Protein AF-A0A931V722-F1 (afdb_monomer)

Radius of gyration: 30.25 Å; Cα contacts (8 Å, |Δi|>4): 783; chains: 1; bounding box: 71×93×78 Å

Foldseek 3Di:
DDDDDDDDDDDDDDDDDDDDDDDDDDDPDDDDDPDDDPDDPDPDDPDPPDDPDDPDDPPPPPPPDPPDDDPPVPPPDDPPLVQQVVLQCLAPQDDDPPPDPPQQVQCPFFAQNCLQQFQCNQVCQLVVNWADAPQWDRAAQSNLQAFWGAHNVRDIDGTTHHDDRSGSGHDPVSFFDDDQVARCVRPVDHDPQPTDTSRAQDQPRWHFAQADPADPGRHGDTLDNQRSCSSVRNHQAFNDHLRRLQDADDVPDFDRAPAFLCPARHFRHLSCLLSLHRADDDPPDDFDFDCLNVDHNRQQLFQFAQDVSSVRGTRNNSHGDVVSVCVVLVVAPDDDLCRVPLLVLLLLLLLLLLVLCLVVVFKALDRDPPGDGDDPVNSPPSLLQSITTHQWDADDPGDTDGDGDHRLQSSLVNLSNSQNSNVSSSSSTSLSNQQSSQSSSCVSVVAGRPSDRDND

Solvent-accessible surface area (backbone atoms only — not comparable to full-atom values): 26664 Å² total; per-residue (Å²): 140,86,83,88,82,87,93,83,91,85,90,88,81,86,87,90,88,87,90,85,90,82,91,81,92,77,79,83,83,74,80,81,74,81,80,72,78,79,74,77,81,74,77,81,70,78,81,72,78,78,73,78,78,68,79,78,68,78,74,79,77,69,93,69,73,94,82,80,80,83,68,78,88,69,56,79,83,60,80,93,41,67,64,52,51,55,29,27,61,69,14,93,55,52,67,70,87,90,74,63,93,72,32,60,73,38,20,33,61,68,32,50,50,10,43,63,34,13,31,52,19,46,56,29,31,58,70,59,55,60,35,75,67,81,78,30,58,81,67,36,55,33,55,36,36,18,46,43,22,34,37,66,86,66,47,81,43,66,44,14,19,66,57,79,39,73,46,52,39,60,47,67,65,34,53,27,60,76,48,78,85,63,31,55,91,71,55,77,57,68,66,89,91,67,74,46,63,63,50,67,42,49,92,83,30,56,20,22,34,32,32,24,90,52,86,87,56,60,53,22,33,75,47,45,65,18,17,70,20,29,56,52,37,53,52,29,21,36,78,44,29,44,58,74,69,53,42,72,52,59,84,92,44,54,60,36,63,37,83,34,39,75,54,58,33,55,66,36,17,46,39,22,43,29,46,47,56,50,54,57,73,60,89,95,62,86,77,54,74,37,75,60,58,70,40,69,34,34,58,42,58,37,20,26,42,64,30,74,90,51,81,55,36,62,35,48,34,57,58,65,42,70,71,56,56,39,75,77,42,69,85,63,81,76,93,66,89,49,59,93,47,52,31,57,49,39,48,48,44,49,47,55,40,49,54,54,40,34,74,69,50,41,27,11,68,46,86,53,86,78,50,48,62,63,50,77,67,66,71,68,66,79,58,55,58,63,58,24,33,22,28,36,39,80,32,92,93,63,68,68,41,73,37,57,32,39,35,67,59,48,32,31,54,33,33,49,45,40,45,30,38,40,72,55,40,31,65,51,14,52,54,27,44,46,39,45,47,40,55,31,31,23,65,77,70,72,42,65,35,89,80,48,72,60,87,117

Secondary structure (DSSP, 8-state):
--------------------------PPPPPPPPPPPPPPPPPPPPPPPPP-PPPPPS-PPP---TTSSS-GGGSTT-TT-HHHHHHHHHSTT---TTS-TTGGGTS-TT-STHHHHSTTHHHHHHTT--B--TTSPPPSSGGGT--EEE-TTS-EEE-B-----------HHHHB---TTT-HHHHS---TT---BSS--STT--EEES--SSSS----EEEE--GGGHHHHTTSS-SS-HHHHSPPPBTTB--EE---TT-SS-S--HHHHHTT-SSPPPTT------GGGG-TTSTHHHHS-EEGGGTTEEPTT-PPPHHHHHHH-TT---SSS-GGGHHHHHHHHHHHHHHHHHHTT-EE--SSSS-PPPPTTTTTS--GGG-EE--EEEPTTSSEEE-EE-HHHHHHHHHHHHHHHH-STTTT-HHHHHHHHHHHHHHHHSS--TT-SS--

Sequence (456 aa):
MSRALTFATLFASLAAAASIAACSGEGPEGPPGPTGQPGAPGATGPTGPAGATGPTGPAALADGGVDAISPVSCLQPCHGFGNIVDQWKFSGHFRVSAMAADEPVWTTAGAACGMCHAVDGLPRRVAGTVGSVPGGDTPKNIQQGHLNYKNATGQVVEATYTGFGKNAIIHCQTCHTIDASNDPHRTGTFTLGTIPLRVAAGADDVSYIEKSPDTTAVTGQEAGKLKQGNTCVFCHKSRKDVTFYILPNEGTTPKNAITSPFWGPHEGPQADIFSSKGGYHTAGLTYGTSMHATISAGCPSCHMQKNPATADLPDHSMIPQLTFCKTCHTTYTGSTYDIFGGQTVSRNLLKELQSLLNAKGLLTRSETAPYGALEPSMLTDGAYHLDRARPSVPATGGGTTPNVVDERTAGALYNYFVIARGRDFGIHNPLYSKQLLWDSINYIKGSAPTALPSRP

Structure (mmCIF, N/CA/C/O backbone):
data_AF-A0A931V722-F1
#
_entry.id   AF-A0A931V722-F1
#
loop_
_atom_site.group_PDB
_atom_site.id
_atom_site.type_symbol
_atom_site.label_atom_id
_atom_site.label_alt_id
_atom_site.label_comp_id
_atom_site.label_asym_id
_atom_site.label_entity_id
_atom_site.label_seq_id
_atom_site.pdbx_PDB_ins_code
_atom_site.Cartn_x
_atom_site.Cartn_y
_atom_site.Cartn_z
_atom_site.occupancy
_atom_site.B_iso_or_equiv
_atom_site.auth_seq_id
_atom_site.auth_comp_id
_atom_site.auth_asym_id
_atom_site.auth_atom_id
_atom_site.pdbx_PDB_model_num
ATOM 1 N N . MET A 1 1 ? 24.604 -65.827 40.538 1.00 35.75 1 MET A N 1
ATOM 2 C CA . MET A 1 1 ? 23.809 -66.890 39.883 1.00 35.75 1 MET A CA 1
ATOM 3 C C . MET A 1 1 ? 22.463 -66.969 40.601 1.00 35.75 1 MET A C 1
ATOM 5 O O . MET A 1 1 ? 22.505 -66.985 41.818 1.00 35.75 1 MET A O 1
ATOM 9 N N . SER A 1 2 ? 21.262 -66.980 40.021 1.00 38.09 2 SER A N 1
ATOM 10 C CA . SER A 1 2 ? 20.740 -66.666 38.681 1.00 38.09 2 SER A CA 1
ATOM 11 C C . SER A 1 2 ? 19.208 -66.482 38.817 1.00 38.09 2 SER A C 1
ATOM 13 O O . SER A 1 2 ? 18.586 -67.141 39.644 1.00 38.09 2 SER A O 1
ATOM 15 N N . ARG A 1 3 ? 18.640 -65.538 38.053 1.00 39.72 3 ARG A N 1
ATOM 16 C CA . ARG A 1 3 ? 17.266 -64.967 38.079 1.00 39.72 3 ARG A CA 1
ATOM 17 C C . ARG A 1 3 ? 16.336 -65.708 37.080 1.00 39.72 3 ARG A C 1
ATOM 19 O O . ARG A 1 3 ? 16.845 -66.103 36.041 1.00 39.72 3 ARG A O 1
ATOM 26 N N . ALA A 1 4 ? 15.091 -66.107 37.415 1.00 41.47 4 ALA A N 1
ATOM 27 C CA . ALA A 1 4 ? 13.795 -65.363 37.418 1.00 41.47 4 ALA A CA 1
ATOM 28 C C . ALA A 1 4 ? 13.261 -65.004 35.995 1.00 41.47 4 ALA A C 1
ATOM 30 O O . ALA A 1 4 ? 14.073 -64.585 35.184 1.00 41.47 4 ALA A O 1
ATOM 31 N N . LEU A 1 5 ? 11.971 -65.065 35.591 1.00 40.41 5 LEU A N 1
ATOM 32 C CA . LEU A 1 5 ? 10.654 -65.240 36.249 1.00 40.41 5 LEU A CA 1
ATOM 33 C C . LEU A 1 5 ? 9.516 -65.482 35.177 1.00 40.41 5 LEU A C 1
ATOM 35 O O . LEU A 1 5 ? 9.644 -64.985 34.064 1.00 40.41 5 LEU A O 1
ATOM 39 N N . THR A 1 6 ? 8.446 -66.216 35.562 1.00 40.41 6 THR A N 1
ATOM 40 C CA . THR A 1 6 ? 6.967 -66.257 35.210 1.00 40.41 6 THR A CA 1
ATOM 41 C C . THR A 1 6 ? 6.345 -65.363 34.100 1.00 40.41 6 THR A C 1
ATOM 43 O O . THR A 1 6 ? 6.782 -64.231 33.957 1.00 40.41 6 THR A O 1
ATOM 46 N N . PHE A 1 7 ? 5.320 -65.694 33.272 1.00 38.97 7 PHE A N 1
ATOM 47 C CA . PHE A 1 7 ? 4.009 -66.433 33.293 1.00 38.97 7 PHE A CA 1
ATOM 48 C C . PHE A 1 7 ? 2.792 -65.752 33.991 1.00 38.97 7 PHE A C 1
ATOM 50 O O . PHE A 1 7 ? 2.768 -65.704 35.215 1.00 38.97 7 PHE A O 1
ATOM 57 N N . ALA A 1 8 ? 1.779 -65.315 33.204 1.00 36.41 8 ALA A N 1
ATOM 58 C CA . ALA A 1 8 ? 0.316 -65.203 33.491 1.00 36.41 8 ALA A CA 1
ATOM 59 C C . ALA A 1 8 ? -0.425 -64.637 32.228 1.00 36.41 8 ALA A C 1
ATOM 61 O O . ALA A 1 8 ? -0.046 -63.559 31.784 1.00 36.41 8 ALA A O 1
ATOM 62 N N . THR A 1 9 ? -1.260 -65.342 31.427 1.00 40.66 9 THR A N 1
ATOM 63 C CA . THR A 1 9 ? -2.670 -65.846 31.582 1.00 40.66 9 THR A CA 1
ATOM 64 C C . THR A 1 9 ? -3.740 -64.732 31.714 1.00 40.66 9 THR A C 1
ATOM 66 O O . THR A 1 9 ? -3.469 -63.770 32.410 1.00 40.66 9 THR A O 1
ATOM 69 N N . LEU A 1 10 ? -4.979 -64.752 31.180 1.00 35.16 10 LEU A N 1
ATOM 70 C CA . LEU A 1 10 ? -5.835 -65.749 30.511 1.00 35.16 10 LEU A CA 1
ATOM 71 C C . LEU A 1 10 ? -7.092 -65.066 29.883 1.00 35.16 10 LEU A C 1
ATOM 73 O O . LEU A 1 10 ? -7.456 -63.957 30.258 1.00 35.16 10 LEU A O 1
ATOM 77 N N . PHE A 1 11 ? -7.764 -65.818 29.003 1.00 39.69 11 PHE A N 1
ATOM 78 C CA . PHE A 1 11 ? -9.138 -65.744 28.461 1.00 39.69 11 PHE A CA 1
ATOM 79 C C . PHE A 1 11 ? -10.311 -65.506 29.443 1.00 39.69 11 PHE A C 1
ATOM 81 O O . PHE A 1 11 ? -10.224 -65.953 30.583 1.00 39.69 11 PHE A O 1
ATOM 88 N N . ALA A 1 12 ? -11.451 -65.002 28.915 1.00 35.78 12 ALA A N 1
ATOM 89 C CA . ALA A 1 12 ? -12.863 -65.449 29.123 1.00 35.78 12 ALA A CA 1
ATOM 90 C C . ALA A 1 12 ? -13.858 -64.367 28.594 1.00 35.78 12 ALA A C 1
ATOM 92 O O . ALA A 1 12 ? -13.531 -63.193 28.702 1.00 35.78 12 ALA A O 1
ATOM 93 N N . SER A 1 13 ? -15.086 -64.565 28.077 1.00 38.72 13 SER A N 1
ATOM 94 C CA . SER A 1 13 ? -15.911 -65.687 27.564 1.00 38.72 13 SER A CA 1
ATOM 95 C C . SER A 1 13 ? -17.358 -65.180 27.280 1.00 38.72 13 SER A C 1
ATOM 97 O O . SER A 1 13 ? -17.796 -64.291 27.999 1.00 38.72 13 SER A O 1
ATOM 99 N N . LEU A 1 14 ? -18.074 -65.820 26.327 1.00 36.59 14 LEU A N 1
ATOM 100 C CA . LEU A 1 14 ? -19.547 -66.089 26.201 1.00 36.59 14 LEU A CA 1
ATOM 101 C C . LEU A 1 14 ? -20.579 -64.939 26.399 1.00 36.59 14 LEU A C 1
ATOM 103 O O . LEU A 1 14 ? -20.574 -64.269 27.416 1.00 36.59 14 LEU A O 1
ATOM 107 N N . ALA A 1 15 ? -21.494 -64.600 25.476 1.00 36.88 15 ALA A N 1
ATOM 108 C CA . ALA A 1 15 ? -22.575 -65.333 24.778 1.00 36.88 15 ALA A CA 1
ATOM 109 C C . ALA A 1 15 ? -23.903 -65.538 25.560 1.00 36.88 15 ALA A C 1
ATOM 111 O O . ALA A 1 15 ? -23.911 -66.076 26.661 1.00 36.88 15 ALA A O 1
ATOM 112 N N . ALA A 1 16 ? -24.996 -65.229 24.837 1.00 35.62 16 ALA A N 1
ATOM 113 C CA . ALA A 1 16 ? -26.380 -65.739 24.889 1.00 35.62 16 ALA A CA 1
ATOM 114 C C . ALA A 1 16 ? -27.400 -65.201 25.924 1.00 35.62 16 ALA A C 1
ATOM 116 O O . ALA A 1 16 ? -27.266 -65.425 27.118 1.00 35.62 16 ALA A O 1
ATOM 117 N N . ALA A 1 17 ? -28.518 -64.648 25.418 1.00 38.59 17 ALA A N 1
ATOM 118 C CA . ALA A 1 17 ? -29.883 -65.148 25.668 1.00 38.59 17 ALA A CA 1
ATOM 119 C C . ALA A 1 17 ? -30.927 -64.429 24.780 1.00 38.59 17 ALA A C 1
ATOM 121 O O . ALA A 1 17 ? -30.861 -63.222 24.565 1.00 38.59 17 ALA A O 1
ATOM 122 N N . ALA A 1 18 ? -31.875 -65.210 24.261 1.00 42.75 18 ALA A N 1
ATOM 123 C CA . ALA A 1 18 ? -32.950 -64.849 23.335 1.00 42.75 18 ALA A CA 1
ATOM 124 C C . ALA A 1 18 ? -34.303 -64.640 24.056 1.00 42.75 18 ALA A C 1
ATOM 126 O O . ALA A 1 18 ? -34.430 -65.091 25.195 1.00 42.75 18 ALA A O 1
ATOM 127 N N . SER A 1 19 ? -35.324 -64.094 23.358 1.00 38.34 19 SER A N 1
ATOM 128 C CA . SER A 1 19 ? -36.688 -64.682 23.176 1.00 38.34 19 SER A CA 1
ATOM 129 C C . SER A 1 19 ? -37.878 -63.681 23.123 1.00 38.34 19 SER A C 1
ATOM 131 O O . SER A 1 19 ? -38.067 -62.910 24.055 1.00 38.34 19 SER A O 1
ATOM 133 N N . ILE A 1 20 ? -38.745 -63.876 22.101 1.00 40.62 20 ILE A N 1
ATOM 134 C CA . ILE A 1 20 ? -40.241 -63.782 22.052 1.00 40.62 20 ILE A CA 1
ATOM 135 C C . ILE A 1 20 ? -40.974 -62.518 21.491 1.00 40.62 20 ILE A C 1
ATOM 137 O O . ILE A 1 20 ? -41.006 -61.472 22.124 1.00 40.62 20 ILE A O 1
ATOM 141 N N . ALA A 1 21 ? -41.686 -62.770 20.360 1.00 37.38 21 ALA A N 1
ATOM 142 C CA . ALA A 1 21 ? -43.027 -62.324 19.871 1.00 37.38 21 ALA A CA 1
ATOM 143 C C . ALA A 1 21 ? -43.339 -60.829 19.587 1.00 37.38 21 ALA A C 1
ATOM 145 O O . ALA A 1 21 ? -42.953 -59.966 20.353 1.00 37.38 21 ALA A O 1
ATOM 146 N N . ALA A 1 22 ? -44.131 -60.418 18.578 1.00 33.94 22 ALA A N 1
ATOM 147 C CA . ALA A 1 22 ? -44.829 -61.066 17.456 1.00 33.94 22 ALA A CA 1
ATOM 148 C C . ALA A 1 22 ? -45.273 -60.003 16.406 1.00 33.94 22 ALA A C 1
ATOM 150 O O . ALA A 1 22 ? -45.583 -58.877 16.769 1.00 33.94 22 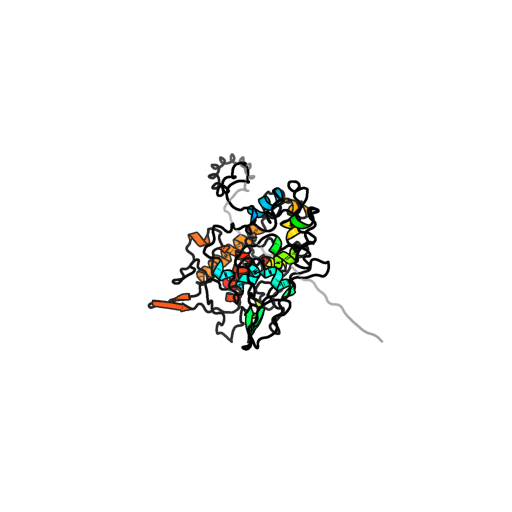ALA A O 1
ATOM 151 N N . CYS A 1 23 ? -45.321 -60.426 15.132 1.00 39.00 23 CYS A N 1
ATOM 152 C CA . CYS A 1 23 ? -46.146 -59.985 13.984 1.00 39.00 23 CYS A CA 1
ATOM 153 C C . CYS A 1 23 ? -46.652 -58.526 13.858 1.00 39.00 23 CYS A C 1
ATOM 155 O O . CYS A 1 23 ? -47.669 -58.184 14.453 1.00 39.00 23 CYS A O 1
ATOM 157 N N . SER A 1 24 ? -46.094 -57.786 12.884 1.00 45.19 24 SER A N 1
ATOM 158 C CA . SER A 1 24 ? -46.843 -56.949 11.915 1.00 45.19 24 SER A CA 1
ATOM 159 C C . SER A 1 24 ? -45.910 -56.290 10.876 1.00 45.19 24 SER A C 1
ATOM 161 O O . SER A 1 24 ? -45.039 -55.529 11.282 1.00 45.19 24 SER A O 1
ATOM 163 N N . GLY A 1 25 ? -46.155 -56.531 9.574 1.00 42.38 25 GLY A N 1
ATOM 164 C CA . GLY A 1 25 ? -45.626 -55.770 8.414 1.00 42.38 25 GLY A CA 1
ATOM 165 C C . GLY A 1 25 ? -44.134 -55.990 8.105 1.00 42.38 25 GLY A C 1
ATOM 166 O O . GLY A 1 25 ? -43.350 -56.226 9.008 1.00 42.38 25 GLY A O 1
ATOM 167 N N . GLU A 1 26 ? -43.606 -55.989 6.886 1.00 46.84 26 GLU A N 1
ATOM 168 C CA . GLU A 1 26 ? -44.071 -55.775 5.514 1.00 46.84 26 GLU A CA 1
ATOM 169 C C . GLU A 1 26 ? -43.140 -56.623 4.609 1.00 46.84 26 GLU A C 1
ATOM 171 O O . GLU A 1 26 ? -42.088 -57.088 5.057 1.00 46.84 26 GLU A O 1
ATOM 176 N N . GLY A 1 27 ? -43.533 -56.906 3.363 1.00 58.31 27 GLY A N 1
ATOM 177 C CA . GLY A 1 27 ? -42.704 -57.693 2.438 1.00 58.31 27 GLY A CA 1
ATOM 178 C C . GLY A 1 27 ? -41.359 -57.015 2.117 1.00 58.31 27 GLY A C 1
ATOM 179 O O . GLY A 1 27 ? -41.231 -55.807 2.311 1.00 58.31 27 GLY A O 1
ATOM 180 N N . PRO A 1 28 ? -40.353 -57.762 1.618 1.00 59.91 28 PRO A N 1
ATOM 181 C CA . PRO A 1 28 ? -39.078 -57.171 1.223 1.00 59.91 28 PRO A CA 1
ATOM 182 C C . PRO A 1 28 ? -39.290 -56.088 0.156 1.00 59.91 28 PRO A C 1
ATOM 184 O O . PRO A 1 28 ? -40.061 -56.279 -0.787 1.00 59.91 28 PRO A O 1
ATOM 187 N N . GLU A 1 29 ? -38.604 -54.958 0.327 1.00 56.06 29 GLU A N 1
ATOM 188 C CA . GLU A 1 29 ? -38.649 -53.808 -0.574 1.00 56.06 29 GLU A CA 1
ATOM 189 C C . GLU A 1 29 ? -38.316 -54.235 -2.013 1.00 56.06 29 GLU A C 1
ATOM 191 O O . GLU A 1 29 ? -37.338 -54.948 -2.264 1.00 56.06 29 GLU A O 1
ATOM 196 N N . GLY A 1 30 ? -39.177 -53.850 -2.958 1.00 66.44 30 GLY A N 1
ATOM 197 C CA . GLY A 1 30 ? -38.980 -54.143 -4.375 1.00 66.44 30 GLY A CA 1
ATOM 198 C C . GLY A 1 30 ? -37.708 -53.478 -4.917 1.00 66.44 30 GLY A C 1
ATOM 199 O O . GLY A 1 30 ? -37.232 -52.499 -4.343 1.00 66.44 30 GLY A O 1
ATOM 200 N N . PRO A 1 31 ? -37.141 -53.983 -6.030 1.00 62.56 31 PRO A N 1
ATOM 201 C CA . PRO A 1 31 ? -35.965 -53.372 -6.635 1.00 62.56 31 PRO A CA 1
ATOM 202 C C . PRO A 1 31 ? -36.228 -51.885 -6.935 1.00 62.56 31 PRO A C 1
ATOM 204 O O . PRO A 1 31 ? -37.341 -51.545 -7.352 1.00 62.56 31 PRO A O 1
ATOM 207 N N . PRO A 1 32 ? -35.225 -51.003 -6.759 1.00 66.19 32 PRO A N 1
ATOM 208 C CA . PRO A 1 32 ? -35.363 -49.587 -7.072 1.00 66.19 32 PRO A CA 1
ATOM 209 C C . PRO A 1 32 ? -35.894 -49.396 -8.495 1.00 66.19 32 PRO A C 1
ATOM 211 O O . PRO A 1 32 ? -35.394 -50.011 -9.441 1.00 66.19 32 PRO A O 1
ATOM 214 N N . GLY A 1 33 ? -36.914 -48.547 -8.646 1.00 68.62 33 GLY A N 1
ATOM 215 C CA . GLY A 1 33 ? -37.436 -48.185 -9.961 1.00 68.62 33 GLY A CA 1
ATOM 216 C C . GLY A 1 33 ? -36.340 -47.572 -10.847 1.00 68.62 33 GLY A C 1
ATOM 217 O O . GLY A 1 33 ? -35.378 -47.002 -10.326 1.00 68.62 33 GLY A O 1
ATOM 218 N N . PRO A 1 34 ? -36.455 -47.676 -12.184 1.00 61.88 34 PRO A N 1
ATOM 219 C CA . PRO A 1 34 ? -35.480 -47.083 -13.090 1.00 61.88 34 PRO A CA 1
ATOM 220 C C . PRO A 1 34 ? -35.351 -45.581 -12.820 1.00 61.88 34 PRO A C 1
ATOM 222 O O . PRO A 1 34 ? -36.354 -44.879 -12.673 1.00 61.88 34 PRO A O 1
ATOM 225 N N . THR A 1 35 ? -34.112 -45.090 -12.766 1.00 64.00 35 THR A N 1
ATOM 226 C CA . THR A 1 35 ? -33.805 -43.664 -12.633 1.00 64.00 35 THR A CA 1
ATOM 227 C C . THR A 1 35 ? -34.564 -42.880 -13.702 1.00 64.00 35 THR A C 1
ATOM 229 O O . THR A 1 35 ? -34.419 -43.159 -14.894 1.00 64.00 35 THR A O 1
ATOM 232 N N . GLY A 1 36 ? -35.387 -41.914 -13.281 1.00 59.03 36 GLY A N 1
ATOM 233 C CA . GLY A 1 36 ? -36.123 -41.050 -14.203 1.00 59.03 36 GLY A CA 1
ATOM 234 C C . GLY A 1 36 ? -35.173 -40.361 -15.183 1.00 59.03 36 GLY A C 1
ATOM 235 O O . GLY A 1 36 ? -34.058 -39.986 -14.809 1.00 59.03 36 GLY A O 1
ATOM 236 N N . GLN A 1 37 ? -35.596 -40.213 -16.443 1.00 52.72 37 GLN A N 1
ATOM 237 C CA . GLN A 1 37 ? -34.810 -39.471 -17.428 1.00 52.72 37 GLN A CA 1
ATOM 238 C C . GLN A 1 37 ? -34.486 -38.068 -16.885 1.00 52.72 37 GLN A C 1
ATOM 240 O O . GLN A 1 37 ? -35.372 -37.434 -16.302 1.00 52.72 37 GLN A O 1
ATOM 245 N N . PRO A 1 38 ? -33.247 -37.571 -17.066 1.00 64.56 38 PRO A N 1
ATOM 246 C CA . PRO A 1 38 ? -32.904 -36.203 -16.711 1.00 64.56 38 PRO A CA 1
ATOM 247 C C . PRO A 1 38 ? -33.912 -35.234 -17.328 1.00 64.56 38 PRO A C 1
ATOM 249 O O . PRO A 1 38 ? -34.219 -35.331 -18.518 1.00 64.56 38 PRO A O 1
ATOM 252 N N . GLY A 1 39 ? -34.437 -34.313 -16.517 1.00 61.50 39 GLY A N 1
ATOM 253 C CA . GLY A 1 39 ? -35.309 -33.255 -17.015 1.00 61.50 39 GLY A CA 1
ATOM 254 C C . GLY A 1 39 ? -34.611 -32.479 -18.132 1.00 61.50 39 GLY A C 1
ATOM 255 O O . GLY A 1 39 ? -33.396 -32.270 -18.078 1.00 61.50 39 GLY A O 1
ATOM 256 N N . ALA A 1 40 ? -35.372 -32.071 -19.150 1.00 49.94 40 ALA A N 1
ATOM 257 C CA . ALA A 1 40 ? -34.847 -31.229 -20.218 1.00 49.94 40 ALA A CA 1
ATOM 258 C C . ALA A 1 40 ? -34.124 -30.010 -19.606 1.00 49.94 40 ALA A C 1
ATOM 260 O O . ALA A 1 40 ? -34.650 -29.427 -18.649 1.00 49.94 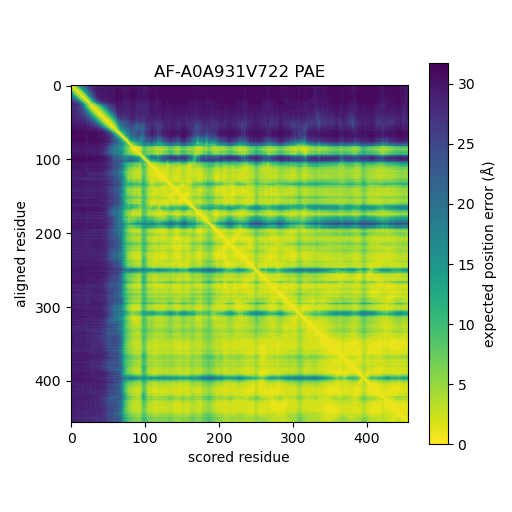40 ALA A O 1
ATOM 261 N N . PRO A 1 41 ? -32.938 -29.623 -20.115 1.00 61.50 41 PRO A N 1
ATOM 262 C CA . PRO A 1 41 ? -32.246 -28.431 -19.648 1.00 61.50 41 PRO A CA 1
ATOM 263 C C . PRO A 1 41 ? -33.205 -27.240 -19.630 1.00 61.50 41 PRO A C 1
ATOM 265 O O . PRO A 1 41 ? -33.883 -26.971 -20.624 1.00 61.50 41 PRO A O 1
ATOM 268 N N . GLY A 1 42 ? -33.284 -26.551 -18.489 1.00 59.78 42 GLY A N 1
ATOM 269 C CA . GLY A 1 42 ? -34.082 -25.335 -18.376 1.00 59.78 42 GLY A CA 1
ATOM 270 C C . GLY A 1 42 ? -33.653 -24.333 -19.446 1.00 59.78 42 GLY A C 1
ATOM 271 O O . GLY A 1 42 ? -32.463 -24.231 -19.755 1.00 59.78 42 GLY A O 1
ATOM 272 N N . ALA A 1 43 ? -34.621 -23.620 -20.028 1.00 45.06 43 ALA A N 1
ATOM 273 C CA . ALA A 1 43 ? -34.340 -22.584 -21.013 1.00 45.06 43 ALA A CA 1
ATOM 274 C C . ALA A 1 43 ? -33.245 -21.649 -20.481 1.00 45.06 43 ALA A C 1
ATOM 276 O O . ALA A 1 43 ? -33.307 -21.203 -19.331 1.00 45.06 43 ALA A O 1
ATOM 277 N N . THR A 1 44 ? -32.230 -21.382 -21.303 1.00 52.72 44 THR A N 1
ATOM 278 C CA . THR A 1 44 ? -31.180 -20.416 -20.978 1.00 52.72 44 THR A CA 1
ATOM 279 C C . THR A 1 44 ? -31.850 -19.107 -20.575 1.00 52.72 44 THR A C 1
ATOM 281 O O . THR A 1 44 ? -32.645 -18.560 -21.342 1.00 52.72 44 THR A O 1
ATOM 284 N N . GLY A 1 45 ? -31.573 -18.637 -19.355 1.00 51.81 45 GLY A N 1
ATOM 285 C CA . GLY A 1 45 ? -32.097 -17.359 -18.881 1.00 51.81 45 GLY A CA 1
ATOM 286 C C . GLY A 1 45 ? -31.734 -16.241 -19.864 1.00 51.81 45 GLY A C 1
ATOM 287 O O . GLY A 1 45 ? -30.712 -16.353 -20.551 1.00 51.81 45 GLY A O 1
ATOM 288 N N . PRO A 1 46 ? -32.553 -15.179 -19.968 1.00 47.78 46 PRO A N 1
ATOM 289 C CA . PRO A 1 46 ? -32.241 -14.068 -20.854 1.00 47.78 46 PRO A CA 1
ATOM 290 C C . PRO A 1 46 ? -30.824 -13.574 -20.558 1.00 47.78 46 PRO A C 1
ATOM 292 O O . PRO A 1 46 ? -30.437 -13.437 -19.395 1.00 47.78 46 PRO A O 1
ATOM 295 N N . THR A 1 47 ? -30.040 -13.342 -21.612 1.00 49.00 47 THR A N 1
ATOM 296 C CA . THR A 1 47 ? -28.728 -12.706 -21.493 1.00 49.00 47 THR A CA 1
ATOM 297 C C . THR A 1 47 ? -28.897 -11.438 -20.662 1.00 49.00 47 THR A C 1
ATOM 299 O O . THR A 1 47 ? -29.731 -10.594 -20.994 1.00 49.00 47 THR A O 1
ATOM 302 N N . GLY A 1 48 ? -28.156 -11.334 -19.553 1.00 41.72 48 GLY A N 1
ATOM 303 C CA . GLY A 1 48 ? -28.183 -10.136 -18.717 1.00 41.72 48 GLY A CA 1
ATOM 304 C C . GLY A 1 48 ? -27.910 -8.894 -19.572 1.00 41.72 48 GLY A C 1
ATOM 305 O O . GLY A 1 48 ? -27.208 -9.010 -20.583 1.00 41.72 48 GLY A O 1
ATOM 306 N N . PRO A 1 49 ? -28.467 -7.722 -19.217 1.00 45.38 49 PRO A N 1
ATOM 307 C CA . PRO A 1 49 ? -28.208 -6.501 -19.969 1.00 45.38 49 PRO A CA 1
ATOM 308 C C . PRO A 1 49 ? -26.697 -6.333 -20.137 1.00 45.38 49 PRO A C 1
ATOM 310 O O . PRO A 1 49 ? -25.940 -6.557 -19.187 1.00 45.38 49 PRO A O 1
ATOM 313 N N . ALA A 1 50 ? -26.265 -5.989 -21.353 1.00 41.72 50 ALA A N 1
ATOM 314 C CA . ALA A 1 50 ? -24.868 -5.680 -21.617 1.00 41.72 50 ALA A CA 1
ATOM 315 C C . ALA A 1 50 ? -24.388 -4.689 -20.548 1.00 41.72 50 ALA A C 1
ATOM 317 O O . ALA A 1 50 ? -25.055 -3.681 -20.296 1.00 41.72 50 ALA A O 1
ATOM 318 N N . GLY A 1 51 ? -23.275 -5.011 -19.878 1.00 38.75 51 GLY A N 1
ATOM 319 C CA . GLY A 1 51 ? -22.680 -4.102 -18.904 1.00 38.75 51 GLY A CA 1
ATOM 320 C C . GLY A 1 51 ? -22.504 -2.732 -19.552 1.00 38.75 51 GLY A C 1
ATOM 321 O O . GLY A 1 51 ? -22.168 -2.667 -20.736 1.00 38.75 51 GLY A O 1
ATOM 322 N N . ALA A 1 52 ? -22.789 -1.659 -18.807 1.00 34.41 52 ALA A N 1
ATOM 323 C CA . ALA A 1 52 ? -22.656 -0.301 -19.320 1.00 34.41 52 ALA A CA 1
ATOM 324 C C . ALA A 1 52 ? -21.313 -0.169 -20.047 1.00 34.41 52 ALA A C 1
ATOM 326 O O . ALA A 1 52 ? -20.274 -0.523 -19.482 1.00 34.41 52 ALA A O 1
ATOM 327 N N . THR A 1 53 ? -21.346 0.291 -21.302 1.00 36.91 53 THR A N 1
ATOM 328 C CA . THR A 1 53 ? -20.139 0.662 -22.038 1.00 36.91 53 THR A CA 1
ATOM 329 C C . THR A 1 53 ? -19.306 1.516 -21.093 1.00 36.91 53 THR A C 1
ATOM 331 O O . THR A 1 53 ? -19.811 2.516 -20.572 1.00 36.91 53 THR A O 1
ATOM 334 N N . GLY A 1 54 ? -18.071 1.087 -20.804 1.00 34.25 54 GLY A N 1
ATOM 335 C CA . GLY A 1 54 ? -17.142 1.915 -20.036 1.00 34.25 54 GLY A CA 1
ATOM 336 C C . GLY A 1 54 ? -17.123 3.320 -20.644 1.00 34.25 54 GLY A C 1
ATOM 337 O O . GLY A 1 54 ? -17.384 3.435 -21.845 1.00 34.25 54 GLY A O 1
ATOM 338 N N . PRO A 1 55 ? -16.890 4.382 -19.851 1.00 32.84 55 PRO A N 1
ATOM 339 C CA . PRO A 1 55 ? -16.922 5.742 -20.375 1.00 32.84 55 PRO A CA 1
ATOM 340 C C . PRO A 1 55 ? -16.132 5.781 -21.680 1.00 32.84 55 PR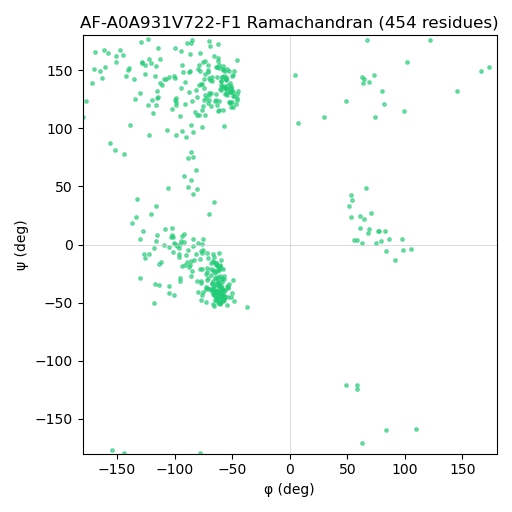O A C 1
ATOM 342 O O . PRO A 1 55 ? -14.985 5.327 -21.710 1.00 32.84 55 PRO A O 1
ATOM 345 N N . THR A 1 56 ? -16.775 6.236 -22.760 1.00 33.16 56 THR A N 1
ATOM 346 C CA . THR A 1 56 ? -16.098 6.454 -24.036 1.00 33.16 56 THR A CA 1
ATOM 347 C C . THR A 1 56 ? -14.853 7.259 -23.708 1.00 33.16 56 THR A C 1
ATOM 349 O O . THR A 1 56 ? -14.965 8.346 -23.132 1.00 33.16 56 THR A O 1
ATOM 352 N N . GLY A 1 57 ? -13.672 6.699 -23.990 1.00 34.47 57 GLY A N 1
ATOM 353 C CA . GLY A 1 57 ? -12.435 7.459 -23.867 1.00 34.47 57 GLY A CA 1
ATOM 354 C C . GLY A 1 57 ? -12.619 8.790 -24.603 1.00 34.47 57 GLY A C 1
ATOM 355 O O . GLY A 1 57 ? -13.376 8.820 -25.580 1.00 34.47 57 GLY A O 1
ATOM 356 N N . PRO A 1 58 ? -12.020 9.896 -24.127 1.00 35.81 58 PRO A N 1
ATOM 357 C CA . PRO A 1 58 ? -12.128 11.174 -24.821 1.00 35.81 58 PRO A CA 1
ATOM 358 C C . PRO A 1 58 ? -11.904 10.949 -26.316 1.00 35.81 58 PRO A C 1
ATOM 360 O O . PRO A 1 58 ? -10.996 10.202 -26.690 1.00 35.81 58 PRO A O 1
ATOM 363 N N . ALA A 1 59 ? -12.796 11.511 -27.140 1.00 30.41 59 ALA A N 1
ATOM 364 C CA . ALA A 1 59 ? -12.772 11.322 -28.584 1.00 30.41 59 ALA A CA 1
ATOM 365 C C . ALA A 1 59 ? -11.336 11.490 -29.087 1.00 30.41 59 ALA A C 1
ATOM 367 O O . ALA A 1 59 ? -10.675 12.467 -28.723 1.00 30.41 59 ALA A O 1
ATOM 368 N N . ALA A 1 60 ? -10.854 10.527 -29.879 1.00 33.25 60 ALA A N 1
ATOM 369 C CA . ALA A 1 60 ? -9.587 10.682 -30.571 1.00 33.25 60 ALA A CA 1
ATOM 370 C C . ALA A 1 60 ? -9.638 12.030 -31.297 1.00 33.25 60 ALA A C 1
ATOM 372 O O . ALA A 1 60 ? -10.535 12.270 -32.110 1.00 33.25 60 ALA A O 1
ATOM 373 N N . LEU A 1 61 ? -8.734 12.938 -30.925 1.00 30.25 61 LEU A N 1
ATOM 374 C CA . LEU A 1 61 ? -8.521 14.158 -31.685 1.00 30.25 61 LEU A CA 1
ATOM 375 C C . LEU A 1 61 ? -8.154 13.696 -33.090 1.00 30.25 61 LEU A C 1
ATOM 377 O O . LEU A 1 61 ? -7.168 12.984 -33.255 1.00 30.25 61 LEU A O 1
ATOM 381 N N . ALA A 1 62 ? -9.006 14.030 -34.060 1.00 28.75 62 ALA A N 1
ATOM 382 C CA . ALA A 1 62 ? -8.759 13.744 -35.460 1.00 28.75 62 ALA A CA 1
ATOM 383 C C . ALA A 1 62 ? -7.357 14.232 -35.843 1.00 28.75 62 ALA A C 1
ATOM 385 O O . ALA A 1 62 ? -6.922 15.280 -35.360 1.00 28.75 62 ALA A O 1
ATOM 386 N N . ASP A 1 63 ? -6.705 13.487 -36.733 1.00 34.09 63 ASP A N 1
ATOM 387 C CA . ASP A 1 63 ? -5.327 13.647 -37.219 1.00 34.09 63 ASP A CA 1
ATOM 388 C C . ASP A 1 63 ? -5.094 14.940 -38.040 1.00 34.09 63 ASP A C 1
ATOM 390 O O . ASP A 1 63 ? -4.358 14.970 -39.027 1.00 34.09 63 ASP A O 1
ATOM 394 N N . GLY A 1 64 ? -5.741 16.042 -37.664 1.00 30.64 64 GLY A N 1
ATOM 395 C CA . GLY A 1 64 ? -5.491 17.369 -38.197 1.00 30.64 64 GLY A CA 1
ATOM 396 C C . GLY A 1 64 ? -4.214 17.935 -37.591 1.00 30.64 64 GLY A C 1
ATOM 397 O O . GLY A 1 64 ? -4.233 18.399 -36.457 1.00 30.64 64 GLY A O 1
ATOM 398 N N . GLY A 1 65 ? -3.131 17.874 -38.371 1.00 32.88 65 GLY A N 1
ATOM 399 C CA . GLY A 1 65 ? -1.856 18.589 -38.219 1.00 32.88 65 GLY A CA 1
ATOM 400 C C . GLY A 1 65 ? -1.670 19.390 -36.926 1.00 32.88 65 GLY A C 1
ATOM 401 O O . GLY A 1 65 ? -2.186 20.497 -36.776 1.00 32.88 65 GLY A O 1
ATOM 402 N N . VAL A 1 66 ? -0.856 18.844 -36.027 1.00 36.12 66 VAL A N 1
ATOM 403 C CA . VAL A 1 66 ? -0.540 19.349 -34.680 1.00 36.12 66 VAL A CA 1
ATOM 404 C C . VAL A 1 66 ? 0.318 20.630 -34.633 1.00 36.12 66 VAL A C 1
ATOM 406 O O . VAL A 1 66 ? 0.973 20.884 -33.626 1.00 36.12 66 VAL A O 1
ATOM 409 N N . ASP A 1 67 ? 0.293 21.477 -35.665 1.00 37.53 67 ASP A N 1
ATOM 410 C CA . ASP A 1 67 ? 1.247 22.593 -35.798 1.00 37.53 67 ASP A CA 1
ATOM 411 C C . ASP A 1 67 ? 0.707 24.000 -35.484 1.00 37.53 67 ASP A C 1
ATOM 413 O O . ASP A 1 67 ? 1.487 24.948 -35.516 1.00 37.53 67 ASP A O 1
ATOM 417 N N . ALA A 1 68 ? -0.577 24.207 -35.154 1.00 34.31 68 ALA A N 1
ATOM 418 C CA . ALA A 1 68 ? -1.120 25.576 -35.251 1.00 34.31 68 ALA A CA 1
ATOM 419 C C . ALA A 1 68 ? -1.814 26.213 -34.033 1.00 34.31 68 ALA A C 1
ATOM 421 O O . ALA A 1 68 ? -2.091 27.408 -34.108 1.00 34.31 68 ALA A O 1
ATOM 422 N N . ILE A 1 69 ? -2.097 25.536 -32.910 1.00 33.22 69 ILE A N 1
ATOM 423 C CA . ILE A 1 69 ? -2.818 26.204 -31.797 1.00 33.22 69 ILE A CA 1
ATOM 424 C C . ILE A 1 69 ? -2.339 25.747 -30.403 1.00 33.22 69 ILE A C 1
ATOM 426 O O . ILE A 1 69 ? -3.032 25.004 -29.726 1.00 33.22 69 ILE A O 1
ATOM 430 N N . SER A 1 70 ? -1.187 26.274 -29.957 1.00 33.75 70 SER A N 1
ATOM 431 C CA . SER A 1 70 ? -0.781 26.477 -28.541 1.00 33.75 70 SER A CA 1
ATOM 432 C C . SER A 1 70 ? -0.597 25.250 -27.605 1.00 33.75 70 SER A C 1
ATOM 434 O O . SER A 1 70 ? -1.393 24.321 -27.566 1.00 33.75 70 SER A O 1
ATOM 436 N N . PRO A 1 71 ? 0.443 25.255 -26.753 1.00 38.81 71 PRO A N 1
ATOM 437 C CA . PRO A 1 71 ? 1.754 24.691 -26.996 1.00 38.81 71 PRO A CA 1
ATOM 438 C C . PRO A 1 71 ? 1.879 23.298 -26.353 1.00 38.81 71 PRO A C 1
ATOM 440 O O . PRO A 1 71 ? 2.300 23.147 -25.205 1.00 38.81 71 PRO A O 1
ATOM 443 N N . VAL A 1 72 ? 1.617 22.247 -27.129 1.00 41.19 72 VAL A N 1
ATOM 444 C CA . VAL A 1 72 ? 2.108 20.891 -26.804 1.00 41.19 72 VAL A CA 1
ATOM 445 C C . VAL A 1 72 ? 3.650 20.851 -26.846 1.00 41.19 72 VAL A C 1
ATOM 447 O O . VAL A 1 72 ? 4.281 19.991 -26.237 1.00 41.19 72 VAL A O 1
ATOM 450 N N . SER A 1 73 ? 4.266 21.853 -27.485 1.00 38.94 73 SER A N 1
ATOM 451 C CA . SER A 1 73 ? 5.707 22.122 -27.524 1.00 38.94 73 SER A CA 1
ATOM 452 C C . SER A 1 73 ? 6.322 22.527 -26.175 1.00 38.94 73 SER A C 1
ATOM 454 O O . SER A 1 73 ? 7.541 22.470 -26.033 1.00 38.94 73 SER A O 1
ATOM 456 N N . CYS A 1 74 ? 5.516 22.885 -25.167 1.00 37.59 74 CYS A N 1
ATOM 457 C CA . CYS A 1 74 ? 5.993 23.228 -23.819 1.00 37.59 74 CYS A CA 1
ATOM 458 C C . CYS A 1 74 ? 5.893 22.073 -22.805 1.00 37.59 74 CYS A C 1
ATOM 460 O O . CYS A 1 74 ? 6.308 22.233 -21.657 1.00 37.59 74 CYS A O 1
ATOM 462 N N . LEU A 1 75 ? 5.378 20.903 -23.199 1.00 47.53 75 LEU A N 1
ATOM 463 C CA . LEU A 1 75 ? 5.308 19.723 -22.332 1.00 47.53 75 LEU A CA 1
ATOM 464 C C . LEU A 1 75 ? 6.648 18.967 -22.373 1.00 47.53 75 LEU A C 1
ATOM 466 O O . LEU A 1 75 ? 6.799 17.930 -23.021 1.00 47.53 75 LEU A O 1
ATOM 470 N N . GLN A 1 76 ? 7.645 19.537 -21.686 1.00 51.97 76 GLN A N 1
ATOM 471 C CA . GLN A 1 76 ? 8.910 18.876 -21.350 1.00 51.97 76 GLN A CA 1
ATOM 472 C C . GLN A 1 76 ? 8.623 17.497 -20.720 1.00 51.97 76 GLN A C 1
ATOM 474 O O . GLN A 1 76 ? 7.796 17.443 -19.805 1.00 51.97 76 GLN A O 1
ATOM 479 N N . PRO A 1 77 ? 9.279 16.384 -21.121 1.00 50.50 77 PRO A N 1
ATOM 480 C CA . PRO A 1 77 ? 10.427 16.239 -22.033 1.00 50.50 77 PRO A CA 1
ATOM 481 C C . PRO A 1 77 ? 10.279 15.123 -23.103 1.00 50.50 77 PRO A C 1
ATOM 483 O O . PRO A 1 77 ? 11.278 14.577 -23.560 1.00 50.50 77 PRO A O 1
ATOM 486 N N . CYS A 1 78 ? 9.056 14.719 -23.458 1.00 53.97 78 CYS A N 1
ATOM 487 C CA . CYS A 1 78 ? 8.801 13.470 -24.199 1.00 53.97 78 CYS A CA 1
ATOM 488 C C . CYS A 1 78 ? 8.106 13.656 -25.558 1.00 53.97 78 CYS A C 1
ATOM 490 O O . CYS A 1 78 ? 7.427 12.747 -26.034 1.00 53.97 78 CYS A O 1
ATOM 492 N N . HIS A 1 79 ? 8.245 14.806 -26.217 1.00 55.91 79 HIS A N 1
ATOM 493 C CA . HIS A 1 79 ? 7.774 14.903 -27.598 1.00 55.91 79 HIS A CA 1
ATOM 494 C C . HIS A 1 79 ? 8.680 14.073 -28.533 1.00 55.91 79 HIS A C 1
ATOM 496 O O . HIS A 1 79 ? 9.879 13.962 -28.300 1.00 55.91 79 HIS A O 1
ATOM 502 N N . GLY A 1 80 ? 8.097 13.428 -29.550 1.00 56.69 80 GLY A N 1
ATOM 503 C CA . GLY A 1 80 ? 8.815 12.526 -30.469 1.00 56.69 80 GLY A CA 1
ATOM 504 C C . GLY A 1 80 ? 8.703 11.027 -30.151 1.00 56.69 80 GLY A C 1
ATOM 505 O O . GLY A 1 80 ? 9.131 10.203 -30.952 1.00 56.69 80 GLY A O 1
ATOM 506 N N . PHE A 1 81 ? 8.060 10.652 -29.040 1.00 64.06 81 PHE A N 1
ATOM 507 C CA . PHE A 1 81 ? 7.807 9.254 -28.666 1.00 64.06 81 PHE A CA 1
ATOM 508 C C . PHE A 1 81 ? 6.336 8.856 -28.869 1.00 64.06 81 PHE A C 1
ATOM 510 O O . PHE A 1 81 ? 5.731 8.323 -27.942 1.00 64.06 81 PHE A O 1
ATOM 517 N N . GLY A 1 82 ? 5.745 9.153 -30.037 1.00 60.91 82 GLY A N 1
ATOM 518 C CA . GLY A 1 82 ? 4.289 9.071 -30.292 1.00 60.91 82 GLY A CA 1
ATOM 519 C C . GLY A 1 82 ? 3.582 7.894 -29.604 1.00 60.91 82 GLY A C 1
ATOM 520 O O . GLY A 1 82 ? 2.710 8.103 -28.766 1.00 60.91 82 GLY A O 1
ATOM 521 N N . ASN A 1 83 ? 4.074 6.670 -29.811 1.00 73.25 83 ASN A N 1
ATOM 522 C CA . ASN A 1 83 ? 3.459 5.462 -29.251 1.00 73.25 83 ASN A CA 1
ATOM 523 C C . ASN A 1 83 ? 3.617 5.311 -27.716 1.00 73.25 83 ASN A C 1
ATOM 525 O O . ASN A 1 83 ? 2.756 4.717 -27.072 1.00 73.25 83 ASN A O 1
ATOM 529 N N . ILE A 1 84 ? 4.682 5.846 -27.105 1.00 78.75 84 ILE A N 1
ATOM 530 C CA . ILE A 1 84 ? 4.896 5.814 -25.639 1.00 78.75 84 ILE A CA 1
ATOM 531 C C . ILE A 1 84 ? 4.072 6.902 -24.952 1.00 78.75 84 ILE A C 1
ATOM 533 O O . ILE A 1 84 ? 3.491 6.667 -23.895 1.00 78.75 84 ILE A O 1
ATOM 537 N N . VAL A 1 85 ? 4.007 8.097 -25.547 1.00 77.12 85 VAL A N 1
ATOM 538 C CA . VAL A 1 85 ? 3.187 9.196 -25.021 1.00 77.12 85 VAL A CA 1
ATOM 539 C C . VAL A 1 85 ? 1.718 8.791 -25.016 1.00 77.12 85 VAL A C 1
ATOM 541 O O . VAL A 1 85 ? 1.023 9.050 -24.036 1.00 77.12 85 VAL A O 1
ATOM 544 N N . ASP A 1 86 ? 1.253 8.113 -26.063 1.00 79.19 86 ASP A N 1
ATOM 545 C CA . ASP A 1 86 ? -0.122 7.629 -26.121 1.00 79.19 86 ASP A CA 1
ATOM 546 C C . ASP A 1 86 ? -0.406 6.560 -25.064 1.00 79.19 86 ASP A C 1
ATOM 548 O O . ASP A 1 86 ? -1.403 6.673 -24.357 1.00 79.19 86 ASP A O 1
ATOM 552 N N . GLN A 1 87 ? 0.500 5.601 -24.849 1.00 82.06 87 GLN A N 1
ATOM 553 C CA . GLN A 1 87 ? 0.402 4.671 -23.716 1.00 82.06 87 GLN A CA 1
ATOM 554 C C . GLN A 1 87 ? 0.348 5.411 -22.371 1.00 82.06 87 GLN A C 1
ATOM 556 O O . GLN A 1 87 ? -0.521 5.133 -21.545 1.00 82.06 87 GLN A O 1
ATOM 561 N N . TRP A 1 88 ? 1.225 6.396 -22.162 1.00 82.88 88 TRP A N 1
ATOM 562 C CA . TRP A 1 88 ? 1.270 7.182 -20.930 1.00 82.88 88 TRP A CA 1
ATOM 563 C C . TRP A 1 88 ? -0.026 7.953 -20.670 1.00 82.88 88 TRP A C 1
ATOM 565 O O . TRP A 1 88 ? -0.439 8.041 -19.515 1.00 82.88 88 TRP A O 1
ATOM 575 N N . LYS A 1 89 ? -0.712 8.457 -21.707 1.00 80.06 89 LYS A N 1
ATOM 576 C CA . LYS A 1 89 ? -2.026 9.117 -21.568 1.00 80.06 89 LYS A CA 1
ATOM 577 C C . LYS A 1 89 ? -3.089 8.206 -20.952 1.00 80.06 89 LYS A C 1
ATOM 579 O O . LYS A 1 89 ? -3.988 8.704 -20.280 1.00 80.06 89 LYS A O 1
ATOM 584 N N . PHE A 1 90 ? -2.982 6.894 -21.159 1.00 79.25 90 PHE A N 1
ATOM 585 C CA . PHE A 1 90 ? -3.852 5.905 -20.518 1.00 79.25 90 PHE A CA 1
ATOM 586 C C . PHE A 1 90 ? -3.394 5.525 -19.109 1.00 79.25 90 PHE A C 1
ATOM 588 O O . PHE A 1 90 ? -4.164 4.926 -18.355 1.00 79.25 90 PHE A O 1
ATOM 595 N N . SER A 1 91 ? -2.169 5.886 -18.723 1.00 79.06 91 SER A N 1
ATOM 596 C CA . SER A 1 91 ? -1.719 5.714 -17.350 1.00 79.06 91 SER A CA 1
ATOM 597 C C . SER A 1 91 ? -2.467 6.688 -16.436 1.00 79.06 91 SER A C 1
ATOM 599 O O . SER A 1 91 ? -2.679 7.857 -16.764 1.00 79.06 91 SER A O 1
ATOM 601 N N . GLY A 1 92 ? -2.819 6.240 -15.230 1.00 75.69 92 GLY A N 1
ATOM 602 C CA . GLY A 1 92 ? -3.429 7.110 -14.216 1.00 75.69 92 GLY A CA 1
ATOM 603 C C . GLY A 1 92 ? -2.545 8.290 -13.776 1.00 75.69 92 GLY A C 1
ATOM 604 O O . GLY A 1 92 ? -3.019 9.147 -13.030 1.00 75.69 92 GLY A O 1
ATOM 605 N N . HIS A 1 93 ? -1.288 8.333 -14.230 1.00 81.06 93 HIS A N 1
ATOM 606 C CA . HIS A 1 93 ? -0.300 9.371 -13.953 1.00 81.06 93 HIS A CA 1
ATOM 607 C C . HIS A 1 93 ? -0.398 10.570 -14.902 1.00 81.06 93 HIS A C 1
ATOM 609 O O . HIS A 1 93 ? 0.050 11.660 -14.545 1.00 81.06 93 HIS A O 1
ATOM 615 N N . PHE A 1 94 ? -0.979 10.400 -16.095 1.00 74.75 94 PHE A N 1
ATOM 616 C CA . PHE A 1 94 ? -1.162 11.513 -17.015 1.00 74.75 94 PHE A CA 1
ATOM 617 C C . PHE A 1 94 ? -2.266 12.453 -16.510 1.00 74.75 94 PHE A C 1
ATOM 619 O O . PHE A 1 94 ? -3.399 12.056 -16.221 1.00 74.75 94 PHE A O 1
ATOM 626 N N . ARG A 1 95 ? -1.916 13.734 -16.396 1.00 65.12 95 ARG A N 1
ATOM 627 C CA . ARG A 1 95 ? -2.811 14.845 -16.061 1.00 65.12 95 ARG A CA 1
ATOM 628 C C . ARG A 1 95 ? -2.491 15.982 -17.027 1.00 65.12 95 ARG A C 1
ATOM 630 O O . ARG A 1 95 ? -1.336 16.387 -17.139 1.00 65.12 95 ARG A O 1
ATOM 637 N N . VAL A 1 96 ? -3.493 16.481 -17.748 1.00 57.00 96 VAL A N 1
ATOM 638 C CA . VAL A 1 96 ? -3.326 17.649 -18.625 1.00 57.00 96 VAL A CA 1
ATOM 639 C C . VAL A 1 96 ? -3.231 18.900 -17.751 1.00 57.00 96 VAL A C 1
ATOM 641 O O . VAL A 1 96 ? -4.135 19.169 -16.962 1.00 57.00 96 VAL A O 1
ATOM 644 N N . SER A 1 97 ? -2.155 19.678 -17.900 1.00 49.62 97 SER A N 1
ATOM 645 C CA . SER A 1 97 ? -1.865 20.870 -17.080 1.00 49.62 97 SER A CA 1
ATOM 646 C C . SER A 1 97 ? -2.934 21.968 -17.147 1.00 49.62 97 SER A C 1
ATOM 648 O O . SER A 1 97 ? -2.918 22.888 -16.338 1.00 49.62 97 SER A O 1
ATOM 650 N N . ALA A 1 98 ? -3.863 21.891 -18.102 1.00 41.59 98 ALA A N 1
ATOM 651 C CA . ALA A 1 98 ? -4.898 22.894 -18.327 1.00 41.59 98 ALA A CA 1
ATOM 652 C C . ALA A 1 98 ? -6.147 22.744 -17.431 1.00 41.59 98 ALA A C 1
ATOM 654 O O . ALA A 1 98 ? -7.060 23.555 -17.562 1.00 41.59 98 ALA A O 1
ATOM 655 N N . MET A 1 99 ? -6.230 21.732 -16.552 1.00 43.00 99 MET A N 1
ATOM 656 C CA . MET A 1 99 ? -7.483 21.416 -15.836 1.00 43.00 99 MET A CA 1
ATOM 657 C C . MET A 1 99 ? -7.409 21.311 -14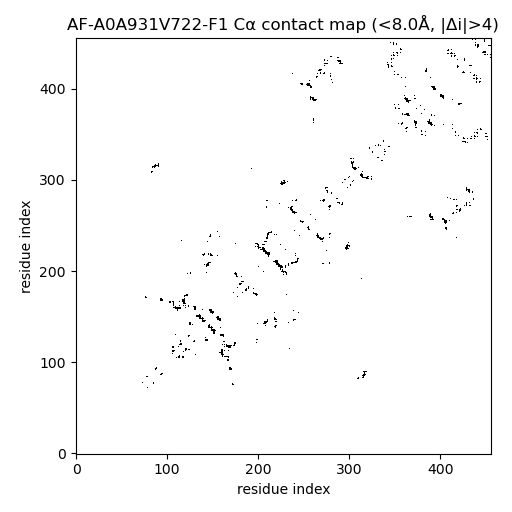.305 1.00 43.00 99 MET A C 1
ATOM 659 O O . MET A 1 99 ? -8.381 20.863 -13.705 1.00 43.00 99 MET A O 1
ATOM 663 N N . ALA A 1 100 ? -6.330 21.720 -13.636 1.00 48.62 100 ALA A N 1
ATOM 664 C CA . ALA A 1 100 ? -6.229 21.520 -12.188 1.00 48.62 100 ALA A CA 1
ATOM 665 C C . ALA A 1 100 ? -6.015 22.842 -11.432 1.00 48.62 100 ALA A C 1
ATOM 667 O O . ALA A 1 100 ? -4.899 23.322 -11.255 1.00 48.62 100 ALA A O 1
ATOM 668 N N . ALA A 1 101 ? -7.121 23.431 -10.976 1.00 46.75 101 ALA A N 1
ATOM 669 C CA . ALA A 1 101 ? -7.129 24.571 -10.058 1.00 46.75 101 ALA A CA 1
ATOM 670 C C . ALA A 1 101 ? -6.712 24.189 -8.613 1.00 46.75 101 ALA A C 1
ATOM 672 O O . ALA A 1 101 ? -6.497 25.077 -7.792 1.00 46.75 101 ALA A O 1
ATOM 673 N N . ASP A 1 102 ? -6.537 22.892 -8.319 1.00 49.75 102 ASP A N 1
ATOM 674 C CA . ASP A 1 102 ? -6.305 22.345 -6.967 1.00 49.75 102 ASP A CA 1
ATOM 675 C C . ASP A 1 102 ? -4.821 22.030 -6.644 1.00 49.75 102 ASP A C 1
ATOM 677 O O . ASP A 1 102 ? -4.476 21.595 -5.545 1.00 49.75 102 ASP A O 1
ATOM 681 N N . GLU A 1 103 ? -3.916 22.277 -7.591 1.00 55.91 103 GLU A N 1
ATOM 682 C CA . GLU A 1 103 ? -2.500 21.866 -7.569 1.00 55.91 103 GLU A CA 1
ATOM 683 C C . GLU A 1 103 ? -1.590 22.533 -6.510 1.00 55.91 103 GLU A C 1
ATOM 685 O O . GLU A 1 103 ? -0.691 21.850 -6.002 1.00 55.91 103 GLU A O 1
ATOM 690 N N . PRO A 1 104 ? -1.768 23.817 -6.113 1.00 59.72 104 PRO A N 1
ATOM 691 C CA . PRO A 1 104 ? -0.796 24.491 -5.248 1.00 59.72 104 PRO A CA 1
ATOM 692 C C . PRO A 1 104 ? -0.624 23.821 -3.883 1.00 59.72 104 PRO A C 1
ATOM 694 O O . PRO A 1 104 ? 0.478 23.809 -3.336 1.00 59.72 104 PRO A O 1
ATOM 697 N N . VAL A 1 105 ? -1.692 23.235 -3.328 1.00 63.53 105 VAL A N 1
ATOM 698 C CA . VAL A 1 105 ? -1.683 22.636 -1.982 1.00 63.53 105 VAL A CA 1
ATOM 699 C C . VAL A 1 105 ? -0.756 21.420 -1.921 1.00 63.53 105 VAL A C 1
ATOM 701 O O . VAL A 1 105 ? -0.088 21.198 -0.911 1.00 63.53 105 VAL A O 1
ATOM 704 N N . TRP A 1 106 ? -0.670 20.635 -2.997 1.00 72.94 106 TRP A N 1
ATOM 705 C CA . TRP A 1 106 ? 0.128 19.407 -3.003 1.00 72.94 106 TRP A CA 1
ATOM 706 C C . TRP A 1 106 ? 1.610 19.670 -3.219 1.00 72.94 106 TRP A C 1
ATOM 708 O O . TRP A 1 106 ? 2.434 18.943 -2.668 1.00 72.94 106 TRP A O 1
ATOM 718 N N . THR A 1 107 ? 1.962 20.716 -3.964 1.00 76.31 107 THR A N 1
ATOM 719 C CA . THR A 1 107 ? 3.359 21.085 -4.224 1.00 76.31 107 THR A CA 1
ATOM 720 C C . THR A 1 107 ? 3.844 22.256 -3.374 1.00 76.31 107 THR A C 1
ATOM 722 O O . THR A 1 107 ? 4.895 22.831 -3.651 1.00 76.31 107 THR A O 1
ATOM 725 N N . THR A 1 108 ? 3.106 22.625 -2.325 1.00 82.44 108 THR A N 1
ATOM 726 C CA . THR A 1 108 ? 3.546 23.653 -1.378 1.00 82.44 108 THR A CA 1
ATOM 727 C C . THR A 1 108 ? 4.801 23.175 -0.643 1.00 82.44 108 THR A C 1
ATOM 729 O O . THR A 1 108 ? 4.805 22.115 -0.011 1.00 82.44 108 THR A O 1
ATOM 732 N N . ALA A 1 109 ? 5.878 23.960 -0.711 1.00 83.50 109 ALA A N 1
ATOM 733 C CA . ALA A 1 109 ? 7.090 23.691 0.055 1.00 83.50 109 ALA A CA 1
ATOM 734 C C . ALA A 1 109 ? 6.776 23.657 1.562 1.00 83.50 109 ALA A C 1
ATOM 736 O O . ALA A 1 109 ? 6.026 24.484 2.075 1.00 83.50 109 ALA A O 1
ATOM 737 N N . GLY A 1 110 ? 7.333 22.678 2.270 1.00 85.06 110 GLY A N 1
ATOM 738 C CA . GLY A 1 110 ? 7.012 22.383 3.666 1.00 85.06 110 GLY A CA 1
ATOM 739 C C . GLY A 1 110 ? 5.883 21.361 3.852 1.00 85.06 110 GLY A C 1
ATOM 740 O O . GLY A 1 110 ? 5.764 20.807 4.941 1.00 85.06 110 GLY A O 1
ATOM 741 N N . ALA A 1 111 ? 5.105 21.028 2.816 1.00 85.81 111 ALA A N 1
ATOM 742 C CA . ALA A 1 111 ? 4.141 19.927 2.871 1.00 85.81 111 ALA A CA 1
ATOM 743 C C . ALA A 1 111 ? 4.802 18.583 2.514 1.00 85.81 111 ALA A C 1
ATOM 745 O O . ALA A 1 111 ? 5.710 18.522 1.692 1.00 85.81 111 ALA A O 1
ATOM 746 N N . ALA A 1 112 ? 4.333 17.469 3.081 1.00 87.25 112 ALA A N 1
ATOM 747 C CA . ALA A 1 112 ? 4.840 16.138 2.716 1.00 87.25 112 ALA A CA 1
ATOM 748 C C . ALA A 1 112 ? 4.363 15.677 1.321 1.00 87.25 112 ALA A C 1
ATOM 750 O O . ALA A 1 112 ? 5.032 14.883 0.666 1.00 87.25 112 ALA A O 1
ATOM 751 N N . CYS A 1 113 ? 3.227 16.192 0.835 1.00 87.06 113 CYS A N 1
ATOM 752 C CA . CYS A 1 113 ? 2.576 15.737 -0.400 1.00 87.06 113 CYS A CA 1
ATOM 753 C C . CYS A 1 113 ? 3.470 15.881 -1.644 1.00 87.06 113 CYS A C 1
ATOM 755 O O . CYS A 1 113 ? 3.492 14.994 -2.500 1.00 87.06 113 CYS A O 1
ATOM 757 N N . GLY A 1 114 ? 4.271 16.949 -1.711 1.00 86.56 114 GLY A N 1
ATOM 758 C CA . GLY A 1 114 ? 5.146 17.219 -2.851 1.00 86.56 114 GLY A CA 1
ATOM 759 C C . GLY A 1 114 ? 6.212 16.141 -3.065 1.00 86.56 114 GLY A C 1
ATOM 760 O O . GLY A 1 114 ? 6.701 15.977 -4.173 1.00 86.56 114 GLY A O 1
ATOM 761 N N . MET A 1 115 ? 6.513 15.324 -2.053 1.00 87.62 115 MET A N 1
ATOM 762 C CA . MET A 1 115 ? 7.461 14.208 -2.171 1.00 87.62 115 MET A CA 1
ATOM 763 C C . MET A 1 115 ? 7.018 13.090 -3.111 1.00 87.62 115 MET A C 1
ATOM 765 O O . MET A 1 115 ? 7.863 12.328 -3.592 1.00 87.62 115 MET A O 1
ATOM 769 N N . CYS A 1 116 ? 5.712 12.979 -3.343 1.00 87.19 116 CYS A N 1
ATOM 770 C CA . CYS A 1 116 ? 5.132 11.997 -4.252 1.00 87.19 116 CYS A CA 1
ATOM 771 C C . CYS A 1 116 ? 4.425 12.668 -5.427 1.00 87.19 116 CYS A C 1
ATOM 773 O O . CYS A 1 116 ? 4.445 12.116 -6.518 1.00 87.19 116 CYS A O 1
ATOM 775 N N . HIS A 1 117 ? 3.811 13.833 -5.208 1.00 85.12 117 HIS A N 1
ATOM 776 C CA . HIS A 1 117 ? 2.986 14.497 -6.213 1.00 85.12 117 HIS A CA 1
ATOM 777 C C . HIS A 1 117 ? 3.737 15.547 -7.027 1.00 85.12 117 HIS A C 1
ATOM 779 O O . HIS A 1 117 ? 3.373 15.774 -8.176 1.00 85.12 117 HIS A O 1
ATOM 785 N N . ALA A 1 118 ? 4.774 16.185 -6.473 1.00 83.31 118 ALA A N 1
ATOM 786 C CA . ALA A 1 118 ? 5.519 17.176 -7.233 1.00 83.31 118 ALA A CA 1
ATOM 787 C C . ALA A 1 118 ? 6.419 16.500 -8.263 1.00 83.31 118 ALA A C 1
ATOM 789 O O . ALA A 1 118 ? 7.075 15.486 -8.009 1.00 83.31 118 ALA A O 1
ATOM 790 N N . VAL A 1 119 ? 6.495 17.147 -9.414 1.00 81.69 119 VAL A N 1
ATOM 791 C CA . VAL A 1 119 ? 7.272 16.722 -10.568 1.00 81.69 119 VAL A CA 1
ATOM 792 C C . VAL A 1 119 ? 8.760 16.459 -10.265 1.00 81.69 119 VAL A C 1
ATOM 794 O O . VAL A 1 119 ? 9.349 15.513 -10.797 1.00 81.69 119 VAL A O 1
ATOM 797 N N . ASP A 1 120 ? 9.347 17.253 -9.364 1.00 86.50 120 ASP A N 1
ATOM 798 C CA . ASP A 1 120 ? 10.721 17.172 -8.857 1.00 86.50 120 ASP A CA 1
ATOM 799 C C . ASP A 1 120 ? 10.823 16.522 -7.463 1.00 86.50 120 ASP A C 1
ATOM 801 O O . ASP A 1 120 ? 11.916 16.445 -6.899 1.00 86.50 120 ASP A O 1
ATOM 805 N N . GLY A 1 121 ? 9.723 15.990 -6.919 1.00 89.25 121 GLY A N 1
ATOM 806 C CA . GLY A 1 121 ? 9.690 15.320 -5.616 1.00 89.25 121 GLY A CA 1
ATOM 807 C C . GLY A 1 121 ? 10.610 14.099 -5.549 1.00 89.25 121 GLY A C 1
ATOM 808 O O . GLY A 1 121 ? 11.465 14.008 -4.666 1.00 89.25 121 GLY A O 1
ATOM 809 N N . LEU A 1 122 ? 10.498 13.181 -6.516 1.00 91.94 122 LEU A N 1
ATOM 810 C CA . LEU A 1 122 ? 11.370 12.003 -6.591 1.00 91.94 122 LEU A CA 1
ATOM 811 C C . LEU A 1 122 ? 12.853 12.378 -6.793 1.00 91.94 122 LEU A C 1
ATOM 813 O O . LEU A 1 122 ? 13.670 11.910 -5.996 1.00 91.94 122 LEU A O 1
ATOM 817 N N . PRO A 1 123 ? 13.230 13.237 -7.768 1.00 90.12 123 PRO A N 1
ATOM 818 C CA . PRO A 1 123 ? 14.608 13.718 -7.903 1.00 90.12 123 PRO A CA 1
ATOM 819 C C . PRO A 1 123 ? 15.198 14.257 -6.597 1.00 90.12 123 PRO A C 1
ATOM 821 O O . PRO A 1 123 ? 16.339 13.948 -6.254 1.00 90.12 123 PRO A O 1
ATOM 824 N N . ARG A 1 124 ? 14.410 15.019 -5.831 1.00 90.69 124 ARG A N 1
ATOM 825 C CA . ARG A 1 124 ? 14.853 15.585 -4.554 1.00 90.69 124 ARG A CA 1
ATOM 826 C C . ARG A 1 124 ? 15.123 14.536 -3.499 1.00 90.69 124 ARG A C 1
ATOM 828 O O . ARG A 1 124 ? 16.144 14.619 -2.819 1.00 90.69 124 ARG A O 1
ATOM 835 N N . ARG A 1 125 ? 14.245 13.541 -3.387 1.00 92.81 125 ARG A N 1
ATOM 836 C CA . ARG A 1 125 ? 14.414 12.422 -2.451 1.00 92.81 125 ARG A CA 1
ATOM 837 C C . ARG A 1 125 ? 15.644 11.597 -2.781 1.00 92.81 125 ARG A C 1
ATOM 839 O O . ARG A 1 125 ? 16.432 11.338 -1.880 1.00 92.81 125 ARG A O 1
ATOM 846 N N . VAL A 1 126 ? 15.855 11.272 -4.057 1.00 93.88 126 VAL A N 1
ATOM 847 C CA . VAL A 1 126 ? 17.068 10.575 -4.519 1.00 93.88 126 VAL A CA 1
ATOM 848 C C . VAL A 1 126 ? 18.326 11.388 -4.194 1.00 93.88 126 VAL A C 1
ATOM 850 O O . VAL A 1 126 ? 19.324 10.826 -3.760 1.00 93.88 126 VAL A O 1
ATOM 853 N N . ALA A 1 127 ? 18.267 12.718 -4.302 1.00 92.56 127 ALA A N 1
ATOM 854 C CA . ALA A 1 127 ? 19.359 13.602 -3.891 1.00 92.56 127 ALA A CA 1
ATOM 855 C C . ALA A 1 127 ? 19.486 13.788 -2.360 1.00 92.56 127 ALA A C 1
ATOM 857 O O . ALA A 1 127 ? 20.410 14.452 -1.900 1.00 92.56 127 ALA A O 1
ATOM 858 N N . GLY A 1 128 ? 18.570 13.244 -1.549 1.00 91.88 128 GLY A N 1
ATOM 859 C CA . GLY A 1 128 ? 18.511 13.470 -0.097 1.00 91.88 128 GLY A CA 1
ATOM 860 C C . GLY A 1 128 ? 18.104 14.896 0.300 1.00 91.88 128 GLY A C 1
ATOM 861 O O . GLY A 1 128 ? 18.249 15.289 1.454 1.00 91.88 128 GLY A O 1
ATOM 862 N N . THR A 1 129 ? 17.587 15.682 -0.643 1.00 91.56 129 THR A N 1
ATOM 863 C CA . THR A 1 129 ? 17.226 17.095 -0.455 1.00 91.56 129 THR A CA 1
ATOM 864 C C . THR A 1 129 ? 15.790 17.228 0.039 1.00 91.56 129 THR A C 1
ATOM 866 O O . THR A 1 129 ? 14.875 17.602 -0.692 1.00 91.56 129 THR A O 1
ATOM 869 N N . VAL A 1 130 ? 15.588 16.903 1.312 1.00 92.56 130 VAL A N 1
ATOM 870 C CA . VAL A 1 130 ? 14.284 16.950 1.982 1.00 92.56 130 VAL A CA 1
ATOM 871 C C . VAL A 1 130 ? 14.319 17.896 3.176 1.00 92.56 130 VAL A C 1
ATOM 873 O O . VAL A 1 130 ? 15.377 18.190 3.723 1.00 92.56 130 VAL A O 1
ATOM 876 N N . GLY A 1 131 ? 13.155 18.398 3.560 1.00 92.06 131 GLY A N 1
ATOM 877 C CA . GLY A 1 131 ? 12.977 19.228 4.737 1.00 92.06 131 GLY A CA 1
ATOM 878 C C . GLY A 1 131 ? 12.724 18.364 5.962 1.00 92.06 131 GLY A C 1
ATOM 879 O O . GLY A 1 131 ? 12.114 17.294 5.880 1.00 92.06 131 GLY A O 1
ATOM 880 N N . SER A 1 132 ? 13.180 18.846 7.109 1.00 91.88 132 SER A N 1
ATOM 881 C CA . SER A 1 132 ? 12.884 18.267 8.411 1.00 91.88 132 SER A CA 1
ATOM 882 C C . SER A 1 132 ? 12.652 19.376 9.435 1.00 91.88 132 SER A C 1
ATOM 884 O O . SER A 1 132 ? 13.173 20.487 9.337 1.00 91.88 132 SER A O 1
ATOM 886 N N . VAL A 1 133 ? 11.818 19.071 10.419 1.00 88.19 133 VAL A N 1
ATOM 887 C CA . VAL A 1 133 ? 11.597 19.887 11.612 1.00 88.19 133 VAL A CA 1
ATOM 888 C C . VAL A 1 133 ? 12.898 19.966 12.431 1.00 88.19 133 VAL A C 1
ATOM 890 O O . VAL A 1 133 ? 13.472 18.914 12.735 1.00 88.19 133 VAL A O 1
ATOM 893 N N . PRO A 1 134 ? 13.351 21.172 12.829 1.00 89.25 134 PRO A N 1
ATOM 894 C CA . PRO A 1 134 ? 14.537 21.345 13.666 1.00 89.25 134 PRO A CA 1
ATOM 895 C C . PRO A 1 134 ? 14.470 20.566 14.987 1.00 89.25 134 PRO A C 1
ATOM 897 O O . PRO A 1 134 ? 13.411 20.457 15.604 1.00 89.25 134 PRO A O 1
ATOM 900 N N . GLY A 1 135 ? 15.617 20.048 15.434 1.00 88.00 135 GLY A N 1
ATOM 901 C CA . GLY A 1 135 ? 15.750 19.334 16.711 1.00 88.00 135 GLY A CA 1
ATOM 902 C C . GLY A 1 135 ? 15.186 17.907 16.733 1.00 88.00 135 GLY A C 1
ATOM 903 O O . GLY A 1 135 ? 15.237 17.271 17.780 1.00 88.00 135 GLY A O 1
ATOM 904 N N . GLY A 1 136 ? 14.641 17.408 15.618 1.00 89.62 136 GLY A N 1
ATOM 905 C CA . GLY A 1 136 ? 14.282 15.998 15.457 1.00 89.62 136 GLY A CA 1
ATOM 906 C C . GLY A 1 136 ? 15.448 15.120 15.004 1.00 89.62 136 GLY A C 1
ATOM 907 O O . GLY A 1 136 ? 16.532 15.610 14.678 1.00 89.62 136 GLY A O 1
ATOM 908 N N . ASP A 1 137 ? 15.187 13.818 14.928 1.00 93.00 137 ASP A N 1
ATOM 909 C CA . ASP A 1 137 ? 16.112 12.844 14.360 1.00 93.00 137 ASP A CA 1
ATOM 910 C C . ASP A 1 137 ? 16.386 13.153 12.883 1.00 93.00 137 ASP A C 1
ATOM 912 O O . ASP A 1 137 ? 15.544 13.681 12.154 1.00 93.00 137 ASP A O 1
ATOM 916 N N . THR A 1 138 ? 17.567 12.770 12.399 1.00 91.56 138 THR A N 1
ATOM 917 C CA . THR A 1 138 ? 17.833 12.788 10.958 1.00 91.56 138 THR A CA 1
ATOM 918 C C . THR A 1 138 ? 17.026 11.683 10.273 1.00 91.56 138 THR A C 1
ATOM 920 O O . THR A 1 138 ? 17.225 10.514 10.628 1.00 91.56 138 THR A O 1
ATOM 923 N N . PRO A 1 139 ? 16.190 12.005 9.266 1.00 92.38 139 PRO A N 1
ATOM 924 C CA . PRO A 1 139 ? 15.473 10.993 8.501 1.00 92.38 139 PRO A CA 1
ATOM 925 C C . PRO A 1 139 ? 16.435 9.965 7.897 1.00 92.38 139 PRO A C 1
ATOM 927 O O . PRO A 1 139 ? 17.443 10.321 7.280 1.00 92.38 139 PRO A O 1
ATOM 930 N N . LYS A 1 140 ? 16.146 8.679 8.095 1.00 94.44 140 LYS A N 1
ATOM 931 C CA . LYS A 1 140 ? 16.970 7.574 7.587 1.00 94.44 140 LYS A CA 1
ATOM 932 C C . LYS A 1 140 ? 16.443 7.105 6.236 1.00 94.44 140 LYS A C 1
ATOM 934 O O . LYS A 1 140 ? 15.274 7.287 5.935 1.00 94.44 140 LYS A O 1
ATOM 939 N N . ASN A 1 141 ? 17.306 6.520 5.409 1.00 95.81 141 ASN A N 1
ATOM 940 C CA . ASN A 1 141 ? 16.935 5.855 4.152 1.00 95.81 141 ASN A CA 1
ATOM 941 C C . ASN A 1 141 ? 16.087 6.690 3.160 1.00 95.81 141 ASN A C 1
ATOM 943 O O . ASN A 1 141 ? 15.390 6.136 2.306 1.00 95.81 141 ASN A O 1
ATOM 947 N N . ILE A 1 142 ? 16.151 8.027 3.240 1.00 93.75 142 ILE A N 1
ATOM 948 C CA . ILE A 1 142 ? 15.391 8.948 2.372 1.00 93.75 142 ILE A CA 1
ATOM 949 C C . ILE A 1 142 ? 15.698 8.713 0.892 1.00 93.75 142 ILE A C 1
ATOM 951 O O . ILE A 1 142 ? 14.792 8.692 0.057 1.00 93.75 142 ILE A O 1
ATOM 955 N N . GLN A 1 143 ? 16.978 8.504 0.574 1.00 94.94 143 GLN A N 1
ATOM 956 C CA . GLN A 1 143 ? 17.455 8.270 -0.790 1.00 94.94 143 GLN A CA 1
ATOM 957 C C . GLN A 1 143 ? 16.995 6.925 -1.358 1.00 94.94 143 GLN A C 1
ATOM 959 O O . GLN A 1 143 ? 17.018 6.751 -2.571 1.00 94.94 143 GLN A O 1
ATOM 964 N N . GLN A 1 144 ? 16.533 6.003 -0.505 1.00 95.62 144 GLN A N 1
ATOM 965 C CA . GLN A 1 144 ? 15.890 4.745 -0.893 1.00 95.62 144 GLN A CA 1
ATOM 966 C C . GLN A 1 144 ? 14.361 4.783 -0.719 1.00 95.62 144 GLN A C 1
ATOM 968 O O . GLN A 1 144 ? 13.682 3.773 -0.902 1.00 95.62 144 GLN A O 1
ATOM 973 N N . GLY A 1 145 ? 13.799 5.943 -0.377 1.00 93.06 145 GLY A N 1
ATOM 974 C CA . GLY A 1 145 ? 12.366 6.187 -0.398 1.00 93.06 145 GLY A CA 1
ATOM 975 C C . GLY A 1 145 ? 11.669 6.218 0.960 1.00 93.06 145 GLY A C 1
ATOM 976 O O . GLY A 1 145 ? 10.491 6.552 0.950 1.00 93.06 145 GLY A O 1
ATOM 977 N N . HIS A 1 146 ? 12.316 5.957 2.097 1.00 95.44 146 HIS A N 1
ATOM 978 C CA . HIS A 1 146 ? 11.676 6.171 3.408 1.00 95.44 146 HIS A CA 1
ATOM 979 C C . HIS A 1 146 ? 11.359 7.666 3.621 1.00 95.44 146 HIS A C 1
ATOM 981 O O . HIS A 1 146 ? 12.018 8.516 3.021 1.00 95.44 146 HIS A O 1
ATOM 987 N N . LEU A 1 147 ? 10.340 8.009 4.413 1.00 93.62 147 LEU A N 1
ATOM 988 C CA . LEU A 1 147 ? 9.928 9.395 4.673 1.00 93.62 147 LEU A CA 1
ATOM 989 C C . LEU A 1 147 ? 9.757 9.707 6.159 1.00 93.62 147 LEU A C 1
ATOM 991 O O . LEU A 1 147 ? 9.892 10.873 6.545 1.00 93.62 147 LEU A O 1
ATOM 995 N N . ASN A 1 148 ? 9.410 8.719 6.982 1.00 95.50 148 ASN A N 1
ATOM 996 C CA . ASN A 1 148 ? 9.104 8.956 8.386 1.00 95.50 148 ASN A CA 1
ATOM 997 C C . ASN A 1 148 ? 10.358 9.135 9.260 1.00 95.50 148 ASN A C 1
ATOM 999 O O . ASN A 1 148 ? 11.424 8.594 8.989 1.00 95.50 148 ASN A O 1
ATOM 1003 N N . TYR A 1 149 ? 10.234 9.932 10.325 1.00 95.38 149 TYR A N 1
ATOM 1004 C CA . TYR A 1 149 ? 11.268 10.113 11.353 1.00 95.38 149 TYR A CA 1
ATOM 1005 C C . TYR A 1 149 ? 10.657 10.711 12.634 1.00 95.38 149 TYR A C 1
ATOM 1007 O O . TYR A 1 149 ? 9.518 11.182 12.605 1.00 95.38 149 TYR A O 1
ATOM 1015 N N . LYS A 1 150 ? 11.380 10.711 13.764 1.00 95.31 150 LYS A N 1
ATOM 1016 C CA . LYS A 1 150 ? 10.909 11.339 15.015 1.00 95.31 150 LYS A CA 1
ATOM 1017 C C . LYS A 1 150 ? 11.282 12.823 15.068 1.00 95.31 150 LYS A C 1
ATOM 1019 O O . LYS A 1 150 ? 12.431 13.188 14.838 1.00 95.31 150 LYS A O 1
ATOM 1024 N N . ASN A 1 151 ? 10.331 13.694 15.399 1.00 94.56 151 ASN A N 1
ATOM 1025 C CA . ASN A 1 151 ? 10.609 15.107 15.677 1.00 94.56 151 ASN A CA 1
ATOM 1026 C C . ASN A 1 151 ? 11.206 15.306 17.091 1.00 94.56 151 ASN A C 1
ATOM 1028 O O . ASN A 1 151 ? 11.345 14.352 17.854 1.00 94.56 151 ASN A O 1
ATOM 1032 N N . ALA A 1 152 ? 11.494 16.556 17.472 1.00 93.88 152 ALA A N 1
ATOM 1033 C CA . ALA A 1 152 ? 12.058 16.905 18.785 1.00 93.88 152 ALA A CA 1
ATOM 1034 C C . ALA A 1 152 ? 11.208 16.457 19.994 1.00 93.88 152 ALA A C 1
ATOM 1036 O O . ALA A 1 152 ? 11.719 16.339 21.103 1.00 93.88 152 ALA A O 1
ATOM 1037 N N . THR A 1 153 ? 9.910 16.207 19.794 1.00 94.12 153 THR A N 1
ATOM 1038 C CA . THR A 1 153 ? 8.987 15.723 20.838 1.00 94.12 153 THR A CA 1
ATOM 1039 C C . THR A 1 153 ? 8.843 14.196 20.840 1.00 94.12 153 THR A C 1
ATOM 1041 O O . THR A 1 153 ? 8.039 13.653 21.591 1.00 94.12 153 THR A O 1
ATOM 1044 N N . GLY A 1 154 ? 9.585 13.491 19.980 1.00 91.06 154 GLY A N 1
ATOM 1045 C CA . GLY A 1 154 ? 9.505 12.039 19.810 1.00 91.06 154 GLY A CA 1
ATOM 1046 C C . GLY A 1 154 ? 8.333 11.558 18.947 1.00 91.06 154 GLY A C 1
ATOM 1047 O O . GLY A 1 154 ? 8.169 10.351 18.772 1.00 91.06 154 GLY A O 1
ATOM 1048 N N . GLN A 1 155 ? 7.527 12.464 18.385 1.00 91.75 155 GLN A N 1
ATOM 1049 C CA . GLN A 1 155 ? 6.414 12.113 17.501 1.00 91.75 155 GLN A CA 1
ATOM 1050 C C . GLN A 1 155 ? 6.926 11.726 16.116 1.00 91.75 155 GLN A C 1
ATOM 1052 O O . GLN A 1 155 ? 7.788 12.408 15.559 1.00 91.75 155 GLN A O 1
ATOM 1057 N N . VAL A 1 156 ? 6.348 10.676 15.532 1.00 94.06 156 VAL A N 1
ATOM 1058 C CA . VAL A 1 156 ? 6.651 10.284 14.154 1.00 94.06 156 VAL A CA 1
ATOM 1059 C C . VAL A 1 156 ? 5.974 11.245 13.181 1.00 94.06 156 VAL A C 1
ATOM 1061 O O . VAL A 1 156 ? 4.751 11.378 13.152 1.00 94.06 156 VAL A O 1
ATOM 1064 N N . VAL A 1 157 ? 6.792 11.917 12.382 1.00 93.50 157 VAL A N 1
ATOM 1065 C CA . VAL A 1 157 ? 6.395 12.882 11.355 1.00 93.50 157 VAL A CA 1
ATOM 1066 C C . VAL A 1 157 ? 6.956 12.458 9.997 1.00 93.50 157 VAL A C 1
ATOM 1068 O O . VAL A 1 157 ? 7.631 11.438 9.877 1.00 93.50 157 VAL A O 1
ATOM 1071 N N . GLU A 1 158 ? 6.632 13.207 8.948 1.00 93.69 158 GLU A N 1
ATOM 1072 C CA . GLU A 1 158 ? 7.099 12.960 7.580 1.00 93.69 158 GLU A CA 1
ATOM 1073 C C . GLU A 1 158 ? 8.105 14.034 7.171 1.00 93.69 158 GLU A C 1
ATOM 1075 O O . GLU A 1 158 ? 7.931 15.210 7.500 1.00 93.69 158 GLU A O 1
ATOM 1080 N N . ALA A 1 159 ? 9.136 13.643 6.422 1.00 94.00 159 ALA A N 1
ATOM 1081 C CA . ALA A 1 159 ? 10.010 14.591 5.747 1.00 94.00 159 ALA A CA 1
ATOM 1082 C C . ALA A 1 159 ? 9.205 15.463 4.769 1.00 94.00 159 ALA A C 1
ATOM 1084 O O . ALA A 1 159 ? 8.286 14.995 4.090 1.00 94.00 159 ALA A O 1
ATOM 1085 N N . THR A 1 160 ? 9.547 16.746 4.697 1.00 92.25 160 THR A N 1
ATOM 1086 C CA . THR A 1 160 ? 8.758 17.752 3.982 1.00 92.25 160 THR A CA 1
ATOM 1087 C C . THR A 1 160 ? 9.400 18.154 2.669 1.00 92.25 160 THR A C 1
ATOM 1089 O O . THR A 1 160 ? 10.620 18.182 2.515 1.00 92.25 160 THR A O 1
ATOM 1092 N N . TYR A 1 161 ? 8.577 18.418 1.664 1.00 90.75 161 TYR A N 1
ATOM 1093 C CA . TYR A 1 161 ? 9.041 18.760 0.330 1.00 90.75 161 TYR A CA 1
ATOM 1094 C C . TYR A 1 161 ? 9.690 20.149 0.321 1.00 90.75 161 TYR A C 1
ATOM 1096 O O . TYR A 1 161 ? 9.105 21.117 0.793 1.00 90.75 161 TYR A O 1
ATOM 1104 N N . THR A 1 162 ? 10.902 20.259 -0.222 1.00 88.88 162 THR A N 1
ATOM 1105 C CA . THR A 1 162 ? 11.672 21.521 -0.301 1.00 88.88 162 THR A CA 1
ATOM 1106 C C . THR A 1 162 ? 11.746 22.069 -1.721 1.00 88.88 162 THR A C 1
ATOM 1108 O O . THR A 1 162 ? 12.597 22.906 -2.030 1.00 88.88 162 THR A O 1
ATOM 1111 N N . GLY A 1 163 ? 10.912 21.535 -2.614 1.00 83.44 163 GLY A N 1
ATOM 1112 C CA . GLY A 1 163 ? 10.994 21.848 -4.024 1.00 83.44 163 GLY A CA 1
ATOM 1113 C C . GLY A 1 163 ? 10.205 23.032 -4.499 1.00 83.44 163 GLY A C 1
ATOM 1114 O O . GLY A 1 163 ? 9.478 23.686 -3.759 1.00 83.44 163 GLY A O 1
ATOM 1115 N N . PHE A 1 164 ? 10.450 23.321 -5.769 1.00 79.56 164 PHE A N 1
ATOM 1116 C CA . PHE A 1 164 ? 9.925 24.485 -6.465 1.00 79.56 164 PHE A CA 1
ATOM 1117 C C . PHE A 1 164 ? 9.023 24.091 -7.631 1.00 79.56 164 PHE A C 1
ATOM 1119 O O . PHE A 1 164 ? 8.470 24.981 -8.278 1.00 79.56 164 PHE A O 1
ATOM 1126 N N . GLY A 1 165 ? 8.862 22.789 -7.911 1.00 71.38 165 GLY A N 1
ATOM 1127 C CA . GLY A 1 165 ? 7.844 22.307 -8.831 1.00 71.38 165 GLY A CA 1
ATOM 1128 C C . GLY A 1 165 ? 6.486 22.865 -8.429 1.00 71.38 165 GLY A C 1
ATOM 1129 O O . GLY A 1 165 ? 6.060 22.702 -7.289 1.00 71.38 165 GLY A O 1
ATOM 1130 N N . LYS A 1 166 ? 5.840 23.569 -9.360 1.00 66.94 166 LYS A N 1
ATOM 1131 C CA . LYS A 1 166 ? 4.525 24.198 -9.155 1.00 66.94 166 LYS A CA 1
ATOM 1132 C C . LYS A 1 166 ? 3.367 23.333 -9.656 1.00 66.94 166 LYS A C 1
ATOM 1134 O O . LYS A 1 166 ? 2.218 23.727 -9.514 1.00 66.94 166 LYS A O 1
ATOM 1139 N N . ASN A 1 167 ? 3.696 22.184 -10.246 1.00 65.06 167 ASN A N 1
ATOM 1140 C CA . ASN A 1 167 ? 2.757 21.266 -10.869 1.00 65.06 167 ASN A CA 1
ATOM 1141 C C . ASN A 1 167 ? 2.860 19.915 -10.152 1.00 65.06 167 ASN A C 1
ATOM 1143 O O . ASN A 1 167 ? 3.943 19.325 -10.072 1.00 65.06 167 ASN A O 1
ATOM 1147 N N . ALA A 1 168 ? 1.736 19.428 -9.650 1.00 69.06 168 ALA A N 1
ATOM 1148 C CA . ALA A 1 168 ? 1.527 18.115 -9.062 1.00 69.06 168 ALA A CA 1
ATOM 1149 C C . ALA A 1 168 ? 1.320 17.037 -10.151 1.00 69.06 168 ALA A C 1
ATOM 1151 O O . ALA A 1 168 ? 0.390 16.228 -10.111 1.00 69.06 168 ALA A O 1
ATOM 1152 N N . ILE A 1 169 ? 2.196 17.036 -11.161 1.00 71.19 169 ILE A N 1
ATOM 1153 C CA . ILE A 1 169 ? 2.115 16.146 -12.322 1.00 71.19 169 ILE A CA 1
ATOM 1154 C C . ILE A 1 169 ? 3.320 15.209 -12.323 1.00 71.19 169 ILE A C 1
ATOM 1156 O O . ILE A 1 169 ? 4.467 15.645 -12.216 1.00 71.19 169 ILE A O 1
ATOM 1160 N N . ILE A 1 170 ? 3.056 13.918 -12.518 1.00 78.31 170 ILE A N 1
ATOM 1161 C CA . ILE A 1 170 ? 4.092 12.929 -12.804 1.00 78.31 170 ILE A CA 1
ATOM 1162 C C . ILE A 1 170 ? 4.355 12.945 -14.308 1.00 78.31 170 ILE A C 1
ATOM 1164 O O . ILE A 1 170 ? 3.447 12.751 -15.116 1.00 78.31 170 ILE A O 1
ATOM 1168 N N . HIS A 1 171 ? 5.605 13.175 -14.690 1.00 77.00 171 HIS A N 1
ATOM 1169 C CA . HIS A 1 171 ? 6.046 13.164 -16.086 1.00 77.00 171 HIS A CA 1
ATOM 1170 C C . HIS A 1 171 ? 7.275 12.267 -16.259 1.00 77.00 171 HIS A C 1
ATOM 1172 O O . HIS A 1 171 ? 7.857 11.810 -15.274 1.00 77.00 171 HIS A O 1
ATOM 1178 N N . CYS A 1 172 ? 7.729 12.060 -17.496 1.00 79.50 172 CYS A N 1
ATOM 1179 C CA . CYS A 1 172 ? 8.885 11.206 -17.779 1.00 79.50 172 CYS A CA 1
ATOM 1180 C C . CYS A 1 172 ? 10.112 11.566 -16.926 1.00 79.50 172 CYS A C 1
ATOM 1182 O O . CYS A 1 172 ? 10.725 10.694 -16.322 1.00 79.50 172 CYS A O 1
ATOM 1184 N N . GLN A 1 173 ? 10.427 12.861 -16.804 1.00 81.25 173 GLN A N 1
ATOM 1185 C CA . GLN A 1 173 ? 11.549 13.377 -16.011 1.00 81.25 173 GLN A CA 1
ATOM 1186 C C . GLN A 1 173 ? 11.377 13.172 -14.500 1.00 81.25 173 GLN A C 1
ATOM 1188 O O . GLN A 1 173 ? 12.308 13.449 -13.753 1.00 81.25 173 GLN A O 1
ATOM 1193 N N . THR A 1 174 ? 10.222 12.718 -14.017 1.00 85.31 174 THR A N 1
ATOM 1194 C CA . THR A 1 174 ? 10.034 12.365 -12.606 1.00 85.31 174 THR A CA 1
ATOM 1195 C C . THR A 1 174 ? 10.719 11.034 -12.337 1.00 85.31 174 THR A C 1
ATOM 1197 O O . THR A 1 174 ? 11.409 10.907 -11.334 1.00 85.31 174 THR A O 1
ATOM 1200 N N . CYS A 1 175 ? 10.602 10.076 -13.259 1.00 89.31 175 CYS A N 1
ATOM 1201 C CA . CYS A 1 175 ? 11.191 8.741 -13.137 1.00 89.31 175 CYS A CA 1
ATOM 1202 C C . CYS A 1 175 ? 12.546 8.620 -13.838 1.00 89.31 175 CYS A C 1
ATOM 1204 O O . CYS A 1 175 ? 13.402 7.870 -13.378 1.00 89.31 175 CYS A O 1
ATOM 1206 N N . HIS A 1 176 ? 12.753 9.361 -14.924 1.00 88.00 176 HIS A N 1
ATOM 1207 C CA . HIS A 1 176 ? 13.931 9.272 -15.776 1.00 88.00 176 HIS A CA 1
ATOM 1208 C C . HIS A 1 176 ? 14.867 10.466 -15.616 1.00 88.00 176 HIS A C 1
ATOM 1210 O O . HIS A 1 176 ? 14.426 11.612 -15.490 1.00 88.00 176 HIS A O 1
ATOM 1216 N N . THR A 1 177 ? 16.170 10.203 -15.672 1.00 86.19 177 THR A N 1
ATOM 1217 C CA . THR A 1 177 ? 17.189 11.252 -15.734 1.00 86.19 177 THR A CA 1
ATOM 1218 C C . THR A 1 177 ? 17.343 11.721 -17.170 1.00 86.19 177 THR A C 1
ATOM 1220 O O . THR A 1 177 ? 17.811 10.971 -18.024 1.00 86.19 177 THR A O 1
ATOM 1223 N N . ILE A 1 178 ? 16.971 12.977 -17.409 1.00 78.12 178 ILE A N 1
ATOM 1224 C CA . ILE A 1 178 ? 17.223 13.666 -18.673 1.00 78.12 178 ILE A CA 1
ATOM 1225 C C . ILE A 1 178 ? 18.195 14.809 -18.413 1.00 78.12 178 ILE A C 1
ATOM 1227 O O . ILE A 1 178 ? 17.958 15.628 -17.522 1.00 78.12 178 ILE A O 1
ATOM 1231 N N . ASP A 1 179 ? 19.276 14.842 -19.178 1.00 77.25 179 ASP A N 1
ATOM 1232 C CA . ASP A 1 179 ? 20.332 15.843 -19.117 1.00 77.25 179 ASP A CA 1
ATOM 1233 C C . ASP A 1 179 ? 20.872 16.150 -20.522 1.00 77.25 179 ASP A C 1
ATOM 1235 O O . ASP A 1 179 ? 20.416 15.602 -21.523 1.00 77.25 179 ASP A O 1
ATOM 1239 N N . ALA A 1 180 ? 21.857 17.044 -20.615 1.00 76.00 180 ALA A N 1
ATOM 1240 C CA . ALA A 1 180 ? 22.392 17.480 -21.901 1.00 76.00 180 ALA A CA 1
ATOM 1241 C C . ALA A 1 180 ? 23.017 16.354 -22.751 1.00 76.00 180 ALA A C 1
ATOM 1243 O O . ALA A 1 180 ? 23.191 16.559 -23.948 1.00 76.00 180 ALA A O 1
ATOM 1244 N N . SER A 1 181 ? 23.360 15.204 -22.161 1.00 75.56 181 SER A N 1
ATOM 1245 C CA . SER A 1 181 ? 23.961 14.059 -22.854 1.00 75.56 181 SER A CA 1
ATOM 1246 C C . SER A 1 181 ? 22.940 13.106 -23.479 1.00 75.56 181 SER A C 1
ATOM 1248 O O . SER A 1 181 ? 23.303 12.317 -24.347 1.00 75.56 181 SER A O 1
ATOM 1250 N N . ASN A 1 182 ? 21.674 13.170 -23.059 1.00 73.50 182 ASN A N 1
ATOM 1251 C CA . ASN A 1 182 ? 20.610 12.291 -23.550 1.00 73.50 182 ASN A CA 1
ATOM 1252 C C . ASN A 1 182 ? 19.340 13.044 -23.987 1.00 73.50 182 ASN A C 1
ATOM 1254 O O . ASN A 1 182 ? 18.348 12.415 -24.355 1.00 73.50 182 ASN A O 1
ATOM 1258 N N . ASP A 1 183 ? 19.386 14.378 -23.969 1.00 73.31 183 ASP A N 1
ATOM 1259 C CA . ASP A 1 183 ? 18.342 15.260 -24.477 1.00 73.31 183 ASP A CA 1
ATOM 1260 C C . ASP A 1 183 ? 18.337 15.253 -26.021 1.00 73.31 183 ASP A C 1
ATOM 1262 O O . ASP A 1 183 ? 19.271 15.789 -26.638 1.00 73.31 183 ASP A O 1
ATOM 1266 N N . PRO A 1 184 ? 17.289 14.696 -26.665 1.00 65.75 184 PRO A N 1
ATOM 1267 C CA . PRO A 1 184 ? 17.226 14.573 -28.120 1.00 65.75 184 PRO A CA 1
ATOM 1268 C C . PRO A 1 184 ? 17.262 15.928 -28.845 1.00 65.75 184 PRO A C 1
ATOM 1270 O O . PRO A 1 184 ? 17.677 15.976 -30.002 1.00 65.75 184 PRO A O 1
ATOM 1273 N N . HIS A 1 185 ? 16.904 17.036 -28.180 1.00 68.31 185 HIS A N 1
ATOM 1274 C CA . HIS A 1 185 ? 16.963 18.383 -28.765 1.00 68.31 185 HIS A CA 1
ATOM 1275 C C . HIS A 1 185 ? 18.377 18.964 -28.796 1.00 68.31 185 HIS A C 1
ATOM 1277 O O . HIS A 1 185 ? 18.637 19.903 -29.546 1.00 68.31 185 HIS A O 1
ATOM 1283 N N . ARG A 1 186 ? 19.284 18.454 -27.953 1.00 67.56 186 ARG A N 1
ATOM 1284 C CA . ARG A 1 186 ? 20.655 18.967 -27.830 1.00 67.56 186 ARG A CA 1
ATOM 1285 C C . ARG A 1 186 ? 21.666 18.118 -28.573 1.00 67.56 186 ARG A C 1
ATOM 1287 O O . ARG A 1 186 ? 22.554 18.667 -29.216 1.00 67.56 186 ARG A O 1
ATOM 1294 N N . THR A 1 187 ? 21.565 16.800 -28.461 1.00 62.94 187 THR A N 1
ATOM 1295 C CA . THR A 1 187 ? 22.586 15.901 -29.012 1.00 62.94 187 THR A CA 1
ATOM 1296 C C . THR A 1 187 ? 22.330 15.541 -30.471 1.00 62.94 187 THR A C 1
ATOM 1298 O O . THR A 1 187 ? 23.238 15.041 -31.136 1.00 62.94 187 THR A O 1
ATOM 1301 N N . GLY A 1 188 ? 21.094 15.716 -30.966 1.00 62.97 188 GLY A N 1
ATOM 1302 C CA . GLY A 1 188 ? 20.655 15.219 -32.278 1.00 62.97 188 GLY A CA 1
ATOM 1303 C C . GLY A 1 188 ? 20.787 13.695 -32.443 1.00 62.97 188 GLY A C 1
ATOM 1304 O O . GLY A 1 188 ? 20.546 13.162 -33.521 1.00 62.97 188 GLY A O 1
ATOM 1305 N N . THR A 1 189 ? 21.193 12.992 -31.383 1.00 59.34 189 THR A N 1
ATOM 1306 C CA . THR A 1 189 ? 21.542 11.573 -31.353 1.00 59.34 189 THR A CA 1
ATOM 1307 C C . THR A 1 189 ? 20.954 10.988 -30.080 1.00 59.34 189 THR A C 1
ATOM 1309 O O . THR A 1 189 ? 21.441 11.200 -28.970 1.00 59.34 189 THR A O 1
ATOM 1312 N N . PHE A 1 190 ? 19.848 10.275 -30.244 1.00 68.00 190 PHE A N 1
ATOM 1313 C CA . PHE A 1 190 ? 19.138 9.620 -29.161 1.00 68.00 190 PHE A CA 1
ATOM 1314 C C . PHE A 1 190 ? 18.875 8.170 -29.558 1.00 68.00 190 PHE A C 1
ATOM 1316 O O . PHE A 1 190 ? 18.385 7.903 -30.655 1.00 68.00 190 PHE A O 1
ATOM 1323 N N . THR A 1 191 ? 19.208 7.233 -28.669 1.00 70.44 191 THR A N 1
ATOM 1324 C CA . THR A 1 191 ? 18.864 5.822 -28.858 1.00 70.44 191 THR A CA 1
ATOM 1325 C C . THR A 1 191 ? 17.613 5.513 -28.053 1.00 70.44 191 THR A C 1
ATOM 1327 O O . THR A 1 191 ? 17.556 5.698 -26.838 1.00 70.44 191 THR A O 1
ATOM 1330 N N . LEU A 1 192 ? 16.584 5.034 -28.738 1.00 67.62 192 LEU A N 1
ATOM 1331 C CA . LEU A 1 192 ? 15.323 4.681 -28.110 1.00 67.62 192 LEU A CA 1
ATOM 1332 C C . LEU A 1 192 ? 15.525 3.584 -27.051 1.00 67.62 192 LEU A C 1
ATOM 1334 O O . LEU A 1 192 ? 16.211 2.594 -27.290 1.00 67.62 192 LEU A O 1
ATOM 1338 N N . GLY A 1 193 ? 14.940 3.777 -25.865 1.00 69.06 193 GLY A N 1
ATOM 1339 C CA . GLY A 1 193 ? 15.046 2.834 -24.747 1.00 69.06 193 GLY A CA 1
ATOM 1340 C C . GLY A 1 193 ? 16.272 3.002 -23.841 1.00 69.06 193 GLY A C 1
ATOM 1341 O O . GLY A 1 193 ? 16.439 2.202 -22.924 1.00 69.06 193 GLY A O 1
ATOM 1342 N N . THR A 1 194 ? 17.109 4.028 -24.036 1.00 75.12 194 THR A N 1
ATOM 1343 C CA . THR A 1 194 ? 18.338 4.212 -23.235 1.00 75.12 194 THR A CA 1
ATOM 1344 C C . THR A 1 194 ? 18.242 5.279 -22.146 1.00 75.12 194 THR A C 1
ATOM 1346 O O . THR A 1 194 ? 19.262 5.610 -21.545 1.00 75.12 194 THR A O 1
ATOM 1349 N N . ILE A 1 195 ? 17.058 5.841 -21.872 1.00 80.81 195 ILE A N 1
ATOM 1350 C CA . ILE A 1 195 ? 16.919 6.868 -20.828 1.00 80.81 195 ILE A CA 1
ATOM 1351 C C . ILE A 1 195 ? 16.951 6.199 -19.445 1.00 80.81 195 ILE A C 1
ATOM 1353 O O . ILE A 1 195 ? 16.032 5.441 -1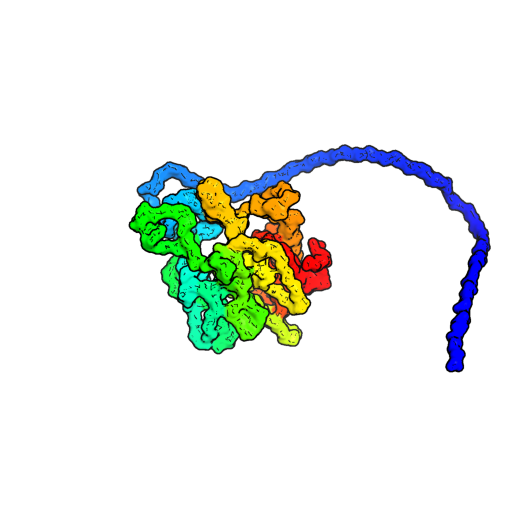9.114 1.00 80.81 195 ILE A O 1
ATOM 1357 N N . PRO A 1 196 ? 17.958 6.481 -18.602 1.00 86.81 196 PRO A N 1
ATOM 1358 C CA . PRO A 1 196 ? 18.101 5.816 -17.315 1.00 86.81 196 PRO A CA 1
ATOM 1359 C C . PRO A 1 196 ? 17.020 6.258 -16.321 1.00 86.81 196 PRO A C 1
ATOM 1361 O O . PRO A 1 196 ? 16.564 7.404 -16.337 1.00 86.81 196 PRO A O 1
ATOM 1364 N N . LEU A 1 197 ? 16.630 5.346 -15.427 1.00 91.81 197 LEU A N 1
ATOM 1365 C CA . LEU A 1 197 ? 15.818 5.678 -14.255 1.00 91.81 197 LEU A CA 1
ATOM 1366 C C . LEU A 1 197 ? 16.651 6.466 -13.236 1.00 91.81 197 LEU A C 1
ATOM 1368 O O . LEU A 1 197 ? 17.861 6.283 -13.128 1.00 91.81 197 LEU A O 1
ATOM 1372 N N . ARG A 1 198 ? 15.986 7.331 -12.466 1.00 92.31 198 ARG A N 1
ATOM 1373 C CA . ARG A 1 198 ? 16.603 8.111 -11.383 1.00 92.31 198 ARG A CA 1
ATOM 1374 C C . ARG A 1 198 ? 16.943 7.262 -10.173 1.00 92.31 198 ARG A C 1
ATOM 1376 O O . ARG A 1 198 ? 17.948 7.505 -9.517 1.00 92.31 198 ARG A O 1
ATOM 1383 N N . VAL A 1 199 ? 16.068 6.313 -9.854 1.00 95.44 199 VAL A N 1
ATOM 1384 C CA . VAL A 1 199 ? 16.255 5.416 -8.716 1.00 95.44 199 VAL A CA 1
ATOM 1385 C C . VAL A 1 199 ? 17.188 4.287 -9.127 1.00 95.44 199 VAL A C 1
ATOM 1387 O O . VAL A 1 199 ? 17.010 3.680 -10.185 1.00 95.44 199 VAL A O 1
ATOM 1390 N N . ALA A 1 200 ? 18.169 4.010 -8.273 1.00 94.25 200 ALA A N 1
ATOM 1391 C CA . ALA A 1 200 ? 19.131 2.941 -8.477 1.00 94.25 200 ALA A CA 1
ATOM 1392 C C . ALA A 1 200 ? 18.429 1.569 -8.578 1.00 94.25 200 ALA A C 1
ATOM 1394 O O . ALA A 1 200 ? 17.475 1.270 -7.850 1.00 94.25 200 ALA A O 1
ATOM 1395 N N . ALA A 1 201 ? 18.880 0.759 -9.535 1.00 94.00 201 ALA A N 1
ATOM 1396 C CA . ALA A 1 201 ? 18.222 -0.472 -9.976 1.00 94.00 201 ALA A CA 1
ATOM 1397 C C . ALA A 1 201 ? 19.210 -1.635 -10.199 1.00 94.00 201 ALA A C 1
ATOM 1399 O O . ALA A 1 201 ? 18.895 -2.600 -10.902 1.00 94.00 201 ALA A O 1
ATOM 1400 N N . GLY A 1 202 ? 20.414 -1.531 -9.636 1.00 93.94 202 GLY A N 1
ATOM 1401 C CA . GLY A 1 202 ? 21.419 -2.583 -9.601 1.00 93.94 202 GLY A CA 1
ATOM 1402 C C . GLY A 1 202 ? 20.954 -3.818 -8.827 1.00 93.94 202 GLY A C 1
ATOM 1403 O O . GLY A 1 202 ? 19.894 -3.840 -8.202 1.00 93.94 202 GLY A O 1
ATOM 1404 N N . ALA A 1 203 ? 21.754 -4.885 -8.886 1.00 92.19 203 ALA A N 1
ATOM 1405 C CA . ALA A 1 203 ? 21.388 -6.183 -8.314 1.00 92.19 203 ALA A CA 1
ATOM 1406 C C . ALA A 1 203 ? 21.188 -6.149 -6.789 1.00 92.19 203 ALA A C 1
ATOM 1408 O O . ALA A 1 203 ? 20.400 -6.939 -6.270 1.00 92.19 203 ALA A O 1
ATOM 1409 N N . ASP A 1 204 ? 21.869 -5.233 -6.100 1.00 93.94 204 ASP A N 1
ATOM 1410 C CA . ASP A 1 204 ? 21.831 -5.087 -4.644 1.00 93.94 204 ASP A CA 1
ATOM 1411 C C . ASP A 1 204 ? 21.088 -3.831 -4.172 1.00 93.94 204 ASP A C 1
ATOM 1413 O O . ASP A 1 204 ? 20.929 -3.638 -2.969 1.00 93.94 204 ASP A O 1
ATOM 1417 N N . ASP A 1 205 ? 20.579 -3.015 -5.100 1.00 95.69 205 ASP A N 1
ATOM 1418 C CA . ASP A 1 205 ? 19.829 -1.810 -4.760 1.00 95.69 205 ASP A CA 1
ATOM 1419 C C . ASP A 1 205 ? 18.427 -2.156 -4.249 1.00 95.69 205 ASP A C 1
ATOM 1421 O O . ASP A 1 205 ? 17.682 -2.943 -4.848 1.00 95.69 205 ASP A O 1
ATOM 1425 N N . VAL A 1 206 ? 18.032 -1.497 -3.163 1.00 95.38 206 VAL A N 1
ATOM 1426 C CA . VAL A 1 206 ? 16.745 -1.689 -2.488 1.00 95.38 206 VAL A CA 1
ATOM 1427 C C . VAL A 1 206 ? 16.003 -0.367 -2.333 1.00 95.38 206 VAL A C 1
ATOM 1429 O O . VAL A 1 206 ? 16.599 0.707 -2.271 1.00 95.38 206 VAL A O 1
ATOM 1432 N N . SER A 1 207 ? 14.680 -0.451 -2.231 1.00 95.94 207 SER A N 1
ATOM 1433 C CA . SER A 1 207 ? 13.826 0.652 -1.776 1.00 95.94 207 SER A CA 1
ATOM 1434 C C . SER A 1 207 ? 13.190 0.328 -0.435 1.00 95.94 207 SER A C 1
ATOM 1436 O O . SER A 1 207 ? 13.093 -0.840 -0.066 1.00 95.94 207 SER A O 1
ATOM 1438 N N . TYR A 1 208 ? 12.744 1.351 0.285 1.00 96.75 208 TYR A N 1
ATOM 1439 C CA . TYR A 1 208 ? 12.151 1.226 1.613 1.00 96.75 208 TYR A CA 1
ATOM 1440 C C . TYR A 1 208 ? 10.663 1.590 1.589 1.00 96.75 208 TYR A C 1
ATOM 1442 O O . TYR A 1 208 ? 10.250 2.560 0.944 1.00 96.75 208 TYR A O 1
ATOM 1450 N N . ILE A 1 209 ? 9.868 0.805 2.315 1.00 96.81 209 ILE A N 1
ATOM 1451 C CA . ILE A 1 209 ? 8.525 1.191 2.755 1.00 96.81 209 ILE A CA 1
ATOM 1452 C C . ILE A 1 209 ? 8.595 1.790 4.161 1.00 96.81 209 ILE A C 1
ATOM 1454 O O . ILE A 1 209 ? 9.598 1.638 4.858 1.00 96.81 209 ILE A O 1
ATOM 1458 N N . GLU A 1 210 ? 7.521 2.447 4.594 1.00 95.38 210 GLU A N 1
ATOM 1459 C CA . GLU A 1 210 ? 7.534 3.185 5.859 1.00 95.38 210 GLU A CA 1
ATOM 1460 C C . GLU A 1 210 ? 7.547 2.296 7.100 1.00 95.38 210 GLU A C 1
ATOM 1462 O O . GLU A 1 210 ? 8.018 2.749 8.130 1.00 95.38 210 GLU A O 1
ATOM 1467 N N . LYS A 1 211 ? 7.086 1.041 7.025 1.00 94.94 211 LYS A N 1
ATOM 1468 C CA . LYS A 1 211 ? 7.014 0.153 8.193 1.00 94.94 211 LYS A CA 1
ATOM 1469 C C . LYS A 1 211 ? 8.390 -0.120 8.800 1.00 94.94 211 LYS A C 1
ATOM 1471 O O . LYS A 1 211 ? 9.196 -0.799 8.170 1.00 94.94 211 LYS A O 1
ATOM 1476 N N . SER A 1 212 ? 8.629 0.313 10.034 1.00 95.81 212 SER A N 1
ATOM 1477 C CA . SER A 1 212 ? 9.863 -0.011 10.760 1.00 95.81 212 SER A CA 1
ATOM 1478 C C . SER A 1 212 ? 9.821 -1.423 11.370 1.00 95.81 212 SER A C 1
ATOM 1480 O O . SER A 1 212 ? 8.730 -1.904 11.698 1.00 95.81 212 SER A O 1
ATOM 1482 N N . PRO A 1 213 ? 10.975 -2.104 11.545 1.00 92.50 213 PRO A N 1
ATOM 1483 C CA . PRO A 1 213 ? 11.024 -3.484 12.042 1.00 92.50 213 PRO A CA 1
ATOM 1484 C C . PRO A 1 213 ? 10.491 -3.646 13.470 1.00 92.50 213 PRO A C 1
ATOM 1486 O O . PRO A 1 213 ? 9.896 -4.672 13.792 1.00 92.50 213 PRO A O 1
ATOM 1489 N N . ASP A 1 214 ? 10.704 -2.633 14.309 1.00 91.38 214 ASP A N 1
ATOM 1490 C CA . ASP A 1 214 ? 10.261 -2.568 15.697 1.00 91.38 214 ASP A CA 1
ATOM 1491 C C . ASP A 1 214 ? 10.106 -1.101 16.150 1.00 91.38 214 ASP A C 1
ATOM 1493 O O . ASP A 1 214 ? 10.265 -0.165 15.365 1.00 91.38 214 ASP A O 1
ATOM 1497 N N . THR A 1 215 ? 9.769 -0.893 17.425 1.00 90.00 215 THR A N 1
ATOM 1498 C CA . THR A 1 215 ? 9.501 0.434 18.002 1.00 90.00 215 THR A CA 1
ATOM 1499 C C . THR A 1 215 ? 10.755 1.193 18.468 1.00 90.00 215 THR A C 1
ATOM 1501 O O . THR A 1 215 ? 10.638 2.269 19.062 1.00 90.00 215 THR A O 1
ATOM 1504 N N . THR A 1 216 ? 11.960 0.669 18.231 1.00 90.94 216 THR A N 1
ATOM 1505 C CA . THR A 1 216 ? 13.226 1.267 18.688 1.00 90.94 216 THR A CA 1
ATOM 1506 C C . THR A 1 216 ? 13.565 2.512 17.873 1.00 90.94 216 THR A C 1
ATOM 1508 O O . THR A 1 216 ? 13.812 3.585 18.434 1.00 90.94 216 THR A O 1
ATOM 1511 N N . ALA A 1 217 ? 13.514 2.405 16.544 1.00 92.56 217 ALA A N 1
ATOM 1512 C CA . ALA A 1 217 ? 13.873 3.472 15.614 1.00 92.56 217 ALA A CA 1
ATOM 1513 C C . ALA A 1 217 ? 12.904 3.539 14.427 1.00 92.56 217 ALA A C 1
ATOM 1515 O O . ALA A 1 217 ? 12.332 2.530 14.027 1.00 92.56 217 ALA A O 1
ATOM 1516 N N . VAL A 1 218 ? 12.746 4.737 13.8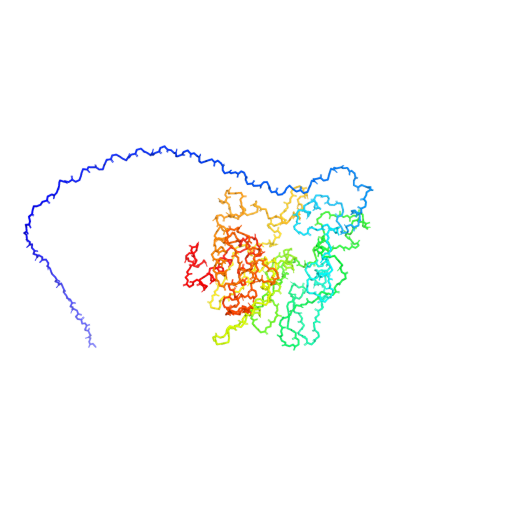58 1.00 96.25 218 VAL A N 1
ATOM 1517 C CA . VAL A 1 218 ? 11.970 4.950 12.628 1.00 96.25 218 VAL A CA 1
ATOM 1518 C C . VAL A 1 218 ? 12.939 4.879 11.456 1.00 96.25 218 VAL A C 1
ATOM 1520 O O . VAL A 1 218 ? 13.684 5.826 11.197 1.00 96.25 218 VAL A O 1
ATOM 1523 N N . THR A 1 219 ? 13.011 3.713 10.824 1.00 95.75 219 THR A N 1
ATOM 1524 C CA . THR A 1 219 ? 13.966 3.437 9.737 1.00 95.75 219 THR A CA 1
ATOM 1525 C C . THR A 1 219 ? 13.299 2.940 8.465 1.00 95.75 219 THR A C 1
ATOM 1527 O O . THR A 1 219 ? 13.972 2.819 7.435 1.00 95.75 219 THR A O 1
ATOM 1530 N N . GLY A 1 220 ? 12.012 2.595 8.548 1.00 96.19 220 GLY A N 1
ATOM 1531 C CA . GLY A 1 220 ? 11.334 1.825 7.526 1.00 96.19 220 GLY A CA 1
ATOM 1532 C C . GLY A 1 220 ? 11.950 0.438 7.387 1.00 96.19 220 GLY A C 1
ATOM 1533 O O . GLY A 1 220 ? 12.814 0.020 8.167 1.00 96.19 220 GLY A O 1
ATOM 1534 N N . GLN A 1 221 ? 11.523 -0.270 6.352 1.00 95.81 221 GLN A N 1
ATOM 1535 C CA . GLN A 1 221 ? 12.021 -1.599 6.039 1.00 95.81 221 GLN A CA 1
ATOM 1536 C C . GLN A 1 221 ? 12.142 -1.761 4.530 1.00 95.81 221 GLN A C 1
ATOM 1538 O O . GLN A 1 221 ? 11.319 -1.264 3.761 1.00 95.81 221 GLN A O 1
ATOM 1543 N N . GLU A 1 222 ? 13.164 -2.494 4.102 1.00 96.12 222 GLU A N 1
ATOM 1544 C CA . GLU A 1 222 ? 13.388 -2.799 2.692 1.00 96.12 222 GLU A CA 1
ATOM 1545 C C . GLU A 1 222 ? 12.168 -3.489 2.069 1.00 96.12 222 GLU A C 1
ATOM 1547 O O . GLU A 1 222 ? 11.683 -4.503 2.574 1.00 96.12 222 GLU A O 1
ATOM 1552 N N . ALA A 1 223 ? 11.696 -2.985 0.934 1.00 94.56 223 ALA A N 1
ATOM 1553 C CA . ALA A 1 223 ? 10.643 -3.594 0.127 1.00 94.56 223 ALA A CA 1
ATOM 1554 C C . ALA A 1 223 ? 11.129 -4.863 -0.603 1.00 94.56 223 ALA A C 1
ATOM 1556 O O . ALA A 1 223 ? 10.318 -5.701 -0.992 1.00 94.56 223 ALA A O 1
ATOM 1557 N N . GLY A 1 224 ? 12.448 -5.005 -0.765 1.00 91.81 224 GLY A N 1
ATOM 1558 C CA . GLY A 1 224 ? 13.112 -6.067 -1.519 1.00 91.81 224 GLY A CA 1
ATOM 1559 C C . GLY A 1 224 ? 13.991 -5.515 -2.645 1.00 91.81 224 GLY A C 1
ATOM 1560 O O . GLY A 1 224 ? 14.027 -4.310 -2.896 1.00 91.81 224 GLY A O 1
ATOM 1561 N N . LYS A 1 225 ? 14.702 -6.414 -3.334 1.00 93.69 225 LYS A N 1
ATOM 1562 C CA . LYS A 1 225 ? 15.579 -6.099 -4.474 1.00 93.69 225 LYS A CA 1
ATOM 1563 C C . LYS A 1 225 ? 14.768 -6.070 -5.773 1.00 93.69 225 LYS A C 1
ATOM 1565 O O . LYS A 1 225 ? 14.738 -7.048 -6.521 1.00 93.69 225 LYS A O 1
ATOM 1570 N N . LEU A 1 226 ? 14.062 -4.965 -6.022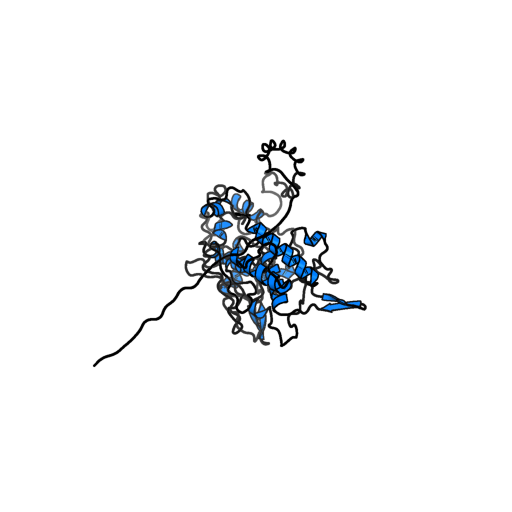 1.00 94.44 226 LEU A N 1
ATOM 1571 C CA . LEU A 1 226 ? 13.087 -4.864 -7.119 1.00 94.44 226 LEU A CA 1
ATOM 1572 C C . LEU A 1 226 ? 13.677 -4.331 -8.430 1.00 94.44 226 LEU A C 1
ATOM 1574 O O . LEU A 1 226 ? 12.938 -4.188 -9.402 1.00 94.44 226 LEU A O 1
ATOM 1578 N N . LYS A 1 227 ? 14.986 -4.053 -8.492 1.00 94.81 227 LYS A N 1
ATOM 1579 C CA . LYS A 1 227 ? 15.659 -3.458 -9.662 1.00 94.81 227 LYS A CA 1
ATOM 1580 C C . LYS A 1 227 ? 14.893 -2.224 -10.161 1.00 94.81 227 LYS A C 1
ATOM 1582 O O . LYS A 1 227 ? 14.671 -1.301 -9.388 1.00 94.81 227 LYS A O 1
ATOM 1587 N N . GLN A 1 228 ? 14.435 -2.204 -11.416 1.00 94.25 228 GLN A N 1
ATOM 1588 C CA . GLN A 1 228 ? 13.673 -1.090 -11.989 1.00 94.25 228 GLN A CA 1
ATOM 1589 C C . GLN A 1 228 ? 12.395 -0.778 -11.194 1.00 94.25 228 GLN A C 1
ATOM 1591 O O . GLN A 1 228 ? 11.998 0.382 -11.117 1.00 94.25 228 GLN A O 1
ATOM 1596 N N . GLY A 1 229 ? 11.788 -1.775 -10.538 1.00 95.69 229 GLY A N 1
ATOM 1597 C CA . GLY A 1 229 ? 10.629 -1.589 -9.663 1.00 95.69 229 GLY A CA 1
ATOM 1598 C C . GLY A 1 229 ? 10.894 -0.710 -8.436 1.00 95.69 229 GLY A C 1
ATOM 1599 O O . GLY A 1 229 ? 9.942 -0.171 -7.874 1.00 95.69 229 GLY A O 1
ATOM 1600 N N . ASN A 1 230 ? 12.161 -0.485 -8.059 1.00 96.31 230 ASN A N 1
ATOM 1601 C CA . ASN A 1 230 ? 12.536 0.441 -6.985 1.00 96.31 230 ASN A CA 1
ATOM 1602 C C . ASN A 1 230 ? 11.935 1.839 -7.214 1.00 96.31 230 ASN A C 1
ATOM 1604 O O . ASN A 1 230 ? 11.445 2.466 -6.276 1.00 96.31 230 ASN A O 1
ATOM 1608 N N . THR A 1 231 ? 11.864 2.306 -8.469 1.00 95.50 231 THR A N 1
ATOM 1609 C CA . THR A 1 231 ? 11.279 3.621 -8.773 1.00 95.50 231 THR A CA 1
ATOM 1610 C C . THR A 1 231 ? 9.802 3.727 -8.391 1.00 95.50 231 THR A C 1
ATOM 1612 O O . THR A 1 231 ? 9.351 4.803 -8.007 1.00 95.50 231 THR A O 1
ATOM 1615 N N . CYS A 1 232 ? 9.044 2.629 -8.472 1.00 95.06 232 CYS A N 1
ATOM 1616 C CA . CYS A 1 232 ? 7.611 2.614 -8.188 1.00 95.06 232 CYS A CA 1
ATOM 1617 C C . CYS A 1 232 ? 7.345 2.736 -6.681 1.00 95.06 232 CYS A C 1
ATOM 1619 O O . CYS A 1 232 ? 6.418 3.433 -6.270 1.00 95.06 232 CYS A O 1
ATOM 1621 N N . VAL A 1 233 ? 8.198 2.123 -5.849 1.00 95.88 233 VAL A N 1
ATOM 1622 C CA . VAL A 1 233 ? 8.081 2.103 -4.376 1.00 95.88 233 VAL A CA 1
ATOM 1623 C C . VAL A 1 233 ? 8.164 3.503 -3.766 1.00 95.88 233 VAL A C 1
ATOM 1625 O O . VAL A 1 233 ? 7.684 3.731 -2.657 1.00 95.88 233 VAL A O 1
ATOM 1628 N N . PHE A 1 234 ? 8.744 4.482 -4.463 1.00 94.06 234 PHE A N 1
ATOM 1629 C CA . PHE A 1 234 ? 8.824 5.851 -3.953 1.00 94.06 234 PHE A CA 1
ATOM 1630 C C . PHE A 1 234 ? 7.443 6.466 -3.721 1.00 94.06 234 PHE A C 1
ATOM 1632 O O . PHE A 1 234 ? 7.279 7.169 -2.718 1.00 94.06 234 PHE A O 1
ATOM 1639 N N . CYS A 1 235 ? 6.471 6.144 -4.577 1.00 92.44 235 CYS A N 1
ATOM 1640 C CA . CYS A 1 235 ? 5.113 6.688 -4.524 1.00 92.44 235 CYS A CA 1
ATOM 1641 C C . CYS A 1 235 ? 4.058 5.629 -4.181 1.00 92.44 235 CYS A C 1
ATOM 1643 O O . CYS A 1 235 ? 3.112 5.940 -3.469 1.00 92.44 235 CYS A O 1
ATOM 1645 N N . HIS A 1 236 ? 4.229 4.388 -4.644 1.00 94.69 236 HIS A N 1
ATOM 1646 C CA . HIS A 1 236 ? 3.282 3.291 -4.426 1.00 94.69 236 HIS A CA 1
ATOM 1647 C C . HIS A 1 236 ? 3.519 2.576 -3.097 1.00 94.69 236 HIS A C 1
ATOM 1649 O O . HIS A 1 236 ? 3.734 1.362 -3.054 1.00 94.69 236 HIS A O 1
ATOM 1655 N N . LYS A 1 237 ? 3.510 3.345 -2.012 1.00 94.06 237 LYS A N 1
ATOM 1656 C CA . LYS A 1 237 ? 3.600 2.832 -0.651 1.00 94.06 237 LYS A CA 1
ATOM 1657 C C . LYS A 1 237 ? 2.766 3.661 0.314 1.00 94.06 237 LYS A C 1
ATOM 1659 O O . LYS A 1 237 ? 2.424 4.810 0.033 1.00 94.06 237 LYS A O 1
ATOM 1664 N N . SER A 1 238 ? 2.506 3.094 1.482 1.00 93.69 238 SER A N 1
ATOM 1665 C CA . SER A 1 238 ? 1.935 3.815 2.604 1.00 93.69 238 SER A CA 1
ATOM 1666 C C . SER A 1 238 ? 2.820 5.002 2.997 1.00 93.69 238 SER A C 1
ATOM 1668 O O . SER A 1 238 ? 4.035 4.990 2.818 1.00 93.69 238 SER A O 1
ATOM 1670 N N . ARG A 1 239 ? 2.199 6.052 3.535 1.00 91.50 239 ARG A N 1
ATOM 1671 C CA . ARG A 1 239 ? 2.892 7.230 4.093 1.00 91.50 239 ARG A CA 1
ATOM 1672 C C . ARG A 1 239 ? 3.079 7.164 5.604 1.00 91.50 239 ARG A C 1
ATOM 1674 O O . ARG A 1 239 ? 3.699 8.046 6.198 1.00 91.50 239 ARG A O 1
ATOM 1681 N N . LYS A 1 240 ? 2.425 6.193 6.237 1.00 92.44 240 LYS A N 1
ATOM 1682 C CA . LYS A 1 240 ? 2.359 6.060 7.687 1.00 92.44 240 LYS A CA 1
ATOM 1683 C C . LYS A 1 240 ? 2.993 4.747 8.081 1.00 92.44 240 LYS A C 1
ATOM 1685 O O . LYS A 1 240 ? 2.419 3.695 7.805 1.00 92.44 240 LYS A O 1
ATOM 1690 N N . ASP A 1 241 ? 4.120 4.836 8.775 1.00 95.12 241 ASP A N 1
ATOM 1691 C CA . ASP A 1 241 ? 4.738 3.703 9.451 1.00 95.12 241 ASP A CA 1
ATOM 1692 C C . ASP A 1 241 ? 3.757 3.069 10.451 1.00 95.12 241 ASP A C 1
ATOM 1694 O O . ASP A 1 241 ? 3.539 3.579 11.553 1.00 95.12 241 ASP A O 1
ATOM 1698 N N . VAL A 1 242 ? 3.152 1.946 10.055 1.00 95.31 242 VAL A N 1
ATOM 1699 C CA . VAL A 1 242 ? 2.148 1.234 10.856 1.00 95.31 242 VAL A CA 1
ATOM 1700 C C . VAL A 1 242 ? 2.672 0.825 12.237 1.00 95.31 242 VAL A C 1
ATOM 1702 O O . VAL A 1 242 ? 1.881 0.759 13.175 1.00 95.31 242 VAL A O 1
ATOM 1705 N N . THR A 1 243 ? 3.987 0.620 12.385 1.00 94.56 243 THR A N 1
ATOM 1706 C CA . THR A 1 243 ? 4.635 0.229 13.647 1.00 94.56 243 THR A CA 1
ATOM 1707 C C . THR A 1 243 ? 4.512 1.314 14.719 1.00 94.56 243 THR A C 1
ATOM 1709 O O . THR A 1 243 ? 4.448 0.999 15.903 1.00 94.56 243 THR A O 1
ATOM 1712 N N . PHE A 1 244 ? 4.429 2.585 14.316 1.00 93.88 244 PHE A N 1
ATOM 1713 C CA . PHE A 1 244 ? 4.242 3.721 15.227 1.00 93.88 244 PHE A CA 1
ATOM 1714 C C . PHE A 1 244 ? 2.875 4.397 15.086 1.00 93.88 244 PHE A C 1
ATOM 1716 O O . PHE A 1 244 ? 2.486 5.184 15.948 1.00 93.88 244 PHE A O 1
ATOM 1723 N N . TYR A 1 245 ? 2.153 4.125 13.998 1.00 94.38 245 TYR A N 1
ATOM 1724 C CA . TYR A 1 245 ? 0.842 4.713 13.737 1.00 94.38 245 TYR A CA 1
ATOM 1725 C C . TYR A 1 245 ? -0.272 4.058 14.559 1.00 94.38 245 TYR A C 1
ATOM 1727 O O . TYR A 1 245 ? -1.224 4.737 14.942 1.00 94.38 245 TYR A O 1
ATOM 1735 N N . ILE A 1 246 ? -0.150 2.753 14.831 1.00 94.75 246 ILE A N 1
ATOM 1736 C CA . ILE A 1 246 ? -1.062 2.008 15.700 1.00 94.75 246 ILE A CA 1
ATOM 1737 C C . ILE A 1 246 ? -0.393 1.822 17.057 1.00 94.75 246 ILE A C 1
ATOM 1739 O O . ILE A 1 246 ? 0.648 1.182 17.169 1.00 94.75 246 ILE A O 1
ATOM 1743 N N . LEU A 1 247 ? -0.995 2.402 18.089 1.00 91.00 247 LEU A N 1
ATOM 1744 C CA . LEU A 1 247 ? -0.467 2.382 19.445 1.00 91.00 247 LEU A CA 1
ATOM 1745 C C . LEU A 1 247 ? -1.012 1.175 20.215 1.00 91.00 247 LEU A C 1
ATOM 1747 O O . LEU A 1 247 ? -2.215 0.897 20.123 1.00 91.00 247 LEU A O 1
ATOM 1751 N N . PRO A 1 248 ? -0.179 0.502 21.028 1.00 88.38 248 PRO A N 1
ATOM 1752 C CA . PRO A 1 248 ? -0.668 -0.526 21.932 1.00 88.38 248 PRO A CA 1
ATOM 1753 C C . PRO A 1 248 ? -1.630 0.071 22.965 1.00 88.38 248 PRO A C 1
ATOM 1755 O O . PRO A 1 248 ? -1.548 1.255 23.316 1.00 88.38 248 PRO A O 1
ATOM 1758 N N . ASN A 1 249 ? -2.546 -0.756 23.469 1.00 82.06 249 ASN A N 1
ATOM 1759 C CA . ASN A 1 249 ? -3.463 -0.352 24.539 1.00 82.06 249 ASN A CA 1
ATOM 1760 C C . ASN A 1 249 ? -2.699 0.040 25.819 1.00 82.06 249 ASN A C 1
ATOM 1762 O O . ASN A 1 249 ? -1.619 -0.479 26.100 1.00 82.06 249 ASN A O 1
ATOM 1766 N N . GLU A 1 250 ? -3.300 0.897 26.649 1.00 70.19 250 GLU A N 1
ATOM 1767 C CA . GLU A 1 250 ? -2.859 1.109 28.035 1.00 70.19 250 GLU A CA 1
ATOM 1768 C C . GLU A 1 250 ? -3.856 0.448 28.984 1.00 70.19 250 GLU A C 1
ATOM 1770 O O . GLU A 1 250 ? -4.938 0.975 29.250 1.00 70.19 250 GLU A O 1
ATOM 1775 N N . GLY A 1 251 ? -3.520 -0.760 29.443 1.00 77.56 251 GLY A N 1
ATOM 1776 C CA . GLY A 1 251 ? -4.465 -1.604 30.169 1.00 77.56 251 GLY A CA 1
ATOM 1777 C C . GLY A 1 251 ? -5.702 -1.897 29.314 1.00 77.56 251 GLY A C 1
ATOM 1778 O O . GLY A 1 251 ? -5.590 -2.447 28.219 1.00 77.56 251 GLY A O 1
ATOM 1779 N N . THR A 1 252 ? -6.881 -1.515 29.807 1.00 76.62 252 THR A N 1
ATOM 1780 C CA . THR A 1 252 ? -8.165 -1.674 29.102 1.00 76.62 252 THR A CA 1
ATOM 1781 C C . THR A 1 252 ? -8.597 -0.429 28.326 1.00 76.62 252 THR A C 1
ATOM 1783 O O . THR A 1 252 ? -9.677 -0.438 27.741 1.00 76.62 252 THR A O 1
ATOM 1786 N N . THR A 1 253 ? -7.806 0.649 28.333 1.00 83.25 253 THR A N 1
ATOM 1787 C CA . THR A 1 253 ? -8.184 1.930 27.724 1.00 83.25 253 THR A CA 1
ATOM 1788 C C . THR A 1 253 ? -7.723 1.997 26.262 1.00 83.25 253 THR A C 1
ATOM 1790 O O . THR A 1 253 ? -6.516 1.915 25.998 1.00 83.25 253 THR A O 1
ATOM 1793 N N . PRO A 1 254 ? -8.651 2.174 25.301 1.00 85.88 254 PRO A N 1
ATOM 1794 C CA . PRO A 1 254 ? -8.331 2.445 23.901 1.00 85.88 254 PRO A CA 1
ATOM 1795 C C . PRO A 1 254 ? -7.447 3.685 23.725 1.00 85.88 254 PRO A C 1
ATOM 1797 O O . PRO A 1 254 ? -7.716 4.726 24.322 1.00 85.88 254 PRO A O 1
ATOM 1800 N N . LYS A 1 255 ? -6.426 3.600 22.862 1.00 89.56 255 LYS A N 1
ATOM 1801 C CA . LYS A 1 255 ? -5.522 4.727 22.550 1.00 89.56 255 LYS A CA 1
ATOM 1802 C C . LYS A 1 255 ? -5.611 5.246 21.120 1.00 89.56 255 LYS A C 1
ATOM 1804 O O . LYS A 1 255 ? -5.147 6.351 20.843 1.00 89.56 255 LYS A O 1
ATOM 1809 N N . ASN A 1 256 ? -6.192 4.480 20.203 1.00 95.56 256 ASN A N 1
ATOM 1810 C CA . ASN A 1 256 ? -6.135 4.805 18.783 1.00 95.56 256 ASN A CA 1
ATOM 1811 C C . ASN A 1 256 ? -7.323 5.678 18.392 1.00 95.56 256 ASN A C 1
ATOM 1813 O O . ASN A 1 256 ? -8.399 5.178 18.065 1.00 95.56 256 ASN A O 1
ATOM 1817 N N . ALA A 1 257 ? -7.123 6.994 18.443 1.00 95.19 257 ALA A N 1
ATOM 1818 C CA . ALA A 1 257 ? -8.096 7.962 17.958 1.00 95.19 257 ALA A CA 1
ATOM 1819 C C . ALA A 1 257 ? -8.127 7.984 16.422 1.00 95.19 257 ALA A C 1
ATOM 1821 O O . ALA A 1 257 ? -7.099 8.170 15.764 1.00 95.19 257 ALA A O 1
ATOM 1822 N N . ILE A 1 258 ? -9.321 7.854 15.848 1.00 96.88 258 ILE A N 1
ATOM 1823 C CA . ILE A 1 258 ? -9.560 8.074 14.424 1.00 96.88 258 ILE A CA 1
ATOM 1824 C C . ILE A 1 258 ? -9.761 9.574 14.229 1.00 96.88 258 ILE A C 1
ATOM 1826 O O . ILE A 1 258 ? -10.825 10.123 14.486 1.00 96.88 258 ILE A O 1
ATOM 1830 N N . THR A 1 259 ? -8.702 10.272 13.833 1.00 94.31 259 THR A N 1
ATOM 1831 C CA . THR A 1 259 ? -8.661 11.744 13.875 1.00 94.31 259 THR A CA 1
ATOM 1832 C C . THR A 1 259 ? -9.180 12.428 12.612 1.00 94.31 259 THR A C 1
ATOM 1834 O O . THR A 1 259 ? -9.427 13.631 12.623 1.00 94.31 259 THR A O 1
ATOM 1837 N N . SER A 1 260 ? -9.322 11.698 11.505 1.00 95.56 260 SER A N 1
ATOM 1838 C CA . SER A 1 260 ? -9.620 12.266 10.186 1.00 95.56 260 SER A CA 1
ATOM 1839 C C . SER A 1 260 ? -10.183 11.203 9.237 1.00 95.56 260 SER A C 1
ATOM 1841 O O . SER A 1 260 ? -9.819 10.033 9.377 1.00 95.56 260 SER A O 1
ATOM 1843 N N . PRO A 1 261 ? -11.007 11.570 8.236 1.00 96.56 261 PRO A N 1
ATOM 1844 C CA . PRO A 1 261 ? -11.399 10.639 7.178 1.00 96.56 261 PRO A CA 1
ATOM 1845 C C . PRO A 1 261 ? -10.219 10.104 6.356 1.00 96.56 261 PRO A C 1
ATOM 1847 O O . PRO A 1 261 ? -10.326 9.057 5.718 1.00 96.56 261 PRO A O 1
ATOM 1850 N N . PHE A 1 262 ? -9.070 10.779 6.414 1.00 93.94 262 PHE A N 1
ATOM 1851 C CA . PHE A 1 262 ? -7.828 10.360 5.767 1.00 93.94 262 PHE A CA 1
ATOM 1852 C C . PHE A 1 262 ? -6.924 9.510 6.676 1.00 93.94 262 PHE A C 1
ATOM 1854 O O . PHE A 1 262 ? -5.777 9.243 6.318 1.00 93.94 262 PHE A O 1
ATOM 1861 N N . TRP A 1 263 ? -7.411 9.089 7.850 1.00 96.44 263 TRP A N 1
ATOM 1862 C CA . TRP A 1 263 ? -6.673 8.205 8.753 1.00 96.44 263 TRP A CA 1
ATOM 1863 C C . TRP A 1 263 ? -6.310 6.878 8.055 1.00 96.44 263 TRP A C 1
ATOM 1865 O O . TRP A 1 263 ? -7.060 6.360 7.219 1.00 96.44 263 TRP A O 1
ATOM 1875 N N . GLY A 1 264 ? -5.135 6.332 8.377 1.00 95.44 264 GLY A N 1
ATOM 1876 C CA . GLY A 1 264 ? -4.625 5.069 7.836 1.00 95.44 264 GLY A CA 1
ATOM 1877 C C . GLY A 1 264 ? -3.435 5.229 6.873 1.00 95.44 264 GLY A C 1
ATOM 1878 O O . GLY A 1 264 ? -2.751 6.252 6.904 1.00 95.44 264 GLY A O 1
ATOM 1879 N N . PRO A 1 265 ? -3.172 4.236 5.999 1.00 94.06 265 PRO A N 1
ATOM 1880 C CA . PRO A 1 265 ? -1.921 4.120 5.235 1.00 94.06 265 PRO A CA 1
ATOM 1881 C C . PRO A 1 265 ? -1.659 5.221 4.198 1.00 94.06 265 PRO A C 1
ATOM 1883 O O . PRO A 1 265 ? -0.542 5.301 3.704 1.00 94.06 265 PRO A O 1
ATOM 1886 N N . HIS A 1 266 ? -2.637 6.075 3.878 1.00 90.69 266 HIS A N 1
ATOM 1887 C CA . HIS A 1 266 ? -2.729 6.820 2.611 1.00 90.69 266 HIS A CA 1
ATOM 1888 C C . HIS A 1 266 ? -2.979 5.915 1.386 1.00 90.69 266 HIS A C 1
ATOM 1890 O O . HIS A 1 266 ? -3.118 4.699 1.525 1.00 90.69 266 HIS A O 1
ATOM 1896 N N . GLU A 1 267 ? -3.159 6.528 0.215 1.00 86.62 267 GLU A N 1
ATOM 1897 C CA . GLU A 1 267 ? -3.512 5.869 -1.045 1.00 86.62 267 GLU A CA 1
ATOM 1898 C C . GLU A 1 267 ? -2.310 5.199 -1.719 1.00 86.62 267 GLU A C 1
ATOM 1900 O O . GLU A 1 267 ? -1.169 5.610 -1.527 1.00 86.62 267 GLU A O 1
ATOM 1905 N N . GLY A 1 268 ? -2.580 4.172 -2.531 1.00 86.81 268 GLY A N 1
ATOM 1906 C CA . GLY A 1 268 ? -1.559 3.446 -3.292 1.00 86.81 268 GLY A CA 1
ATOM 1907 C C . GLY A 1 268 ? -0.532 2.639 -2.475 1.00 86.81 268 GLY A C 1
ATOM 1908 O O . GLY A 1 268 ? 0.653 2.732 -2.775 1.00 86.81 268 GLY A O 1
ATOM 1909 N N . PRO A 1 269 ? -0.915 1.807 -1.487 1.00 93.69 269 PRO A N 1
ATOM 1910 C CA . PRO A 1 269 ? 0.034 1.010 -0.704 1.00 93.69 269 PRO A CA 1
ATOM 1911 C C . PRO A 1 269 ? 0.417 -0.317 -1.399 1.00 93.69 269 PRO A C 1
ATOM 1913 O O . PRO A 1 269 ? 0.427 -1.385 -0.785 1.00 93.69 269 PRO A O 1
ATOM 1916 N N . GLN A 1 270 ? 0.680 -0.301 -2.713 1.00 95.56 270 GLN A N 1
ATOM 1917 C CA . GLN A 1 270 ? 0.965 -1.537 -3.458 1.00 95.56 270 GLN A CA 1
ATOM 1918 C C . GLN A 1 270 ? 2.272 -2.207 -2.999 1.00 95.56 270 GLN A C 1
ATOM 1920 O O . GLN A 1 270 ? 2.309 -3.431 -2.854 1.00 95.56 270 GLN A O 1
ATOM 1925 N N . ALA A 1 271 ? 3.329 -1.434 -2.725 1.00 96.31 271 ALA A N 1
ATOM 1926 C CA . ALA A 1 271 ? 4.608 -1.969 -2.256 1.00 96.31 271 ALA A CA 1
ATOM 1927 C C . ALA A 1 271 ? 4.509 -2.584 -0.851 1.00 96.31 271 ALA A C 1
ATOM 1929 O O . ALA A 1 271 ? 5.195 -3.567 -0.564 1.00 96.31 271 ALA A O 1
ATOM 1930 N N . ASP A 1 272 ? 3.635 -2.060 0.012 1.00 96.38 272 ASP A N 1
ATOM 1931 C CA . ASP A 1 272 ? 3.362 -2.600 1.348 1.00 96.38 272 ASP A CA 1
ATOM 1932 C C . ASP A 1 272 ? 2.866 -4.044 1.283 1.00 96.38 272 ASP A C 1
ATOM 1934 O O . ASP A 1 272 ? 3.331 -4.899 2.042 1.00 96.38 272 ASP A O 1
ATOM 1938 N N . ILE A 1 273 ? 1.957 -4.315 0.341 1.00 96.75 273 ILE A N 1
ATOM 1939 C CA . ILE A 1 273 ? 1.407 -5.650 0.105 1.00 96.75 273 ILE A CA 1
ATOM 1940 C C . ILE A 1 273 ? 2.384 -6.525 -0.661 1.00 96.75 273 ILE A C 1
ATOM 1942 O O . ILE A 1 273 ? 2.636 -7.649 -0.232 1.00 96.75 273 ILE A O 1
ATOM 1946 N N . PHE A 1 274 ? 2.974 -6.020 -1.747 1.00 96.88 274 PHE A N 1
ATOM 1947 C CA . PHE A 1 274 ? 3.939 -6.772 -2.551 1.00 96.88 274 PHE A CA 1
ATOM 1948 C C . PHE A 1 274 ? 5.083 -7.320 -1.684 1.00 96.88 274 PHE A C 1
ATOM 1950 O O . PHE A 1 274 ? 5.403 -8.506 -1.747 1.00 96.88 274 PHE A O 1
ATOM 1957 N N . SER A 1 275 ? 5.631 -6.483 -0.797 1.00 94.94 275 SER A N 1
ATOM 1958 C CA . SER A 1 275 ? 6.733 -6.841 0.106 1.00 94.94 275 SER A CA 1
ATOM 1959 C C . SER A 1 275 ? 6.328 -7.695 1.317 1.00 94.94 275 SER A C 1
ATOM 1961 O O . SER A 1 275 ? 7.203 -8.170 2.038 1.00 94.94 275 SER A O 1
ATOM 1963 N N . SER A 1 276 ? 5.029 -7.948 1.526 1.00 95.12 276 SER A N 1
ATOM 1964 C CA . SER A 1 276 ? 4.457 -8.682 2.676 1.00 95.12 276 SER A CA 1
ATOM 1965 C C . SER A 1 276 ? 4.632 -8.012 4.040 1.00 95.12 276 SER A C 1
ATOM 1967 O O . SER A 1 276 ? 4.622 -8.679 5.078 1.00 95.12 276 SER A O 1
ATOM 1969 N N . LYS A 1 277 ? 4.849 -6.697 4.058 1.00 94.44 277 LYS A N 1
ATOM 1970 C CA . LYS A 1 277 ? 5.321 -6.006 5.260 1.00 94.44 277 LYS A CA 1
ATOM 1971 C C . LYS A 1 277 ? 4.334 -4.971 5.763 1.00 94.44 277 LYS A C 1
ATOM 1973 O O . LYS A 1 277 ? 4.006 -5.021 6.939 1.00 94.44 277 LYS A O 1
ATOM 1978 N N . GLY A 1 278 ? 3.840 -4.066 4.920 1.00 94.19 278 GLY A N 1
ATOM 1979 C CA . GLY A 1 278 ? 3.259 -2.797 5.386 1.00 94.19 278 GLY A CA 1
ATOM 1980 C C . GLY A 1 278 ? 1.861 -2.847 6.018 1.00 94.19 278 GLY A C 1
ATOM 1981 O O . GLY A 1 278 ? 1.324 -1.805 6.371 1.00 94.19 278 GLY A O 1
ATOM 1982 N N . GLY A 1 279 ? 1.268 -4.026 6.212 1.00 95.88 279 GLY A N 1
ATOM 1983 C CA . GLY A 1 279 ? 0.080 -4.192 7.052 1.00 95.88 279 GLY A CA 1
ATOM 1984 C C . GLY A 1 279 ? 0.397 -4.201 8.554 1.00 95.88 279 GLY A C 1
ATOM 1985 O O . GLY A 1 279 ? 1.539 -4.403 8.986 1.00 95.88 279 GLY A O 1
ATOM 1986 N N . TYR A 1 280 ? -0.643 -4.028 9.369 1.00 97.44 280 TYR A N 1
ATOM 1987 C CA . TYR A 1 280 ? -0.591 -4.305 10.800 1.00 97.44 280 TYR A CA 1
ATOM 1988 C C . TYR A 1 280 ? -0.524 -5.821 11.017 1.00 97.44 280 TYR A C 1
ATOM 1990 O O . TYR A 1 280 ? -1.406 -6.571 10.586 1.00 97.44 280 TYR A O 1
ATOM 1998 N N . HIS A 1 281 ? 0.534 -6.266 11.691 1.00 96.31 281 HIS A N 1
ATOM 1999 C CA . HIS A 1 281 ? 0.759 -7.666 12.025 1.00 96.31 281 HIS A CA 1
ATOM 2000 C C . HIS A 1 281 ? 0.341 -7.911 13.470 1.00 96.31 281 HIS A C 1
ATOM 2002 O O . HIS A 1 281 ? 0.845 -7.256 14.379 1.00 96.31 281 HIS A O 1
ATOM 2008 N N . THR A 1 282 ? -0.554 -8.870 13.694 1.00 94.31 282 THR A N 1
ATOM 2009 C CA . THR A 1 282 ? -0.969 -9.215 15.057 1.00 94.31 282 THR A CA 1
ATOM 2010 C C . THR A 1 282 ? 0.186 -9.878 15.804 1.00 94.31 282 THR A C 1
ATOM 2012 O O . THR A 1 282 ? 0.781 -10.836 15.307 1.00 94.31 282 THR A O 1
ATOM 2015 N N . ALA A 1 283 ? 0.475 -9.404 17.018 1.00 91.50 283 ALA A N 1
ATOM 2016 C CA . ALA A 1 283 ? 1.512 -9.979 17.870 1.00 91.50 283 ALA A CA 1
ATOM 2017 C C . ALA A 1 283 ? 1.334 -11.500 18.047 1.00 91.50 283 ALA A C 1
ATOM 2019 O O . ALA A 1 283 ? 0.238 -11.981 18.345 1.00 91.50 283 ALA A O 1
ATOM 2020 N N . GLY A 1 284 ? 2.427 -12.245 17.866 1.00 92.81 284 GLY A N 1
ATOM 2021 C CA . GLY A 1 284 ? 2.454 -13.709 17.949 1.00 92.81 284 GLY A CA 1
ATOM 2022 C C . GLY A 1 284 ? 2.026 -14.441 16.672 1.00 92.81 284 GLY A C 1
ATOM 2023 O O . GLY A 1 284 ? 2.145 -15.662 16.626 1.00 92.81 284 GLY A O 1
ATOM 2024 N N . LEU A 1 285 ? 1.567 -13.734 15.633 1.00 95.38 285 LEU A N 1
ATOM 2025 C CA . LEU A 1 285 ? 1.262 -14.333 14.334 1.00 95.38 285 LEU A CA 1
ATOM 2026 C C . LEU A 1 285 ? 2.385 -14.089 13.327 1.00 95.38 285 LEU A C 1
ATOM 2028 O O . LEU A 1 285 ? 3.013 -13.032 13.295 1.00 95.38 285 LEU A O 1
ATOM 2032 N N . THR A 1 286 ? 2.603 -15.076 12.462 1.00 96.06 286 THR A N 1
ATOM 2033 C CA . THR A 1 286 ? 3.515 -14.967 11.322 1.00 96.06 286 THR A CA 1
ATOM 2034 C C . THR A 1 286 ? 2.724 -14.685 10.050 1.00 96.06 286 THR A C 1
ATOM 2036 O O . THR A 1 286 ? 1.626 -15.217 9.839 1.00 96.06 286 THR A O 1
ATOM 2039 N N . TYR A 1 287 ? 3.309 -13.855 9.192 1.00 97.19 287 TYR A N 1
ATOM 2040 C CA . TYR A 1 287 ? 2.757 -13.492 7.897 1.00 97.19 287 TYR A CA 1
ATOM 2041 C C . TYR A 1 287 ? 3.674 -14.005 6.791 1.00 97.19 287 TYR A C 1
ATOM 2043 O O . TYR A 1 287 ? 4.880 -13.765 6.806 1.00 97.19 287 TYR A O 1
ATOM 2051 N N . GLY A 1 288 ? 3.092 -14.766 5.870 1.00 96.50 288 GLY A N 1
ATOM 2052 C CA . GLY A 1 288 ? 3.786 -15.361 4.739 1.00 96.50 288 GLY A CA 1
ATOM 2053 C C . GLY A 1 288 ? 3.870 -14.417 3.545 1.00 96.50 288 GLY A C 1
ATOM 2054 O O . GLY A 1 288 ? 3.260 -13.350 3.515 1.00 96.50 288 GLY A O 1
ATOM 2055 N N . THR A 1 289 ? 4.608 -14.859 2.530 1.00 95.75 289 THR A N 1
ATOM 2056 C CA . THR A 1 289 ? 4.756 -14.164 1.252 1.00 95.75 289 THR A CA 1
ATOM 2057 C C . THR A 1 289 ? 4.400 -15.090 0.096 1.00 95.75 289 THR A C 1
ATOM 2059 O O . THR A 1 289 ? 4.623 -16.299 0.161 1.00 95.75 289 THR A O 1
ATOM 2062 N N . SER A 1 290 ? 3.840 -14.530 -0.971 1.00 94.12 290 SER A N 1
ATOM 2063 C CA . SER A 1 290 ? 3.626 -15.244 -2.227 1.00 94.12 290 SER A CA 1
ATOM 2064 C C . SER A 1 290 ? 4.858 -15.186 -3.138 1.00 94.12 290 SER A C 1
ATOM 2066 O O . SER A 1 290 ? 5.714 -14.312 -3.001 1.00 94.12 290 SER A O 1
ATOM 2068 N N . MET A 1 291 ? 4.895 -16.060 -4.149 1.00 93.56 291 MET A N 1
ATOM 2069 C CA . MET A 1 291 ? 5.938 -16.058 -5.186 1.00 93.56 291 MET A CA 1
ATOM 2070 C C . MET A 1 291 ? 5.999 -14.740 -5.980 1.00 93.56 291 MET A C 1
ATOM 2072 O O . MET A 1 291 ? 7.031 -14.424 -6.564 1.00 93.56 291 MET A O 1
ATOM 2076 N N . HIS A 1 292 ? 4.938 -13.925 -5.990 1.00 94.31 292 HIS A N 1
ATOM 2077 C CA . HIS A 1 292 ? 4.971 -12.639 -6.692 1.00 94.31 292 HIS A CA 1
ATOM 2078 C C . HIS A 1 292 ? 6.061 -11.710 -6.148 1.00 94.31 292 HIS A C 1
ATOM 2080 O O . HIS A 1 292 ? 6.737 -11.045 -6.930 1.00 94.31 292 HIS A O 1
ATOM 2086 N N . ALA A 1 293 ? 6.312 -11.742 -4.836 1.00 92.69 293 ALA A N 1
ATOM 2087 C CA . ALA A 1 293 ? 7.342 -10.932 -4.189 1.00 92.69 293 ALA A CA 1
ATOM 2088 C C . ALA A 1 293 ? 8.774 -11.281 -4.643 1.00 92.69 293 ALA A C 1
ATOM 2090 O O . ALA A 1 293 ? 9.700 -10.511 -4.400 1.00 92.69 293 ALA A O 1
ATOM 2091 N N . THR A 1 294 ? 8.969 -12.437 -5.291 1.00 90.44 294 THR A N 1
ATOM 2092 C CA . THR A 1 294 ? 10.275 -12.897 -5.786 1.00 90.44 294 THR A CA 1
ATOM 2093 C C . THR A 1 294 ? 10.466 -12.654 -7.284 1.00 90.44 294 THR A C 1
ATOM 2095 O O . THR A 1 294 ? 11.501 -13.031 -7.835 1.00 90.44 294 THR A O 1
ATOM 2098 N N . ILE A 1 295 ? 9.485 -12.056 -7.971 1.00 92.06 295 ILE A N 1
ATOM 2099 C CA . ILE A 1 295 ? 9.579 -11.757 -9.403 1.00 92.06 295 ILE A CA 1
ATOM 2100 C C . ILE A 1 295 ? 10.693 -10.731 -9.634 1.00 92.06 295 ILE A C 1
ATOM 2102 O O . ILE A 1 295 ? 10.685 -9.630 -9.078 1.00 92.06 295 ILE A O 1
ATOM 2106 N N . SER A 1 296 ? 11.659 -11.090 -10.486 1.00 84.56 296 SER A N 1
ATOM 2107 C CA . SER A 1 296 ? 12.757 -10.191 -10.850 1.00 84.56 296 SER A CA 1
ATOM 2108 C C . SER A 1 296 ? 12.211 -8.908 -11.472 1.00 84.56 296 SER A C 1
ATOM 2110 O O . SER A 1 296 ? 11.221 -8.957 -12.191 1.00 84.56 296 SER A O 1
ATOM 2112 N N . ALA A 1 297 ? 12.850 -7.772 -11.199 1.00 90.69 297 ALA A N 1
ATOM 2113 C CA . ALA A 1 297 ? 12.398 -6.437 -11.603 1.00 90.69 297 ALA A CA 1
ATOM 2114 C C . ALA A 1 297 ? 11.047 -5.973 -11.019 1.00 90.69 297 ALA A C 1
ATOM 2116 O O . ALA A 1 297 ? 10.640 -4.853 -11.305 1.00 90.69 297 ALA A O 1
ATOM 2117 N N . GLY A 1 298 ? 10.383 -6.769 -10.169 1.00 94.12 298 GLY A N 1
ATOM 2118 C CA . GLY A 1 298 ? 9.195 -6.358 -9.423 1.00 94.12 298 GLY A CA 1
ATOM 2119 C C . GLY A 1 298 ? 8.043 -5.894 -10.317 1.00 94.12 298 GLY A C 1
ATOM 2120 O O . GLY A 1 298 ? 7.581 -6.626 -11.190 1.00 94.12 298 GLY A O 1
ATOM 2121 N N . CYS A 1 299 ? 7.564 -4.670 -10.087 1.00 95.50 299 CYS A N 1
ATOM 2122 C CA . CYS A 1 299 ? 6.354 -4.117 -10.706 1.00 95.50 299 CYS A CA 1
ATOM 2123 C C . CYS A 1 299 ? 6.405 -4.085 -12.255 1.00 95.50 299 CYS A C 1
ATOM 2125 O O . CYS A 1 299 ? 5.458 -4.576 -12.879 1.00 95.50 299 CYS A O 1
ATOM 2127 N N . PRO A 1 300 ? 7.488 -3.589 -12.900 1.00 94.88 300 PRO A N 1
ATOM 2128 C CA . PRO A 1 300 ? 7.662 -3.632 -14.356 1.00 94.88 300 PRO A CA 1
ATOM 2129 C C . PRO A 1 300 ? 7.419 -4.993 -15.019 1.00 94.88 300 PRO A C 1
ATOM 2131 O O . PRO A 1 300 ? 6.947 -5.043 -16.154 1.00 94.88 300 PRO A O 1
ATOM 2134 N N . SER A 1 301 ? 7.680 -6.101 -14.323 1.00 94.06 301 SER A N 1
ATOM 2135 C CA . SER A 1 301 ? 7.492 -7.440 -14.892 1.00 94.06 301 SER A CA 1
ATOM 2136 C C . SER A 1 301 ? 6.033 -7.786 -15.175 1.00 94.06 301 SER A C 1
ATOM 2138 O O . SER A 1 301 ? 5.771 -8.610 -16.037 1.00 94.06 301 SER A O 1
ATOM 2140 N N . CYS A 1 302 ? 5.071 -7.127 -14.534 1.00 94.56 302 CYS A N 1
ATOM 2141 C CA . CYS A 1 302 ? 3.662 -7.261 -14.910 1.00 94.56 302 CYS A CA 1
ATOM 2142 C C . CYS A 1 302 ? 3.167 -6.032 -15.675 1.00 94.56 302 CYS A C 1
ATOM 2144 O O . CYS A 1 302 ? 2.429 -6.177 -16.644 1.00 94.56 302 CYS A O 1
ATOM 2146 N N . HIS A 1 303 ? 3.567 -4.837 -15.231 1.00 94.50 303 HIS A N 1
ATOM 2147 C CA . HIS A 1 303 ? 2.954 -3.562 -15.622 1.00 94.50 303 HIS A CA 1
ATOM 2148 C C . HIS A 1 303 ? 3.621 -2.857 -16.801 1.00 94.50 303 HIS A C 1
ATOM 2150 O O . HIS A 1 303 ? 3.011 -1.975 -17.391 1.00 94.50 303 HIS A O 1
ATOM 2156 N N . MET A 1 304 ? 4.862 -3.220 -17.126 1.00 92.69 304 MET A N 1
ATOM 2157 C CA . MET A 1 304 ? 5.653 -2.578 -18.179 1.00 92.69 304 MET A CA 1
ATOM 2158 C C . MET A 1 304 ? 6.308 -3.620 -19.083 1.00 92.69 304 MET A C 1
ATOM 2160 O O . MET A 1 304 ? 7.473 -3.503 -19.473 1.00 92.69 304 MET A O 1
ATOM 2164 N N . GLN A 1 305 ? 5.570 -4.688 -19.381 1.00 89.81 305 GLN A N 1
ATOM 2165 C CA . GLN A 1 305 ? 6.018 -5.700 -20.329 1.00 89.81 305 GLN A CA 1
ATOM 2166 C C . GLN A 1 305 ? 6.300 -5.072 -21.692 1.00 89.81 305 GLN A C 1
ATOM 2168 O O . GLN A 1 305 ? 5.720 -4.052 -22.063 1.00 89.81 305 GLN A O 1
ATOM 2173 N N . LYS A 1 306 ? 7.230 -5.675 -22.432 1.00 87.94 306 LYS A N 1
ATOM 2174 C CA . LYS A 1 306 ? 7.578 -5.200 -23.769 1.00 87.94 306 LYS A CA 1
ATOM 2175 C C . LYS A 1 306 ? 6.354 -5.266 -24.674 1.00 87.94 306 LYS A C 1
ATOM 2177 O O . LYS A 1 306 ? 5.651 -6.276 -24.688 1.00 87.94 306 LYS A O 1
ATOM 2182 N N . ASN A 1 307 ? 6.113 -4.196 -25.419 1.00 80.12 307 ASN A N 1
ATOM 2183 C CA . ASN A 1 307 ? 4.970 -4.090 -26.310 1.00 80.12 307 ASN A CA 1
ATOM 2184 C C . ASN A 1 307 ? 5.448 -3.984 -27.777 1.00 80.12 307 ASN A C 1
ATOM 2186 O O . ASN A 1 307 ? 6.150 -3.024 -28.116 1.00 80.12 307 ASN A O 1
ATOM 2190 N N . PRO A 1 308 ? 5.055 -4.923 -28.665 1.00 77.06 308 PRO A N 1
ATOM 2191 C CA . PRO A 1 308 ? 5.423 -4.890 -30.083 1.00 77.06 308 PRO A CA 1
ATOM 2192 C C . PRO A 1 308 ? 4.972 -3.617 -30.811 1.00 77.06 308 PRO A C 1
ATOM 2194 O O . PRO A 1 308 ? 5.647 -3.161 -31.732 1.00 77.06 308 PRO A O 1
ATOM 2197 N N . ALA A 1 309 ? 3.875 -2.988 -30.367 1.00 73.12 309 ALA A N 1
ATOM 2198 C CA . ALA A 1 309 ? 3.397 -1.717 -30.920 1.00 73.12 309 ALA A CA 1
ATOM 2199 C C . ALA A 1 309 ? 4.359 -0.540 -30.649 1.00 73.12 309 ALA A C 1
ATOM 2201 O O . ALA A 1 309 ? 4.269 0.507 -31.291 1.00 73.12 309 ALA A O 1
ATOM 2202 N N . THR A 1 310 ? 5.303 -0.704 -29.720 1.00 70.81 310 THR A N 1
ATOM 2203 C CA . THR A 1 310 ? 6.352 0.269 -29.382 1.00 70.81 310 THR A CA 1
ATOM 2204 C C . THR A 1 310 ? 7.750 -0.261 -29.685 1.00 70.81 310 THR A C 1
ATOM 2206 O O . THR A 1 310 ? 8.679 0.053 -28.951 1.00 70.81 310 THR A O 1
ATOM 2209 N N . ALA A 1 311 ? 7.920 -1.077 -30.732 1.00 75.50 311 ALA A N 1
ATOM 2210 C CA . ALA A 1 311 ? 9.217 -1.674 -31.077 1.00 75.50 311 ALA A CA 1
ATOM 2211 C C . ALA A 1 311 ? 9.863 -2.416 -29.884 1.00 75.50 311 ALA A C 1
ATOM 2213 O O . ALA A 1 311 ? 11.051 -2.263 -29.603 1.00 75.50 311 ALA A O 1
ATOM 2214 N N . ASP A 1 312 ? 9.047 -3.179 -29.149 1.00 82.00 312 ASP A N 1
ATOM 2215 C CA . ASP A 1 312 ? 9.435 -3.970 -27.972 1.00 82.00 312 ASP A CA 1
ATOM 2216 C C . ASP A 1 312 ? 10.003 -3.166 -26.790 1.00 82.00 312 ASP A C 1
ATOM 2218 O O . ASP A 1 312 ? 10.712 -3.699 -25.927 1.00 82.00 312 ASP A O 1
ATOM 2222 N N . LEU A 1 313 ? 9.654 -1.882 -26.699 1.00 83.88 313 LEU A N 1
ATOM 2223 C CA . LEU A 1 313 ? 9.891 -1.080 -25.500 1.00 83.88 313 LEU A CA 1
ATOM 2224 C C . LEU A 1 313 ? 8.902 -1.423 -24.375 1.00 83.88 313 LEU A C 1
ATOM 2226 O O . LEU A 1 313 ? 7.807 -1.921 -24.657 1.00 83.88 313 LEU A O 1
ATOM 2230 N N . PRO A 1 314 ? 9.264 -1.140 -23.108 1.00 88.12 314 PRO A N 1
ATOM 2231 C CA . PRO A 1 314 ? 8.358 -1.282 -21.971 1.00 88.12 314 PRO A CA 1
ATOM 2232 C C . PRO A 1 314 ? 7.057 -0.485 -22.149 1.00 88.12 314 PRO A C 1
ATOM 2234 O O . PRO A 1 314 ? 7.096 0.695 -22.505 1.00 88.12 314 PRO A O 1
ATOM 2237 N N . ASP A 1 315 ? 5.922 -1.117 -21.855 1.00 88.62 315 ASP A N 1
ATOM 2238 C CA . ASP A 1 315 ? 4.593 -0.501 -21.919 1.00 88.62 315 ASP A CA 1
ATOM 2239 C C . ASP A 1 315 ? 4.410 0.566 -20.826 1.00 88.62 315 ASP A C 1
ATOM 2241 O O . ASP A 1 315 ? 4.486 0.275 -19.632 1.00 88.62 315 ASP A O 1
ATOM 2245 N N . HIS A 1 316 ? 4.168 1.815 -21.227 1.00 89.62 316 HIS A N 1
ATOM 2246 C CA . HIS A 1 316 ? 3.993 2.945 -20.307 1.00 89.62 316 HIS A CA 1
ATOM 2247 C C . HIS A 1 316 ? 2.529 3.228 -19.940 1.00 89.62 316 HIS A C 1
ATOM 2249 O O . HIS A 1 316 ? 2.257 4.201 -19.237 1.00 89.62 316 HIS A O 1
ATOM 2255 N N . SER A 1 317 ? 1.582 2.372 -20.340 1.00 87.31 317 SER A N 1
ATOM 2256 C CA . SER A 1 317 ? 0.208 2.422 -19.820 1.00 87.31 317 SER A CA 1
ATOM 2257 C C . SER A 1 317 ? 0.139 2.023 -18.346 1.00 87.31 317 SER A C 1
ATOM 2259 O O . SER A 1 317 ? -0.802 2.396 -17.645 1.00 87.31 317 SER A O 1
ATOM 2261 N N . MET A 1 318 ? 1.154 1.293 -17.861 1.00 89.88 318 MET A N 1
ATOM 2262 C CA . MET A 1 318 ? 1.226 0.712 -16.517 1.00 89.88 318 MET A CA 1
ATOM 2263 C C . MET A 1 318 ? 0.101 -0.293 -16.226 1.00 89.88 318 MET A C 1
ATOM 2265 O O . MET A 1 318 ? -0.128 -0.669 -15.072 1.00 89.88 318 MET A O 1
ATOM 2269 N N . ILE A 1 319 ? -0.616 -0.742 -17.257 1.00 89.81 319 ILE A N 1
ATOM 2270 C CA . ILE A 1 319 ? -1.655 -1.759 -17.138 1.00 89.81 319 ILE A CA 1
ATOM 2271 C C . ILE A 1 319 ? -0.960 -3.12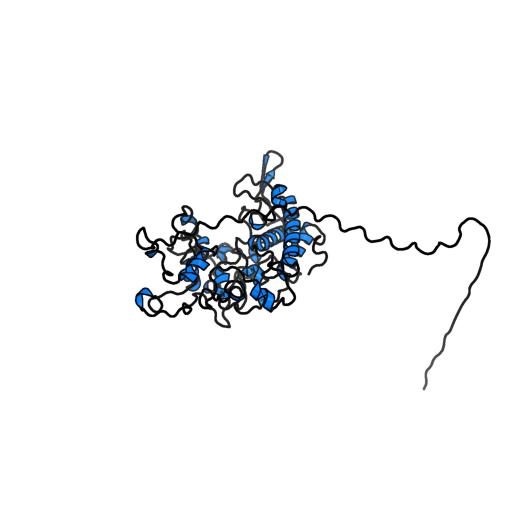7 -17.089 1.00 89.81 319 ILE A C 1
ATOM 2273 O O . ILE A 1 319 ? -0.142 -3.426 -17.959 1.00 89.81 319 ILE A O 1
ATOM 2277 N N . PRO A 1 320 ? -1.247 -3.976 -16.083 1.00 91.94 320 PRO A N 1
ATOM 2278 C CA . PRO A 1 320 ? -0.637 -5.295 -16.020 1.00 91.94 320 PRO A CA 1
ATOM 2279 C C . PRO A 1 320 ? -1.057 -6.140 -17.225 1.00 91.94 320 PRO A C 1
ATOM 2281 O O . PRO A 1 320 ? -2.198 -6.064 -17.662 1.00 91.94 320 PRO A O 1
ATOM 2284 N N . GLN A 1 321 ? -0.168 -6.976 -17.756 1.00 90.81 321 GLN A N 1
ATOM 2285 C CA . GLN A 1 321 ? -0.504 -7.853 -18.879 1.00 90.81 321 GLN A CA 1
ATOM 2286 C C . GLN A 1 321 ? -0.831 -9.271 -18.403 1.00 90.81 321 GLN A C 1
ATOM 2288 O O . GLN A 1 321 ? 0.010 -9.967 -17.833 1.00 90.81 321 GLN A O 1
ATOM 2293 N N . LEU A 1 322 ? -2.051 -9.744 -18.687 1.00 92.56 322 LEU A N 1
ATOM 2294 C CA . LEU A 1 322 ? -2.499 -11.091 -18.302 1.00 92.56 322 LEU A CA 1
ATOM 2295 C C . LEU A 1 322 ? -1.643 -12.214 -18.921 1.00 92.56 322 LEU A C 1
ATOM 2297 O O . LEU A 1 322 ? -1.529 -13.302 -18.355 1.00 92.56 322 LEU A O 1
ATOM 2301 N N . THR A 1 323 ? -1.027 -11.954 -20.075 1.00 91.88 323 THR A N 1
ATOM 2302 C CA . THR A 1 323 ? -0.088 -12.868 -20.741 1.00 91.88 323 THR A CA 1
ATOM 2303 C C . THR A 1 323 ? 1.089 -13.229 -19.839 1.00 91.88 323 THR A C 1
ATOM 2305 O O . THR A 1 323 ? 1.451 -14.402 -19.773 1.00 91.88 323 THR A O 1
ATOM 2308 N N . PHE A 1 324 ? 1.625 -12.270 -19.076 1.00 93.69 324 PHE A N 1
ATOM 2309 C CA . PHE A 1 324 ? 2.696 -12.531 -18.117 1.00 93.69 324 PHE A CA 1
ATOM 2310 C C . PHE A 1 324 ? 2.236 -13.478 -17.002 1.00 93.69 324 PHE A C 1
ATOM 2312 O O . PHE A 1 324 ? 2.934 -14.440 -16.688 1.00 93.69 324 PHE A O 1
ATOM 2319 N N . CYS A 1 325 ? 1.027 -13.289 -16.459 1.00 94.62 325 CYS A N 1
ATOM 2320 C CA . CYS A 1 325 ? 0.478 -14.166 -15.416 1.00 94.62 325 CYS A CA 1
ATOM 2321 C C . CYS A 1 325 ? 0.442 -15.638 -15.866 1.00 94.62 325 CYS A C 1
ATOM 2323 O O . CYS A 1 325 ? 0.756 -16.543 -15.091 1.00 94.62 325 CYS A O 1
ATOM 2325 N N . LYS A 1 326 ? 0.102 -15.883 -17.138 1.00 95.44 326 LYS A N 1
ATOM 2326 C CA . LYS A 1 326 ? -0.017 -17.228 -17.724 1.00 95.44 326 LYS A CA 1
ATOM 2327 C C . LYS A 1 326 ? 1.324 -17.943 -17.923 1.00 95.44 326 LYS A C 1
ATOM 2329 O O . LYS A 1 326 ? 1.319 -19.149 -18.147 1.00 95.44 326 LYS A O 1
ATOM 2334 N N . THR A 1 327 ? 2.457 -17.248 -17.786 1.00 94.81 327 THR A N 1
ATOM 2335 C CA . THR A 1 327 ? 3.787 -17.884 -17.825 1.00 94.81 327 THR A CA 1
ATOM 2336 C C . THR A 1 327 ? 4.029 -18.796 -16.619 1.00 94.81 327 THR A C 1
ATOM 2338 O O . THR A 1 327 ? 4.660 -19.839 -16.761 1.00 94.81 327 THR A O 1
ATOM 2341 N N . CYS A 1 328 ? 3.466 -18.447 -15.456 1.00 95.62 328 CYS A N 1
ATOM 2342 C CA . CYS A 1 328 ? 3.535 -19.250 -14.232 1.00 95.62 328 CYS A CA 1
ATOM 2343 C C . CYS A 1 328 ? 2.213 -19.976 -13.939 1.00 95.62 328 CYS A C 1
ATOM 2345 O O . CYS A 1 328 ? 2.212 -21.112 -13.473 1.00 95.62 328 CYS A O 1
ATOM 2347 N N . HIS A 1 329 ? 1.072 -19.349 -14.238 1.00 95.81 329 HIS A N 1
ATOM 2348 C CA . HIS A 1 329 ? -0.259 -19.937 -14.058 1.00 95.81 329 HIS A CA 1
ATOM 2349 C C . HIS A 1 329 ? -0.731 -20.650 -15.332 1.00 95.81 329 HIS A C 1
ATOM 2351 O O . HIS A 1 329 ? -1.760 -20.305 -15.909 1.00 95.81 329 HIS A O 1
ATOM 2357 N N . THR A 1 330 ? 0.035 -21.644 -15.785 1.00 97.38 330 THR A N 1
ATOM 2358 C CA . THR A 1 330 ? -0.099 -22.261 -17.121 1.00 97.38 330 THR A CA 1
ATOM 2359 C C . THR A 1 330 ? -1.429 -22.976 -17.366 1.00 97.38 330 THR A C 1
ATOM 2361 O O . THR A 1 330 ? -1.845 -23.125 -18.512 1.00 97.38 330 THR A O 1
ATOM 2364 N N . THR A 1 331 ? -2.131 -23.387 -16.309 1.00 97.19 331 THR A N 1
ATOM 2365 C CA . THR A 1 331 ? -3.451 -24.030 -16.404 1.00 97.19 331 THR A CA 1
ATOM 2366 C C . THR A 1 331 ? -4.615 -23.034 -16.397 1.00 97.19 331 THR A C 1
ATOM 2368 O O . THR A 1 331 ? -5.765 -23.434 -16.571 1.00 97.19 331 THR A O 1
ATOM 2371 N N . TYR A 1 332 ? -4.356 -21.734 -16.209 1.00 97.38 332 TYR A N 1
ATOM 2372 C CA . TYR A 1 332 ? -5.398 -20.711 -16.204 1.00 97.38 332 TYR A CA 1
ATOM 2373 C C . TYR A 1 332 ? -5.804 -20.313 -17.631 1.00 97.38 332 TYR A C 1
ATOM 2375 O O . TYR A 1 332 ? -5.059 -19.650 -18.356 1.00 97.38 332 TYR A O 1
ATOM 2383 N N . THR A 1 333 ? -7.030 -20.662 -18.019 1.00 95.69 333 THR A N 1
ATOM 2384 C CA . THR A 1 333 ? -7.582 -20.384 -19.358 1.00 95.69 333 THR A CA 1
ATOM 2385 C C . THR A 1 333 ? -8.430 -19.113 -19.431 1.00 95.69 333 THR A C 1
ATOM 2387 O O . THR A 1 333 ? -8.790 -18.688 -20.527 1.00 95.69 333 THR A O 1
ATOM 2390 N N . GLY A 1 334 ? -8.725 -18.474 -18.296 1.00 95.69 334 GLY A N 1
ATOM 2391 C CA . GLY A 1 334 ? -9.576 -17.285 -18.244 1.00 95.69 334 GLY A CA 1
ATOM 2392 C C . GLY A 1 334 ? -8.947 -16.025 -18.854 1.00 95.69 334 GLY A C 1
ATOM 2393 O O . GLY A 1 334 ? -7.786 -16.000 -19.281 1.00 95.69 334 GLY A O 1
ATOM 2394 N N . SER A 1 335 ? -9.746 -14.961 -18.900 1.00 95.50 335 SER A N 1
ATOM 2395 C CA . SER A 1 335 ? -9.401 -13.652 -19.475 1.00 95.50 335 SER A CA 1
ATOM 2396 C C . SER A 1 335 ? -9.364 -12.520 -18.442 1.00 95.50 335 SER A C 1
ATOM 2398 O O . SER A 1 335 ? -9.237 -11.357 -18.814 1.00 95.50 335 SER A O 1
ATOM 2400 N N . THR A 1 336 ? -9.470 -12.838 -17.150 1.00 95.19 336 THR A N 1
ATOM 2401 C CA . THR A 1 336 ? -9.478 -11.854 -16.062 1.00 95.19 336 THR A CA 1
ATOM 2402 C C . THR A 1 336 ? -8.243 -12.013 -15.178 1.00 95.19 336 THR A C 1
ATOM 2404 O O . THR A 1 336 ? -7.520 -13.003 -15.259 1.00 95.19 336 THR A O 1
ATOM 2407 N N . TYR A 1 337 ? -8.001 -11.046 -14.293 1.00 95.00 337 TYR A N 1
ATOM 2408 C CA . TYR A 1 337 ? -6.965 -11.171 -13.263 1.00 95.00 337 TYR A CA 1
ATOM 2409 C C . TYR A 1 337 ? -7.404 -12.020 -12.060 1.00 95.00 337 TYR A C 1
ATOM 2411 O O . TYR A 1 337 ? -6.636 -12.195 -11.115 1.00 95.00 337 TYR A O 1
ATOM 2419 N N . ASP A 1 338 ? -8.622 -12.570 -12.080 1.00 95.94 338 ASP A N 1
ATOM 2420 C CA . ASP A 1 338 ? -9.114 -13.466 -11.036 1.00 95.94 338 ASP A CA 1
ATOM 2421 C C . ASP A 1 338 ? -8.601 -14.896 -11.264 1.00 95.94 338 ASP A C 1
ATOM 2423 O O . ASP A 1 338 ? -9.348 -15.834 -11.558 1.00 95.94 338 ASP A O 1
ATOM 2427 N N . ILE A 1 339 ? -7.276 -15.042 -11.185 1.00 95.81 339 ILE A N 1
ATOM 2428 C CA . ILE A 1 339 ? -6.579 -16.307 -11.404 1.00 95.81 339 ILE A CA 1
ATOM 2429 C C . ILE A 1 339 ? -7.032 -17.314 -10.339 1.00 95.81 339 ILE A C 1
ATOM 2431 O O . ILE A 1 339 ? -6.800 -17.115 -9.146 1.00 95.81 339 ILE A O 1
ATOM 2435 N N . PHE A 1 340 ? -7.713 -18.378 -10.775 1.00 94.69 340 PHE A N 1
ATOM 2436 C CA . PHE A 1 340 ? -8.284 -19.431 -9.919 1.00 94.69 340 PHE A CA 1
ATOM 2437 C C . PHE A 1 340 ? -9.159 -18.911 -8.757 1.00 94.69 340 PHE A C 1
ATOM 2439 O O . PHE A 1 340 ? -9.175 -19.501 -7.678 1.00 94.69 340 PHE A O 1
ATOM 2446 N N . GLY A 1 341 ? -9.870 -17.793 -8.950 1.00 94.69 341 GLY A N 1
ATOM 2447 C CA . GLY A 1 341 ? -10.732 -17.205 -7.914 1.00 94.69 341 GLY A CA 1
ATOM 2448 C C . GLY A 1 341 ? -9.981 -16.435 -6.818 1.00 94.69 341 GLY A C 1
ATOM 2449 O O . GLY A 1 341 ? -10.563 -16.103 -5.781 1.00 94.69 341 GLY A O 1
ATOM 2450 N N . GLY A 1 342 ? -8.684 -16.159 -7.006 1.00 93.56 342 GLY A N 1
ATOM 2451 C CA . GLY A 1 342 ? -7.847 -15.476 -6.022 1.00 93.56 342 GLY A CA 1
ATOM 2452 C C . GLY A 1 342 ? -8.372 -14.101 -5.598 1.00 93.56 342 GLY A C 1
ATOM 2453 O O . GLY A 1 342 ? -8.435 -13.828 -4.397 1.00 93.56 342 GLY A O 1
ATOM 2454 N N . GLN A 1 343 ? -8.794 -13.262 -6.551 1.00 95.12 343 GLN A N 1
ATOM 2455 C CA . GLN A 1 343 ? -9.406 -11.967 -6.249 1.00 95.12 343 GLN A CA 1
ATOM 2456 C C . GLN A 1 343 ? -10.807 -12.138 -5.676 1.00 95.12 343 GLN A C 1
ATOM 2458 O O . GLN A 1 343 ? -11.184 -11.380 -4.785 1.00 95.12 343 GLN A O 1
ATOM 2463 N N . THR A 1 344 ? -11.580 -13.112 -6.160 1.00 96.69 344 THR A N 1
ATOM 2464 C CA . THR A 1 344 ? -12.927 -13.380 -5.636 1.00 96.69 344 THR A CA 1
ATOM 2465 C C . THR A 1 344 ? -12.896 -13.653 -4.131 1.00 96.69 344 THR A C 1
ATOM 2467 O O . THR A 1 344 ? -13.663 -13.044 -3.384 1.00 96.69 344 THR A O 1
ATOM 2470 N N . VAL A 1 345 ? -11.950 -14.469 -3.651 1.00 97.12 345 VAL A N 1
ATOM 2471 C CA . VAL A 1 345 ? -11.770 -14.705 -2.207 1.00 97.12 345 VAL A CA 1
ATOM 2472 C C . VAL A 1 345 ? -11.450 -13.403 -1.465 1.00 97.12 345 VAL A C 1
ATOM 2474 O O . VAL A 1 345 ? -12.121 -13.079 -0.487 1.00 97.12 345 VAL A O 1
ATOM 2477 N N . SER A 1 346 ? -10.477 -12.617 -1.938 1.00 97.00 346 SER A N 1
ATOM 2478 C CA . SER A 1 346 ? -10.109 -11.343 -1.299 1.00 97.00 346 SER A CA 1
ATOM 2479 C C . SER A 1 346 ? -11.262 -10.334 -1.272 1.00 97.00 346 SER A C 1
ATOM 2481 O O . SER A 1 346 ? -11.449 -9.644 -0.273 1.00 97.00 346 SER A O 1
ATOM 2483 N N . ARG A 1 347 ? -12.070 -10.255 -2.338 1.00 97.50 347 ARG A N 1
ATOM 2484 C CA . ARG A 1 347 ? -13.256 -9.383 -2.405 1.00 97.50 347 ARG A CA 1
ATOM 2485 C C . ARG A 1 347 ? -14.313 -9.789 -1.385 1.00 97.50 347 ARG A C 1
ATOM 2487 O O . ARG A 1 347 ? -14.903 -8.911 -0.765 1.00 97.50 347 ARG A O 1
ATOM 2494 N N . ASN A 1 348 ? -14.538 -11.087 -1.199 1.00 98.19 348 ASN A N 1
ATOM 2495 C CA . ASN A 1 348 ? -15.498 -11.580 -0.212 1.00 98.19 348 ASN A CA 1
ATOM 2496 C C . ASN A 1 348 ? -15.034 -11.283 1.220 1.00 98.19 348 ASN A C 1
ATOM 2498 O O . ASN A 1 348 ? -15.839 -10.854 2.044 1.00 98.19 348 ASN A O 1
ATOM 2502 N N . LEU A 1 349 ? -13.735 -11.430 1.495 1.00 98.69 349 LEU A N 1
ATOM 2503 C CA . LEU A 1 349 ? -13.147 -11.038 2.777 1.00 98.69 349 LEU A CA 1
ATOM 2504 C C . LEU A 1 349 ? -13.251 -9.521 3.013 1.00 98.69 349 LEU A C 1
ATOM 2506 O O . LEU A 1 349 ? -13.657 -9.101 4.092 1.00 98.69 349 LEU A O 1
ATOM 2510 N N . LEU A 1 350 ? -12.954 -8.692 2.005 1.00 98.56 350 LEU A N 1
ATOM 2511 C CA . LEU A 1 350 ? -13.146 -7.239 2.088 1.00 98.56 350 LEU A CA 1
ATOM 2512 C C . LEU A 1 350 ? -14.600 -6.871 2.383 1.00 98.56 350 LEU A C 1
ATOM 2514 O O . LEU A 1 350 ? -14.830 -6.040 3.251 1.00 98.56 350 LEU A O 1
ATOM 2518 N N . LYS A 1 351 ? -15.570 -7.508 1.718 1.00 98.56 351 LYS A N 1
ATOM 2519 C CA . LYS A 1 351 ? -17.002 -7.280 1.959 1.00 98.56 351 LYS A CA 1
ATOM 2520 C C . LYS A 1 351 ? -17.407 -7.600 3.399 1.00 98.56 351 LYS A C 1
ATOM 2522 O O . LYS A 1 351 ? -18.121 -6.824 4.037 1.00 98.56 351 LYS A O 1
ATOM 2527 N N . GLU A 1 352 ? -16.961 -8.748 3.910 1.00 98.69 352 GLU A N 1
ATOM 2528 C CA . GLU A 1 352 ? -17.235 -9.169 5.286 1.00 98.69 352 GLU A CA 1
ATOM 2529 C C . GLU A 1 352 ? -16.607 -8.188 6.286 1.00 98.69 352 GLU A C 1
ATOM 2531 O O . GLU A 1 352 ? -17.299 -7.691 7.175 1.00 98.69 352 GLU A O 1
ATOM 2536 N N . LEU A 1 353 ? -15.336 -7.821 6.092 1.00 98.88 353 LEU A N 1
ATOM 2537 C CA . LEU A 1 353 ? -14.647 -6.863 6.956 1.00 98.88 353 LEU A CA 1
ATOM 2538 C C . LEU A 1 353 ? -15.254 -5.452 6.877 1.00 98.88 353 LEU A C 1
ATOM 2540 O O . LEU A 1 353 ? -15.437 -4.823 7.915 1.00 98.88 353 LEU A O 1
ATOM 2544 N N . GLN A 1 354 ? -15.622 -4.970 5.685 1.00 98.81 354 GLN A N 1
ATOM 2545 C CA . GLN A 1 354 ? -16.301 -3.684 5.479 1.00 98.81 354 GLN A CA 1
ATOM 2546 C C . GLN A 1 354 ? -17.602 -3.632 6.282 1.00 98.81 354 GLN A C 1
ATOM 2548 O O . GLN A 1 354 ? -17.844 -2.677 7.016 1.00 98.81 354 GLN A O 1
ATOM 2553 N N . SER A 1 355 ? -18.417 -4.686 6.194 1.00 98.75 355 SER A N 1
ATOM 2554 C CA . SER A 1 355 ? -19.686 -4.772 6.923 1.00 98.75 355 SER A CA 1
ATOM 2555 C C . SER A 1 355 ? -19.466 -4.733 8.438 1.00 98.75 355 SER A C 1
ATOM 2557 O O . SER A 1 355 ? -20.143 -3.989 9.147 1.00 98.75 355 SER A O 1
ATOM 2559 N N . LEU A 1 356 ? -18.475 -5.480 8.934 1.00 98.81 356 LEU A N 1
ATOM 2560 C CA . LEU A 1 356 ? -18.117 -5.524 10.352 1.00 98.81 356 LEU A CA 1
ATOM 2561 C C . LEU A 1 356 ? -17.583 -4.177 10.875 1.00 98.81 356 LEU A C 1
ATOM 2563 O O . LEU A 1 356 ? -17.983 -3.720 11.947 1.00 98.81 356 LEU A O 1
ATOM 2567 N N . LEU A 1 357 ? -16.703 -3.517 10.119 1.00 98.81 357 LEU A N 1
ATOM 2568 C CA . LEU A 1 357 ? -16.155 -2.205 10.472 1.00 98.81 357 LEU A CA 1
ATOM 2569 C C . LEU A 1 357 ? -17.226 -1.106 10.401 1.00 98.81 357 LEU A C 1
ATOM 2571 O O . LEU A 1 357 ? -17.267 -0.234 11.271 1.00 98.81 357 LEU A O 1
ATOM 2575 N N . ASN A 1 358 ? -18.127 -1.162 9.416 1.00 98.62 358 ASN A N 1
ATOM 2576 C CA . ASN A 1 358 ? -19.255 -0.237 9.324 1.00 98.62 358 ASN A CA 1
ATOM 2577 C C . ASN A 1 358 ? -20.224 -0.404 10.503 1.00 98.62 358 ASN A C 1
ATOM 2579 O O . ASN A 1 358 ? -20.647 0.591 11.085 1.00 98.62 358 ASN A O 1
ATOM 2583 N N . ALA A 1 359 ? -20.510 -1.645 10.916 1.00 98.19 359 ALA A N 1
ATOM 2584 C CA . ALA A 1 359 ? -21.331 -1.929 12.096 1.00 98.19 359 ALA A CA 1
ATOM 2585 C C . ALA A 1 359 ? -20.703 -1.398 13.399 1.00 98.19 359 ALA A C 1
ATOM 2587 O O . ALA A 1 359 ? -21.420 -0.974 14.301 1.00 98.19 359 ALA A O 1
ATOM 2588 N N . LYS A 1 360 ? -19.366 -1.347 13.481 1.00 97.12 360 LYS A N 1
ATOM 2589 C CA . LYS A 1 360 ? -18.633 -0.667 14.566 1.00 97.12 360 LYS A CA 1
ATOM 2590 C C . LYS A 1 360 ? -18.606 0.862 14.438 1.00 97.12 360 LYS A C 1
ATOM 2592 O O . LYS A 1 360 ? -18.005 1.526 15.275 1.00 97.12 360 LYS A O 1
ATOM 2597 N N . GLY A 1 361 ? -19.224 1.435 13.406 1.00 97.38 361 GLY A N 1
ATOM 2598 C CA . GLY A 1 361 ? -19.249 2.876 13.174 1.00 97.38 361 GLY A CA 1
ATOM 2599 C C . GLY A 1 361 ? -17.902 3.453 12.738 1.00 97.38 361 GLY A C 1
ATOM 2600 O O . GLY A 1 361 ? -17.650 4.627 12.998 1.00 97.38 361 GLY A O 1
ATOM 2601 N N . LEU A 1 362 ? -17.042 2.657 12.090 1.00 98.56 362 LEU A N 1
ATOM 2602 C CA . LEU A 1 362 ? -15.669 3.049 11.732 1.00 98.56 362 LEU A CA 1
ATOM 2603 C C . LEU A 1 362 ? -15.483 3.460 10.271 1.00 98.56 362 LEU A C 1
ATOM 2605 O O . LEU A 1 362 ? -14.404 3.937 9.921 1.00 98.56 362 LEU A O 1
ATOM 2609 N N . LEU A 1 363 ? -16.509 3.307 9.432 1.00 98.69 363 LEU A N 1
ATOM 2610 C CA . LEU A 1 363 ? -16.452 3.650 8.012 1.00 98.69 363 LEU A CA 1
ATOM 2611 C C . LEU A 1 363 ? -17.439 4.758 7.648 1.00 98.69 363 LEU A C 1
ATOM 2613 O O . LEU A 1 363 ? -18.533 4.856 8.201 1.00 98.69 363 LEU A O 1
ATOM 2617 N N . THR A 1 364 ? -17.020 5.601 6.711 1.00 98.38 364 THR A N 1
ATOM 2618 C CA . THR A 1 364 ? -17.813 6.670 6.100 1.00 98.38 364 THR A CA 1
ATOM 2619 C C . THR A 1 364 ? -17.379 6.864 4.647 1.00 98.38 364 THR A C 1
ATOM 2621 O O . THR A 1 364 ? -16.329 6.370 4.244 1.00 98.38 364 THR A O 1
ATOM 2624 N N . ARG A 1 365 ? -18.154 7.610 3.857 1.00 97.56 365 ARG A N 1
ATOM 2625 C CA . ARG A 1 365 ? -17.685 8.208 2.591 1.00 97.56 365 ARG A CA 1
ATOM 2626 C C . ARG A 1 365 ? -17.690 9.739 2.616 1.00 97.56 365 ARG A C 1
ATOM 2628 O O . ARG A 1 365 ? -17.331 10.362 1.623 1.00 97.56 365 ARG A O 1
ATOM 2635 N N . SER A 1 366 ? -18.043 10.348 3.749 1.00 95.75 366 SER A N 1
ATOM 2636 C CA . SER A 1 366 ? -17.992 11.799 3.930 1.00 95.75 366 SER A CA 1
ATOM 2637 C C . SER A 1 366 ? -16.563 12.275 4.198 1.00 95.75 366 SER A C 1
ATOM 2639 O O . SER A 1 366 ? -15.840 11.684 5.000 1.00 95.75 366 SER A O 1
ATOM 2641 N N . GLU A 1 367 ? -16.170 13.382 3.572 1.00 94.38 367 GLU A N 1
ATOM 2642 C CA . GLU A 1 367 ? -14.896 14.064 3.856 1.00 94.38 367 GLU A CA 1
ATOM 2643 C C . GLU A 1 367 ? -15.024 15.141 4.939 1.00 94.38 367 GLU A C 1
ATOM 2645 O O . GLU A 1 367 ? -14.032 15.543 5.543 1.00 94.38 367 GLU A O 1
ATOM 2650 N N . THR A 1 368 ? -16.247 15.587 5.220 1.00 92.94 368 THR A N 1
ATOM 2651 C CA . THR A 1 368 ? -16.551 16.621 6.210 1.00 92.94 368 THR A CA 1
ATOM 2652 C C . THR A 1 368 ? -17.624 16.144 7.181 1.00 92.94 368 THR A C 1
ATOM 2654 O O . THR A 1 368 ? -18.410 15.240 6.885 1.00 92.94 368 THR A O 1
ATOM 2657 N N . ALA A 1 369 ? -17.642 16.739 8.375 1.00 91.38 369 ALA A N 1
ATOM 2658 C CA . ALA A 1 369 ? -18.689 16.477 9.349 1.00 91.38 369 ALA A CA 1
ATOM 2659 C C . ALA A 1 369 ? -20.044 17.034 8.850 1.00 91.38 369 ALA A C 1
ATOM 2661 O O . ALA A 1 369 ? -20.065 18.116 8.261 1.00 91.38 369 ALA A O 1
ATOM 2662 N N . PRO A 1 370 ? -21.174 16.359 9.130 1.00 92.19 370 PRO A N 1
ATOM 2663 C CA . PRO A 1 370 ? -21.291 15.114 9.889 1.00 92.19 370 PRO A CA 1
ATOM 2664 C C . PRO A 1 370 ? -20.877 13.872 9.081 1.00 92.19 370 PRO A C 1
ATOM 2666 O O . PRO A 1 370 ? -21.246 13.698 7.921 1.00 92.19 370 PRO A O 1
ATOM 2669 N N . TYR A 1 371 ? -20.147 12.962 9.730 1.00 96.06 371 TYR A N 1
ATOM 2670 C CA . TYR A 1 371 ? -19.700 11.715 9.109 1.00 96.06 371 TYR A CA 1
ATOM 2671 C C . TYR A 1 371 ? -20.790 10.643 9.228 1.00 96.06 371 TYR A C 1
ATOM 2673 O O . TYR A 1 371 ? -20.991 10.065 10.302 1.00 96.06 371 TYR A O 1
ATOM 2681 N N . GLY A 1 372 ? -21.511 10.384 8.136 1.00 95.25 372 GLY A N 1
ATOM 2682 C CA . GLY A 1 372 ? -22.498 9.301 8.044 1.00 95.25 372 GLY A CA 1
ATOM 2683 C C . GLY A 1 372 ? -21.837 7.921 8.004 1.00 95.25 372 GLY A C 1
ATOM 2684 O O . GLY A 1 372 ? -20.678 7.807 7.606 1.00 95.25 372 GLY A O 1
ATOM 2685 N N . ALA A 1 373 ? -22.547 6.875 8.431 1.00 97.50 373 ALA A N 1
ATOM 2686 C CA . ALA A 1 373 ? -22.108 5.498 8.186 1.00 97.50 373 ALA A CA 1
ATOM 2687 C C . ALA A 1 373 ? -22.214 5.162 6.686 1.00 97.50 373 ALA A C 1
ATOM 2689 O O . ALA A 1 373 ? -22.787 5.932 5.916 1.00 97.50 373 ALA A O 1
ATOM 2690 N N . LEU A 1 374 ? -21.685 4.014 6.264 1.00 98.50 374 LEU A N 1
ATOM 2691 C CA . LEU A 1 374 ? -21.964 3.507 4.922 1.00 98.50 374 LEU A CA 1
ATOM 2692 C C . LEU A 1 374 ? -23.420 3.048 4.826 1.00 98.50 374 LEU A C 1
ATOM 2694 O O . LEU A 1 374 ? -23.883 2.258 5.654 1.00 98.50 374 LEU A O 1
ATOM 2698 N N . GLU A 1 375 ? -24.103 3.512 3.783 1.00 97.69 375 GLU A N 1
ATOM 2699 C CA . GLU A 1 375 ? -25.465 3.101 3.450 1.00 97.69 375 GLU A CA 1
ATOM 2700 C C . GLU A 1 375 ? -25.500 1.676 2.869 1.00 97.69 375 GLU A C 1
ATOM 2702 O O . GLU A 1 375 ? -24.500 1.212 2.310 1.00 97.69 375 GLU A O 1
ATOM 2707 N N . PRO A 1 376 ? -26.647 0.969 2.914 1.00 97.56 376 PRO A N 1
ATOM 2708 C CA . PRO A 1 376 ? -26.754 -0.399 2.402 1.00 97.56 376 PRO A CA 1
ATOM 2709 C C . PRO A 1 376 ? -26.280 -0.578 0.951 1.00 97.56 376 PRO A C 1
ATOM 2711 O O . PRO A 1 376 ? -25.648 -1.582 0.629 1.00 97.56 376 PRO A O 1
ATOM 2714 N N . SER A 1 377 ? -26.524 0.407 0.079 1.00 97.25 377 SER A N 1
ATOM 2715 C CA . SER A 1 377 ? -26.034 0.384 -1.306 1.00 97.25 377 SER A CA 1
ATOM 2716 C C . SER A 1 377 ? -24.502 0.403 -1.377 1.00 97.25 377 SER A C 1
ATOM 2718 O O . SER A 1 377 ? -23.913 -0.364 -2.137 1.00 97.25 377 SER A O 1
ATOM 2720 N N . MET A 1 378 ? -23.849 1.193 -0.521 1.00 98.31 378 MET A N 1
ATOM 2721 C CA . MET A 1 378 ? -22.388 1.321 -0.448 1.00 98.31 378 MET A CA 1
ATOM 2722 C C . MET A 1 378 ? -21.703 0.050 0.076 1.00 98.31 378 MET A C 1
ATOM 2724 O O . MET A 1 378 ? -20.560 -0.223 -0.270 1.00 98.31 378 MET A O 1
ATOM 2728 N N . LEU A 1 379 ? -22.400 -0.761 0.877 1.00 97.94 379 LEU A N 1
ATOM 2729 C CA . LEU A 1 379 ? -21.893 -2.053 1.367 1.00 97.94 379 LEU A CA 1
ATOM 2730 C C . LEU A 1 379 ? -21.921 -3.165 0.302 1.00 97.94 379 LEU A C 1
ATOM 2732 O O . LEU A 1 379 ? -21.442 -4.278 0.531 1.00 97.94 379 LEU A O 1
ATOM 2736 N N . THR A 1 380 ? -22.526 -2.901 -0.858 1.00 96.25 380 THR A N 1
ATOM 2737 C CA . THR A 1 380 ? -22.713 -3.903 -1.920 1.00 96.25 380 THR A CA 1
ATOM 2738 C C . THR A 1 380 ? -22.097 -3.513 -3.259 1.00 96.25 380 THR A C 1
ATOM 2740 O O . THR A 1 380 ? -22.007 -4.363 -4.140 1.00 96.25 380 THR A O 1
ATOM 2743 N N . ASP A 1 381 ? -21.616 -2.277 -3.405 1.00 96.81 381 ASP A N 1
ATOM 2744 C CA . ASP A 1 381 ? -21.082 -1.756 -4.669 1.00 96.81 381 ASP A CA 1
ATOM 2745 C C . ASP A 1 381 ? -19.659 -2.238 -5.007 1.00 96.81 381 ASP A C 1
ATOM 2747 O O . ASP A 1 381 ? -19.193 -2.063 -6.133 1.00 96.81 381 ASP A O 1
ATOM 2751 N N . GLY A 1 382 ? -18.954 -2.847 -4.048 1.00 95.94 382 GLY A N 1
ATOM 2752 C CA . GLY A 1 382 ? -17.573 -3.309 -4.215 1.00 95.94 382 GLY A CA 1
ATOM 2753 C C . GLY A 1 382 ? -16.542 -2.180 -4.362 1.00 95.94 382 GLY A C 1
ATOM 2754 O O . GLY A 1 382 ? -15.376 -2.442 -4.672 1.00 95.94 382 GLY A O 1
ATOM 2755 N N . ALA A 1 383 ? -16.933 -0.926 -4.126 1.00 96.69 383 ALA A N 1
ATOM 2756 C CA . ALA A 1 383 ? -16.095 0.260 -4.239 1.00 96.69 383 ALA A CA 1
ATOM 2757 C C . ALA A 1 383 ? -15.348 0.561 -2.928 1.00 96.69 383 ALA A C 1
ATOM 2759 O O . ALA A 1 383 ? -15.307 1.697 -2.468 1.00 96.69 383 ALA A O 1
ATOM 2760 N N . TYR A 1 384 ? -14.695 -0.456 -2.354 1.00 97.50 384 TYR A N 1
ATOM 2761 C CA . TYR A 1 384 ? -14.002 -0.381 -1.055 1.00 97.50 384 TYR A CA 1
ATOM 2762 C C . TYR A 1 384 ? -12.995 0.776 -0.953 1.00 97.50 384 TYR A C 1
ATOM 2764 O O . TYR A 1 384 ? -12.824 1.375 0.101 1.00 97.50 384 TYR A O 1
ATOM 2772 N N . HIS A 1 385 ? -12.336 1.109 -2.066 1.00 94.75 385 HIS A N 1
ATOM 2773 C CA . HIS A 1 385 ? -11.371 2.208 -2.165 1.00 94.75 385 HIS A CA 1
ATOM 2774 C C . HIS A 1 385 ? -11.971 3.608 -1.939 1.00 94.75 385 HIS A C 1
ATOM 2776 O O . HIS A 1 385 ? -11.217 4.553 -1.746 1.00 94.75 385 HIS A O 1
ATOM 2782 N N . LEU A 1 386 ? -13.299 3.757 -1.995 1.00 96.00 386 LEU A N 1
ATOM 2783 C CA . LEU A 1 386 ? -13.984 5.019 -1.697 1.00 96.00 386 LEU A CA 1
ATOM 2784 C C . LEU A 1 386 ? -14.265 5.196 -0.204 1.00 96.00 386 LEU A C 1
ATOM 2786 O O . LEU A 1 386 ? -14.618 6.295 0.226 1.00 96.00 386 LEU A O 1
ATOM 2790 N N . ASP A 1 387 ? -14.140 4.127 0.579 1.00 98.06 387 ASP A N 1
ATOM 2791 C CA . ASP A 1 387 ? -14.410 4.175 2.003 1.00 98.06 387 ASP A CA 1
ATOM 2792 C C . ASP A 1 387 ? -13.294 4.910 2.746 1.00 98.06 387 ASP A C 1
ATOM 2794 O O . ASP A 1 387 ? -12.107 4.847 2.415 1.00 98.06 387 ASP A O 1
ATOM 2798 N N . ARG A 1 388 ? -13.697 5.599 3.805 1.00 97.94 388 ARG A N 1
ATOM 2799 C CA . ARG A 1 388 ? -12.860 6.450 4.643 1.00 97.94 388 ARG A CA 1
ATOM 2800 C C . ARG A 1 388 ? -13.043 6.070 6.097 1.00 97.94 388 ARG A C 1
ATOM 2802 O O . ARG A 1 388 ? -14.066 5.501 6.483 1.00 97.94 388 ARG A O 1
ATOM 2809 N N . ALA A 1 389 ? -12.051 6.398 6.914 1.00 98.31 389 ALA A N 1
ATOM 2810 C CA . ALA A 1 389 ? -12.164 6.207 8.351 1.00 98.31 389 ALA A CA 1
ATOM 2811 C C . ALA A 1 389 ? -13.225 7.170 8.897 1.00 98.31 389 ALA A C 1
ATOM 2813 O O . ALA A 1 389 ? -13.312 8.307 8.450 1.00 98.31 389 ALA A O 1
ATOM 2814 N N . ARG A 1 390 ? -14.047 6.749 9.853 1.00 97.94 390 ARG A N 1
ATOM 2815 C CA . ARG A 1 390 ? -15.067 7.615 10.453 1.00 97.94 390 ARG A CA 1
ATOM 2816 C C . ARG A 1 390 ? -14.519 8.237 11.741 1.00 97.94 390 ARG A C 1
ATOM 2818 O O . ARG A 1 390 ? -14.341 7.496 12.704 1.00 97.94 390 ARG A O 1
ATOM 2825 N N . PRO A 1 391 ? -14.247 9.555 11.803 1.00 97.69 391 PRO A N 1
ATOM 2826 C CA . PRO A 1 391 ? -13.590 10.149 12.973 1.00 97.69 391 PRO A CA 1
ATOM 2827 C C . PRO A 1 391 ? -14.470 10.237 14.214 1.00 97.69 391 PRO A C 1
ATOM 2829 O O . PRO A 1 391 ? -13.985 10.189 15.341 1.00 97.69 391 PRO A O 1
ATOM 2832 N N . SER A 1 392 ? -15.774 10.396 14.017 1.00 95.56 392 SER A N 1
ATOM 2833 C CA . SER A 1 392 ? -16.734 10.522 15.103 1.00 95.56 392 SER A CA 1
ATOM 2834 C C . SER A 1 392 ? -18.103 9.985 14.703 1.00 95.56 392 SER A C 1
ATOM 2836 O O . SER A 1 392 ? -18.448 9.911 13.518 1.00 95.56 392 SER A O 1
ATOM 2838 N N . VAL A 1 393 ? -18.884 9.611 15.712 1.00 92.81 393 VAL A N 1
ATOM 2839 C CA . VAL A 1 393 ? -20.269 9.148 15.578 1.00 92.81 393 VAL A CA 1
ATOM 2840 C C . VAL A 1 393 ? -21.221 10.116 16.286 1.00 92.81 393 VAL A C 1
ATOM 2842 O O . VAL A 1 393 ? -20.797 10.798 17.220 1.00 92.81 393 VAL A O 1
ATOM 2845 N N . PRO A 1 394 ? -22.496 10.214 15.873 1.00 89.12 394 PRO A N 1
ATOM 2846 C CA . PRO A 1 394 ? -23.499 10.973 16.616 1.00 89.12 394 PRO A CA 1
ATOM 2847 C C . PRO A 1 394 ? -23.598 10.499 18.072 1.00 89.12 394 PRO A C 1
ATOM 2849 O O . PRO A 1 394 ? -23.637 9.295 18.326 1.00 89.12 394 PRO A O 1
ATOM 2852 N N . ALA A 1 395 ? -23.641 11.440 19.015 1.00 87.12 395 ALA A N 1
ATOM 2853 C CA . ALA A 1 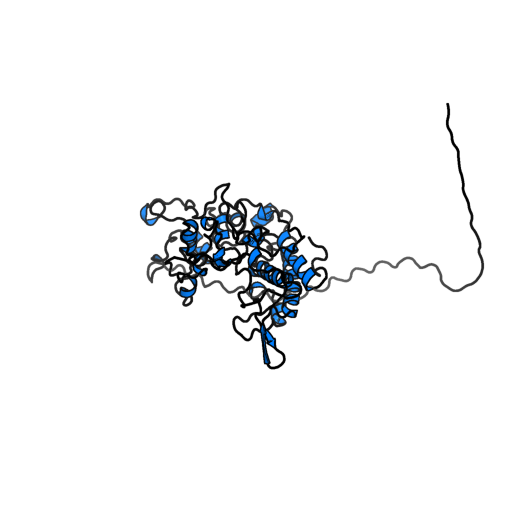395 ? -23.781 11.146 20.439 1.00 87.12 395 ALA A CA 1
ATOM 2854 C C . ALA A 1 395 ? -25.256 11.151 20.878 1.00 87.12 395 ALA A C 1
ATOM 2856 O O . ALA A 1 395 ? -26.071 11.931 20.371 1.00 87.12 395 ALA A O 1
ATOM 2857 N N . THR A 1 396 ? -25.602 10.319 21.865 1.00 79.81 396 THR A N 1
ATOM 2858 C CA . THR A 1 396 ? -26.923 10.356 22.510 1.00 79.81 396 THR A CA 1
ATOM 2859 C C . THR A 1 396 ? -27.106 11.702 23.213 1.00 79.81 396 THR A C 1
ATOM 2861 O O . THR A 1 396 ? -26.335 12.037 24.107 1.00 79.81 396 THR A O 1
ATOM 2864 N N . GLY A 1 397 ? -28.123 12.474 22.817 1.00 80.81 397 GLY A N 1
ATOM 2865 C CA . GLY A 1 397 ? -28.373 13.822 23.352 1.00 80.81 397 GLY A CA 1
ATOM 2866 C C . GLY A 1 397 ? -27.828 14.974 22.497 1.00 80.81 397 GLY A C 1
ATOM 2867 O O . GLY A 1 397 ? -27.962 16.127 22.896 1.00 80.81 397 GLY A O 1
ATOM 2868 N N . GLY A 1 398 ? -27.276 14.684 21.312 1.00 83.75 398 GLY A N 1
ATOM 2869 C CA . GLY A 1 398 ? -26.770 15.686 20.369 1.00 83.75 398 GLY A CA 1
ATOM 2870 C C . GLY A 1 398 ? -25.244 15.823 20.391 1.00 83.75 398 GLY A C 1
ATOM 2871 O O . GLY A 1 398 ? -24.579 15.465 21.358 1.00 83.75 398 GLY A O 1
ATOM 2872 N N . GLY A 1 399 ? -24.674 16.326 19.292 1.00 88.38 399 GLY A N 1
ATOM 2873 C CA . GLY A 1 399 ? -23.222 16.411 19.097 1.00 88.38 399 GLY A CA 1
ATOM 2874 C C . GLY A 1 399 ? -22.596 15.109 18.580 1.00 88.38 399 GLY A C 1
ATOM 2875 O O . GLY A 1 399 ? -23.277 14.264 17.994 1.00 88.38 399 GLY A O 1
ATOM 2876 N N . THR A 1 400 ? -21.282 14.957 18.764 1.00 91.19 400 THR A N 1
ATOM 2877 C CA . THR A 1 400 ? -20.525 13.792 18.276 1.00 91.19 400 THR A CA 1
ATOM 2878 C C . THR A 1 400 ? -19.559 13.247 19.319 1.00 91.19 400 THR A C 1
ATOM 2880 O O . THR A 1 400 ? -18.885 14.021 19.995 1.00 91.19 400 THR A O 1
ATOM 2883 N N . THR A 1 401 ? -19.413 11.927 19.373 1.00 92.38 401 THR A N 1
ATOM 2884 C CA . THR A 1 401 ? -18.394 11.226 20.159 1.00 92.38 401 THR A CA 1
ATOM 2885 C C . THR A 1 401 ? -17.226 10.834 19.246 1.00 92.38 401 THR A C 1
ATOM 2887 O O . THR A 1 401 ? -17.467 10.202 18.213 1.00 92.38 401 THR A O 1
ATOM 2890 N N . PRO A 1 402 ? -15.970 11.195 19.575 1.00 94.12 402 PRO A N 1
ATOM 2891 C CA . PRO A 1 402 ? -14.799 10.738 18.828 1.00 94.12 402 PRO A CA 1
ATOM 2892 C C . PRO A 1 402 ? -14.683 9.212 18.830 1.00 94.12 402 PRO A C 1
ATOM 2894 O O . PRO A 1 402 ? -14.893 8.570 19.858 1.00 94.12 402 PRO A O 1
ATOM 2897 N N . ASN A 1 403 ? -14.294 8.633 17.697 1.00 95.44 403 ASN A N 1
ATOM 2898 C CA . ASN A 1 403 ? -13.955 7.220 17.624 1.00 95.44 403 ASN A CA 1
ATOM 2899 C C . ASN A 1 403 ? -12.542 7.011 18.169 1.00 95.44 403 ASN A C 1
ATOM 2901 O O . ASN A 1 403 ? -11.557 7.422 17.555 1.00 95.44 403 ASN A O 1
ATOM 2905 N N . VAL A 1 404 ? -12.452 6.344 19.316 1.00 95.31 404 VAL A N 1
ATOM 2906 C CA . VAL A 1 404 ? -11.195 5.865 19.896 1.00 95.31 404 VAL A CA 1
ATOM 2907 C C . VAL A 1 404 ? -11.327 4.363 20.093 1.00 95.31 404 VAL A C 1
ATOM 2909 O O . VAL A 1 404 ? -12.231 3.906 20.790 1.00 95.31 404 VAL A O 1
ATOM 2912 N N . VAL A 1 405 ? -10.457 3.592 19.445 1.00 95.81 405 VAL A N 1
ATOM 2913 C CA . VAL A 1 405 ? -10.542 2.126 19.403 1.00 95.81 405 VAL A CA 1
ATOM 2914 C C . VAL A 1 405 ? -9.280 1.463 19.944 1.00 95.81 405 VAL A C 1
ATOM 2916 O O . VAL A 1 405 ? -8.221 2.085 20.079 1.00 95.81 405 VAL A O 1
ATOM 2919 N N . ASP A 1 406 ? -9.416 0.198 20.332 1.00 95.50 406 ASP A N 1
ATOM 2920 C CA . ASP A 1 406 ? -8.286 -0.612 20.764 1.00 95.50 406 ASP A CA 1
ATOM 2921 C C . ASP A 1 406 ? -7.304 -0.863 19.603 1.00 95.50 406 ASP A C 1
ATOM 2923 O O . ASP A 1 406 ? -7.639 -0.700 18.426 1.00 95.50 406 ASP A O 1
ATOM 2927 N N . GLU A 1 407 ? -6.081 -1.259 19.949 1.00 95.19 407 GLU A N 1
ATOM 2928 C CA . GLU A 1 407 ? -4.990 -1.553 19.011 1.00 95.19 407 GLU A CA 1
ATOM 2929 C C . GLU A 1 407 ? -5.404 -2.479 17.859 1.00 95.19 407 GLU A C 1
ATOM 2931 O O . GLU A 1 407 ? -5.149 -2.174 16.694 1.00 95.19 407 GLU A O 1
ATOM 2936 N N . ARG A 1 408 ? -6.068 -3.601 18.154 1.00 95.81 408 ARG A N 1
ATOM 2937 C CA . ARG A 1 408 ? -6.382 -4.614 17.139 1.00 95.81 408 ARG A CA 1
ATOM 2938 C C . ARG A 1 408 ? -7.554 -4.190 16.263 1.00 95.81 408 ARG A C 1
ATOM 2940 O O . ARG A 1 408 ? -7.549 -4.496 15.072 1.00 95.81 408 ARG A O 1
ATOM 2947 N N . THR A 1 409 ? -8.514 -3.434 16.795 1.00 97.81 409 THR A N 1
ATOM 2948 C CA . THR A 1 409 ? -9.559 -2.801 15.978 1.00 97.81 409 THR A CA 1
ATOM 2949 C C . THR A 1 409 ? -8.967 -1.741 15.045 1.00 97.81 409 THR A C 1
ATOM 2951 O O . THR A 1 409 ? -9.316 -1.705 13.863 1.00 97.81 409 THR A O 1
ATOM 2954 N N . ALA A 1 410 ? -8.031 -0.916 15.528 1.00 98.12 410 ALA A N 1
ATOM 2955 C CA . ALA A 1 410 ? -7.314 0.044 14.687 1.00 98.12 410 ALA A CA 1
ATOM 2956 C C . ALA A 1 410 ? -6.475 -0.665 13.611 1.00 98.12 410 ALA A C 1
ATOM 2958 O O . ALA A 1 410 ? -6.509 -0.279 12.443 1.00 98.12 410 ALA A O 1
ATOM 2959 N N . GLY A 1 411 ? -5.780 -1.743 13.980 1.00 98.00 411 GLY A N 1
ATOM 2960 C CA . GLY A 1 411 ? -5.024 -2.593 13.065 1.00 98.00 411 GLY A CA 1
ATOM 2961 C C . GLY A 1 411 ? -5.897 -3.239 11.986 1.00 98.00 411 GLY A C 1
ATOM 2962 O O . GLY A 1 411 ? -5.531 -3.223 10.813 1.00 98.00 411 GLY A O 1
ATOM 2963 N N . ALA A 1 412 ? -7.088 -3.729 12.346 1.00 98.69 412 ALA A N 1
ATOM 2964 C CA . ALA A 1 412 ? -8.065 -4.267 11.398 1.00 98.69 412 ALA A CA 1
ATOM 2965 C C . ALA A 1 412 ? -8.561 -3.203 10.405 1.00 98.69 412 ALA A C 1
ATOM 2967 O O . ALA A 1 412 ? -8.641 -3.466 9.203 1.00 98.69 412 ALA A O 1
ATOM 2968 N N . LEU A 1 413 ? -8.843 -1.987 10.887 1.00 98.75 413 LEU A N 1
ATOM 2969 C CA . LEU A 1 413 ? -9.219 -0.853 10.040 1.00 98.75 413 LEU A CA 1
ATOM 2970 C C . LEU A 1 413 ? -8.069 -0.433 9.107 1.00 98.75 413 LEU A C 1
ATOM 2972 O O . LEU A 1 413 ? -8.292 -0.186 7.923 1.00 98.75 413 LEU A O 1
ATOM 2976 N N . TYR A 1 414 ? -6.832 -0.395 9.609 1.00 98.50 414 TYR A N 1
ATOM 2977 C CA . TYR A 1 414 ? -5.649 -0.109 8.797 1.00 98.50 414 TYR A CA 1
ATOM 2978 C C . TYR A 1 414 ? -5.471 -1.169 7.702 1.00 98.50 414 TYR A C 1
ATOM 2980 O O . TYR A 1 414 ? -5.358 -0.820 6.530 1.00 98.50 414 TYR A O 1
ATOM 2988 N N . ASN A 1 415 ? -5.529 -2.458 8.055 1.00 98.44 415 ASN A N 1
ATOM 2989 C CA . ASN A 1 415 ? -5.422 -3.573 7.111 1.00 98.44 415 ASN A CA 1
ATOM 2990 C C . ASN A 1 415 ? -6.516 -3.545 6.039 1.00 98.44 415 ASN A C 1
ATOM 2992 O O . ASN A 1 415 ? -6.216 -3.778 4.868 1.00 98.44 415 ASN A O 1
ATOM 2996 N N . TYR A 1 416 ? -7.756 -3.205 6.409 1.00 98.69 416 TYR A N 1
ATOM 2997 C CA . TYR A 1 416 ? -8.828 -2.970 5.442 1.00 98.69 416 TYR A CA 1
ATOM 2998 C C . TYR A 1 416 ? -8.419 -1.915 4.410 1.00 98.69 416 TYR A C 1
ATOM 3000 O O . TYR A 1 416 ? -8.465 -2.187 3.210 1.00 98.69 416 TYR A O 1
ATOM 3008 N N . PHE A 1 417 ? -7.947 -0.747 4.859 1.00 98.25 417 PHE A N 1
ATOM 3009 C CA . PHE A 1 417 ? -7.532 0.321 3.951 1.00 98.25 417 PHE A CA 1
ATOM 3010 C C . PHE A 1 417 ? -6.314 -0.040 3.108 1.00 98.25 417 PHE A C 1
ATOM 3012 O O . PHE A 1 417 ? -6.294 0.318 1.934 1.00 98.25 417 PHE A O 1
ATOM 3019 N N . VAL A 1 418 ? -5.328 -0.764 3.647 1.00 96.31 418 VAL A N 1
ATOM 3020 C CA . VAL A 1 418 ? -4.164 -1.184 2.851 1.00 96.31 418 VAL A CA 1
ATOM 3021 C C . VAL A 1 418 ? -4.619 -2.016 1.647 1.00 96.31 418 VAL A C 1
ATOM 3023 O O . VAL A 1 418 ? -4.197 -1.760 0.522 1.00 96.31 418 VAL A O 1
ATOM 3026 N N . ILE A 1 419 ? -5.531 -2.971 1.845 1.00 97.44 419 ILE A N 1
ATOM 3027 C CA . ILE A 1 419 ? -6.012 -3.813 0.743 1.00 97.44 419 ILE A CA 1
ATOM 3028 C C . ILE A 1 419 ? -7.002 -3.063 -0.161 1.00 97.44 419 ILE A C 1
ATOM 3030 O O . ILE A 1 419 ? -6.903 -3.141 -1.386 1.00 97.44 419 ILE A O 1
ATOM 3034 N N . ALA A 1 420 ? -7.948 -2.318 0.416 1.00 96.88 420 ALA A N 1
ATOM 3035 C CA . ALA A 1 420 ? -8.969 -1.593 -0.338 1.00 96.88 420 ALA A CA 1
ATOM 3036 C C . ALA A 1 420 ? -8.356 -0.537 -1.275 1.00 96.88 420 ALA A C 1
ATOM 3038 O O . ALA A 1 420 ? -8.731 -0.458 -2.448 1.00 96.88 420 ALA A O 1
ATOM 3039 N N . ARG A 1 421 ? -7.371 0.229 -0.785 1.00 93.38 421 ARG A N 1
ATOM 3040 C CA . ARG A 1 421 ? -6.684 1.290 -1.542 1.00 93.38 421 ARG A CA 1
ATOM 3041 C C . ARG A 1 421 ? -5.677 0.754 -2.560 1.00 93.38 421 ARG A C 1
ATOM 3043 O O . ARG A 1 421 ? -5.357 1.448 -3.522 1.00 93.38 421 ARG A O 1
ATOM 3050 N N . GLY A 1 422 ? -5.208 -0.486 -2.394 1.00 87.75 422 GLY A N 1
ATOM 3051 C CA . GLY A 1 422 ? -4.365 -1.165 -3.382 1.00 87.75 422 GLY A CA 1
ATOM 3052 C C . GLY A 1 422 ? -5.078 -1.406 -4.719 1.00 87.75 422 GLY A C 1
ATOM 3053 O O . GLY A 1 422 ? -4.421 -1.411 -5.761 1.00 87.75 422 GLY A O 1
ATOM 3054 N N . ARG A 1 423 ? -6.417 -1.554 -4.696 1.00 90.44 423 ARG A N 1
ATOM 3055 C CA . ARG A 1 423 ? -7.323 -1.788 -5.850 1.00 90.44 423 ARG A CA 1
ATOM 3056 C C . ARG A 1 423 ? -6.995 -3.012 -6.718 1.00 90.44 423 ARG A C 1
ATOM 3058 O O . ARG A 1 423 ? -7.678 -3.273 -7.705 1.00 90.44 423 ARG A O 1
ATOM 3065 N N . ASP A 1 424 ? -5.996 -3.788 -6.327 1.00 90.81 424 ASP A N 1
ATOM 3066 C CA . ASP A 1 424 ? -5.570 -5.044 -6.935 1.00 90.81 424 ASP A CA 1
ATOM 3067 C C . ASP A 1 424 ? -6.289 -6.255 -6.319 1.00 90.81 424 ASP A C 1
ATOM 3069 O O . ASP A 1 424 ? -6.175 -7.373 -6.822 1.00 90.81 424 ASP A O 1
ATOM 3073 N N . PHE A 1 425 ? -7.031 -6.034 -5.227 1.00 93.50 425 PHE A N 1
ATOM 3074 C CA . PHE A 1 425 ? -7.726 -7.057 -4.447 1.00 93.50 425 PHE A CA 1
ATOM 3075 C C . PHE A 1 425 ? -6.773 -8.176 -3.989 1.00 93.50 425 PHE A C 1
ATOM 3077 O O . PHE A 1 425 ? -7.128 -9.356 -3.980 1.00 93.50 425 PHE A O 1
ATOM 3084 N N . GLY A 1 426 ? -5.550 -7.788 -3.610 1.00 91.50 426 GLY A N 1
ATOM 3085 C CA . GLY A 1 426 ? -4.529 -8.672 -3.054 1.00 91.50 426 GLY A CA 1
ATOM 3086 C C . GLY A 1 426 ? -3.705 -9.455 -4.077 1.00 91.50 426 GLY A C 1
ATOM 3087 O O . GLY A 1 426 ? -2.980 -10.362 -3.680 1.00 91.50 426 GLY A O 1
ATOM 3088 N N . ILE A 1 427 ? -3.783 -9.141 -5.376 1.00 95.19 427 ILE A N 1
ATOM 3089 C CA . ILE A 1 427 ? -2.952 -9.797 -6.402 1.00 95.19 427 ILE A CA 1
ATOM 3090 C C . ILE A 1 427 ? -1.463 -9.630 -6.123 1.00 95.19 427 ILE A C 1
ATOM 3092 O O . ILE A 1 427 ? -0.716 -10.578 -6.350 1.00 95.19 427 ILE A O 1
ATOM 3096 N N . HIS A 1 428 ? -1.007 -8.472 -5.638 1.00 95.56 428 HIS A N 1
ATOM 3097 C CA . HIS A 1 428 ? 0.419 -8.263 -5.388 1.00 95.56 428 HIS A CA 1
ATOM 3098 C C . HIS A 1 428 ? 0.983 -9.288 -4.399 1.00 95.56 428 HIS A C 1
ATOM 3100 O O . HIS A 1 428 ? 2.139 -9.682 -4.535 1.00 95.56 428 HIS A O 1
ATOM 3106 N N . ASN A 1 429 ? 0.173 -9.752 -3.437 1.00 96.81 429 ASN A N 1
ATOM 3107 C CA . ASN A 1 429 ? 0.550 -10.838 -2.542 1.00 96.81 429 ASN A CA 1
ATOM 3108 C C . ASN A 1 429 ? -0.673 -11.575 -1.955 1.00 96.81 429 ASN A C 1
ATOM 3110 O O . ASN A 1 429 ? -1.120 -11.255 -0.850 1.00 96.81 429 ASN A O 1
ATOM 3114 N N . PRO A 1 430 ? -1.212 -12.594 -2.654 1.00 95.94 430 PRO A N 1
ATOM 3115 C CA . PRO A 1 430 ? -2.490 -13.197 -2.277 1.00 95.94 430 PRO A CA 1
ATOM 3116 C C . PRO A 1 430 ? -2.473 -13.885 -0.913 1.00 95.94 430 PRO A C 1
ATOM 3118 O O . PRO A 1 430 ? -3.482 -13.863 -0.211 1.00 95.94 430 PRO A O 1
ATOM 3121 N N . LEU A 1 431 ? -1.347 -14.496 -0.527 1.00 97.44 431 LEU A N 1
ATOM 3122 C CA . LEU A 1 431 ? -1.201 -15.122 0.788 1.00 97.44 431 LEU A CA 1
ATOM 3123 C C . LEU A 1 431 ? -1.248 -14.059 1.888 1.00 97.44 431 LEU A C 1
ATOM 3125 O O . LEU A 1 431 ? -2.085 -14.134 2.786 1.00 97.44 431 LEU A O 1
ATOM 3129 N N . TYR A 1 432 ? -0.401 -13.037 1.766 1.00 98.00 432 TYR A N 1
ATOM 3130 C CA . TYR A 1 432 ? -0.297 -11.979 2.759 1.00 98.00 432 TYR A CA 1
ATOM 3131 C C . TYR A 1 432 ? -1.613 -11.213 2.933 1.00 98.00 432 TYR A C 1
ATOM 3133 O O . TYR A 1 432 ? -2.101 -11.053 4.052 1.00 98.00 432 TYR A O 1
ATOM 3141 N N . SER A 1 433 ? -2.241 -10.803 1.826 1.00 97.88 433 SER A N 1
ATOM 3142 C CA . SER A 1 433 ? -3.521 -10.091 1.853 1.00 97.88 433 SER A CA 1
ATOM 3143 C C . SER A 1 433 ? -4.622 -10.902 2.530 1.00 97.88 433 SER A C 1
ATOM 3145 O O . SER A 1 433 ? -5.364 -10.360 3.351 1.00 97.88 433 SER A O 1
ATOM 3147 N N . LYS A 1 434 ? -4.723 -12.205 2.233 1.00 98.06 434 LYS A N 1
ATOM 3148 C CA . LYS A 1 434 ? -5.726 -13.067 2.868 1.00 98.06 434 LYS A CA 1
ATOM 3149 C C . LYS A 1 434 ? -5.448 -13.255 4.355 1.00 98.06 434 LYS A C 1
ATOM 3151 O O . LYS A 1 434 ? -6.402 -13.225 5.118 1.00 98.06 434 LYS A O 1
ATOM 3156 N N . GLN A 1 435 ? -4.191 -13.390 4.783 1.00 98.62 435 GLN A N 1
ATOM 3157 C CA . GLN A 1 435 ? -3.848 -13.485 6.209 1.00 98.62 435 GLN A CA 1
ATOM 3158 C C . GLN A 1 435 ? -4.209 -12.204 6.973 1.00 98.62 435 GLN A C 1
ATOM 3160 O O . GLN A 1 435 ? -4.849 -12.289 8.018 1.00 98.62 435 GLN A O 1
ATOM 3165 N N . LEU A 1 436 ? -3.888 -11.020 6.430 1.00 98.56 436 LEU A N 1
ATOM 3166 C CA . LEU A 1 436 ? -4.276 -9.741 7.040 1.00 98.56 436 LEU A CA 1
ATOM 3167 C C . LEU A 1 436 ? -5.796 -9.622 7.199 1.00 98.56 436 LEU A C 1
ATOM 3169 O O . LEU A 1 436 ? -6.280 -9.271 8.276 1.00 98.56 436 LEU A O 1
ATOM 3173 N N . LEU A 1 437 ? -6.556 -9.921 6.140 1.00 98.75 437 LEU A N 1
ATOM 3174 C CA . LEU A 1 437 ? -8.017 -9.854 6.176 1.00 98.75 437 LEU A CA 1
ATOM 3175 C C . LEU A 1 437 ? -8.611 -10.915 7.109 1.00 98.75 437 LEU A C 1
ATOM 3177 O O . LEU A 1 437 ? -9.516 -10.601 7.876 1.00 98.75 437 LEU A O 1
ATOM 3181 N N . TRP A 1 438 ? -8.089 -12.144 7.077 1.00 98.69 438 TRP A N 1
ATOM 3182 C CA . TRP A 1 438 ? -8.548 -13.245 7.923 1.00 98.69 438 TRP A CA 1
ATOM 3183 C C . TRP A 1 438 ? -8.375 -12.912 9.403 1.00 98.69 438 TRP A C 1
ATOM 3185 O O . TRP A 1 438 ? -9.343 -12.997 10.154 1.00 98.69 438 TRP A O 1
ATOM 3195 N N . ASP A 1 439 ? -7.183 -12.462 9.808 1.00 98.69 439 ASP A N 1
ATOM 3196 C CA . ASP A 1 439 ? -6.887 -12.115 11.204 1.00 98.69 439 ASP A CA 1
ATOM 3197 C C . ASP A 1 439 ? -7.746 -10.931 11.675 1.00 98.69 439 ASP A C 1
ATOM 3199 O O . ASP A 1 439 ? -8.284 -10.947 12.784 1.00 98.69 439 ASP A O 1
ATOM 3203 N N . SER A 1 440 ? -7.935 -9.933 10.803 1.00 98.75 440 SER A N 1
ATOM 3204 C CA . SER A 1 440 ? -8.768 -8.756 11.077 1.00 98.75 440 SER A CA 1
ATOM 3205 C C . SER A 1 440 ? -10.238 -9.137 11.279 1.00 98.75 440 SER A C 1
ATOM 3207 O O . SER A 1 440 ? -10.855 -8.730 12.261 1.00 98.75 440 SER A O 1
ATOM 3209 N N . ILE A 1 441 ? -10.801 -9.959 10.389 1.00 98.88 441 ILE A N 1
ATOM 3210 C CA . ILE A 1 441 ? -12.181 -10.451 10.508 1.00 98.88 441 ILE A CA 1
ATOM 3211 C C . ILE A 1 441 ? -12.319 -11.330 11.745 1.00 98.88 441 ILE A C 1
ATOM 3213 O O . ILE A 1 441 ? -13.239 -11.111 12.524 1.00 98.88 441 ILE A O 1
ATOM 3217 N N . ASN A 1 442 ? -11.406 -12.280 11.963 1.00 98.50 442 ASN A N 1
ATOM 3218 C CA . ASN A 1 442 ? -11.474 -13.189 13.102 1.00 98.50 442 ASN A CA 1
ATOM 3219 C C . ASN A 1 442 ? -11.458 -12.438 14.435 1.00 98.50 442 ASN A C 1
ATOM 3221 O O . ASN A 1 442 ? -12.213 -12.782 15.340 1.00 98.50 442 ASN A O 1
ATOM 3225 N N . TYR A 1 443 ? -10.662 -11.371 14.536 1.00 98.06 443 TYR A N 1
ATOM 3226 C CA . TYR A 1 443 ? -10.665 -10.508 15.710 1.00 98.06 443 TYR A CA 1
ATOM 3227 C C . TYR A 1 443 ? -11.986 -9.743 15.879 1.00 98.06 443 TYR A C 1
ATOM 3229 O O . TYR A 1 443 ? -12.591 -9.787 16.947 1.00 98.06 443 TYR A O 1
ATOM 3237 N N . ILE A 1 444 ? -12.457 -9.063 14.828 1.00 98.38 444 ILE A N 1
ATOM 3238 C CA . ILE A 1 444 ? -13.646 -8.202 14.908 1.00 98.38 444 ILE A CA 1
ATOM 3239 C C . ILE A 1 444 ? -14.940 -9.013 15.087 1.00 98.38 444 ILE A C 1
ATOM 3241 O O . ILE A 1 444 ? -15.838 -8.586 15.812 1.00 98.38 444 ILE A O 1
ATOM 3245 N N . LYS A 1 445 ? -15.035 -10.166 14.421 1.00 98.12 445 LYS A N 1
ATOM 3246 C CA . LYS A 1 445 ? -16.189 -11.077 14.423 1.00 98.12 445 LYS A CA 1
ATOM 3247 C C . LYS A 1 445 ? -16.165 -12.058 15.599 1.00 98.12 445 LYS A C 1
ATOM 3249 O O . LYS A 1 445 ? -17.218 -12.552 15.988 1.00 98.12 445 LYS A O 1
ATOM 3254 N N . GLY A 1 446 ? -14.983 -12.389 16.123 1.00 97.88 446 GLY A N 1
ATOM 3255 C CA . GLY A 1 446 ? -14.784 -13.448 17.121 1.00 97.88 446 GLY A CA 1
ATOM 3256 C C . GLY A 1 446 ? -14.825 -14.875 16.554 1.00 97.88 446 GLY A C 1
ATOM 3257 O O . GLY A 1 446 ? -14.927 -15.833 17.315 1.00 97.88 446 GLY A O 1
ATOM 3258 N N . SER A 1 447 ? -14.794 -15.035 15.229 1.00 98.12 447 SER A N 1
ATOM 3259 C CA . SER A 1 447 ? -14.792 -16.332 14.538 1.00 98.12 447 SER A CA 1
ATOM 3260 C C . SER A 1 447 ? -14.222 -16.202 13.127 1.00 98.12 447 SER A C 1
ATOM 3262 O O . SER A 1 447 ? -14.146 -15.098 12.586 1.00 98.12 447 SER A O 1
ATOM 3264 N N . ALA A 1 448 ? -13.865 -17.331 12.510 1.00 98.19 448 ALA A N 1
ATOM 3265 C CA . ALA A 1 448 ? -13.286 -17.343 11.174 1.00 98.19 448 ALA A CA 1
ATOM 3266 C C . ALA A 1 448 ? -14.180 -16.634 10.123 1.00 98.19 448 ALA A C 1
ATOM 3268 O O . ALA A 1 448 ? -15.419 -16.649 10.223 1.00 98.19 448 ALA A O 1
ATOM 3269 N N . PRO A 1 449 ? -13.571 -16.029 9.084 1.00 98.19 449 PRO A N 1
ATOM 3270 C CA . PRO A 1 449 ? -14.298 -15.486 7.947 1.00 98.19 449 PRO A CA 1
ATOM 3271 C C . PRO A 1 449 ? -15.149 -16.544 7.258 1.00 98.19 449 PRO A C 1
ATOM 3273 O O . PRO A 1 449 ? -14.747 -17.696 7.095 1.00 98.19 449 PRO A O 1
ATOM 3276 N N . THR A 1 450 ? -16.304 -16.118 6.766 1.00 96.81 450 THR A N 1
ATOM 3277 C CA . THR A 1 450 ? -17.263 -17.000 6.094 1.00 96.81 450 THR A CA 1
ATOM 3278 C C . THR A 1 450 ? -16.693 -17.532 4.779 1.00 96.81 450 THR A C 1
ATOM 3280 O O . THR A 1 450 ? -16.839 -18.708 4.460 1.00 96.81 450 THR A O 1
ATOM 3283 N N . ALA A 1 451 ? -15.995 -16.675 4.027 1.00 92.31 451 ALA A N 1
ATOM 3284 C CA . ALA A 1 451 ? -15.413 -17.026 2.731 1.00 92.31 451 ALA A CA 1
ATOM 3285 C C . ALA A 1 451 ? -14.067 -17.771 2.823 1.00 92.31 451 ALA A C 1
ATOM 3287 O O . ALA A 1 451 ? -13.546 -18.207 1.797 1.00 92.31 451 ALA A O 1
ATOM 3288 N N . LEU A 1 452 ? -13.481 -17.887 4.021 1.00 96.88 452 LEU A N 1
ATOM 3289 C CA . LEU A 1 452 ? -12.196 -18.553 4.234 1.00 96.88 452 LEU A CA 1
ATOM 3290 C C . LEU A 1 452 ? -12.122 -19.139 5.660 1.00 96.88 452 LEU A C 1
ATOM 3292 O O . LEU A 1 452 ? -11.537 -18.516 6.547 1.00 96.88 452 LEU A O 1
ATOM 3296 N N . PRO A 1 453 ? -12.713 -20.326 5.904 1.00 95.94 453 PRO A N 1
ATOM 3297 C CA . PRO A 1 453 ? -12.869 -20.876 7.257 1.00 95.94 453 PRO A CA 1
ATOM 3298 C C . PRO A 1 453 ? -11.554 -21.213 7.974 1.00 95.94 453 PRO A C 1
ATOM 3300 O O . PRO A 1 453 ? -11.502 -21.230 9.200 1.00 95.94 453 PRO A O 1
ATOM 3303 N N . SER A 1 454 ? -10.481 -21.467 7.224 1.00 97.06 454 SER A N 1
ATOM 3304 C CA . SER A 1 454 ? -9.144 -21.745 7.751 1.00 97.06 454 SER A CA 1
ATOM 3305 C C . SER A 1 454 ? -8.192 -20.600 7.437 1.00 97.06 454 SER A C 1
ATOM 3307 O O . SER A 1 454 ? -8.180 -20.111 6.305 1.00 97.06 454 SER A O 1
ATOM 3309 N N . ARG A 1 455 ? -7.357 -20.210 8.406 1.00 96.75 455 ARG A N 1
ATOM 3310 C CA . ARG A 1 455 ? -6.294 -19.231 8.162 1.00 96.75 455 ARG A CA 1
ATOM 3311 C C . ARG A 1 455 ? -5.330 -19.794 7.103 1.00 96.75 455 ARG A C 1
ATOM 3313 O O . ARG A 1 455 ? -4.842 -20.906 7.305 1.00 96.75 455 ARG A O 1
ATOM 3320 N N . PRO A 1 456 ? -5.107 -19.083 5.989 1.00 93.75 456 PRO A N 1
ATOM 3321 C CA . PRO A 1 456 ? -4.257 -19.549 4.897 1.00 93.75 456 PRO A CA 1
ATOM 3322 C C . PRO A 1 456 ? -2.764 -19.474 5.219 1.00 93.75 456 PRO A C 1
ATOM 3324 O O . PRO A 1 456 ? -2.370 -18.700 6.130 1.00 93.75 456 PRO A O 1
#

Mean predicted aligned error: 12.08 Å

pLDDT: mean 81.8, std 20.38, range [28.75, 98.88]